Protein AF-0000000072983270 (afdb_homodimer)

Sequence (436 aa):
MSYIFQILPALLSGVKMTLGIFAITLIGSIPLGLILSVGLIPKPKSILGKAGKGLLEGYVWVFRGTPLLLQLMFIFYGLPIIGLVFDRFSAALVAFILNYAAYFAEIFRGGFGAIDEGQFEASTVLNMTRWQALRYVVIPQVVKIVLPSIGNEVINLVKDSSLVYVIGLGDLLRAGNIASARDVTLVPLVLVGIIYLLLTLILTFLQKRIESAFSYYRMSYIFQILPALLSGVKMTLGIFAITLIGSIPLGLILSVGLIPKPKSILGKAGKGLLEGYVWVFRGTPLLLQLMFIFYGLPIIGLVFDRFSAALVAFILNYAAYFAEIFRGGFGAIDEGQFEASTVLNMTRWQALRYVVIPQVVKIVLPSIGNEVINLVKDSSLVYVIGLGDLLRAGNIASARDVTLVPLVLVGIIYLLLTLILTFLQKRIESAFSYYR

Foldseek 3Di:
DVVCVVLVVLLVVQAVLLVVLLVLLCVQQQVLLLVLLVLCQDDDPDPVSVVSNVVSVVLLCVLQVDDLLVLLCCQDVNVVVVPRHDDLSVSSSVSSNSNSNSVNNVLLNVLQVVDDPVLVVVCVVVVDDPVRSCVPPRVLSSCLRSLVVVLVSSLVSSVCSLSSVVVPDSHNCVSLVVSCVVVVHCVSVVVSVVVNVVVSVVSVVVSVVVNVVSPVVD/DVVCVVLVVLLVVQAVLLVVLLVLLCVQQQVLLLVLLVLCQDDDPDPVSVVSNVVSVVLLCVLQVDDLLVLLCCQDVNVVVVPRHDDLSVSSSVSSNSNSNSVNNVLLNVLQVVDDPVLVVVCVVVVDDPVRSCVPPRVLSSCLRSLVVVLVSSLVSSVCSLSSVVVPDSHNCVSLVVSCVVVVHCVSVVVSVVVNVVVSVVSVVVSVVVNVVSVVVD

Solvent-accessible surface area (backbone atoms only — not comparable to full-atom values): 22163 Å² total; per-residue (Å²): 113,68,62,58,63,68,48,42,60,54,37,51,52,4,42,52,42,38,51,47,56,41,50,53,26,48,66,48,7,49,60,49,3,52,58,52,15,63,52,64,61,62,82,58,84,48,69,69,48,42,52,53,31,50,51,50,51,47,51,31,50,51,42,70,35,30,34,68,64,56,46,34,47,39,44,53,65,37,33,40,74,78,71,46,77,56,57,62,69,57,24,46,45,54,36,46,18,56,32,47,13,30,53,38,14,52,46,45,32,51,24,59,65,67,52,58,67,60,59,61,53,53,30,48,75,70,69,41,49,73,65,51,33,39,63,70,50,47,45,61,52,27,51,61,61,30,45,65,61,49,43,51,51,54,51,49,42,60,40,54,51,50,58,44,42,79,71,68,38,68,22,31,58,37,36,15,50,52,49,17,65,74,68,66,44,54,62,39,48,52,50,42,45,51,50,38,35,49,53,40,48,53,48,50,52,51,42,51,55,54,50,55,68,63,51,66,82,111,113,67,62,58,62,67,49,42,61,54,36,52,51,3,43,50,43,37,49,47,54,42,51,53,26,50,64,49,8,51,59,46,3,52,59,52,14,62,53,64,60,63,81,58,85,48,70,69,48,42,50,52,30,48,53,50,52,48,52,32,48,51,42,68,36,30,36,68,65,56,46,33,46,39,45,56,66,35,35,40,75,78,70,47,76,56,56,62,70,57,23,45,44,53,36,47,18,55,32,48,13,30,54,38,13,53,45,45,32,50,23,57,65,68,53,58,68,60,59,59,52,54,30,49,76,69,70,42,49,73,64,51,34,40,64,71,50,47,45,62,53,27,52,62,61,30,46,64,60,50,42,52,52,54,51,47,43,59,40,56,50,49,58,44,41,80,70,68,40,71,22,32,58,37,38,15,50,50,50,18,65,74,67,66,44,53,60,39,51,53,50,42,43,51,50,37,36,50,53,40,48,52,48,51,51,50,42,51,55,54,48,54,68,62,52,65,81,108

Nearest PDB structures (foldseek):
  4ymw-assembly1_C  TM=9.179E-01  e=9.689E-12  Caldanaerobacter subterraneus subsp. tengcongensis MB4
  3tuz-assembly2_F  TM=7.698E-01  e=1.056E-05  Escherichia coli K-12
  3tui-assembly2_E  TM=7.327E-01  e=5.352E-06  Escherichia coli K-12
  7mc0-assembly1_B  TM=7.973E-01  e=3.151E-04  Neisseria meningitidis MC58
  3dhw-assembly1_B  TM=7.697E-01  e=1.333E-04  Escherichia coli K-12

InterPro domains:
  IPR000515 ABC transporter type 1, transmembrane domain MetI-like [PF00528] (31-213)
  IPR000515 ABC transporter type 1, transmembrane domain MetI-like [PS50928] (15-207)
  IPR000515 ABC transporter type 1, transmembrane domain MetI-like [cd06261] (18-192)
  IPR010065 Amino acid ABC transporter, permease protein, 3-TM domain [TIGR01726] (8-110)
  IPR035906 MetI-like superfamily [G3DSA:1.10.3720.10] (1-215)
  IPR035906 MetI-like superfamily [SSF161098] (10-206)
  IPR043429 ABC transporter membrane protein permease protein ArtM/GltK/GlnP/TcyL/YhdX-like [PTHR30614] (9-215)

pLDDT: mean 94.03, std 8.12, range [45.69, 98.94]

Secondary structure (DSSP, 8-state):
-HHHHHHHHHHHHHHHHHHHHHHHHHHHHHHHHHHHHHHHS----SHHHHHHHHHHHHHHHHHHHS-HHHHHHIIIIIGGGGT----HHHHHHHHHHHHHHHHHHHHHHHHHHTS-HHHHHHHHHTT--HHHHIIIIIHHHHHHHHHHHHHHHHHHHHHHGGGGGGGT---HHHHHHHHHHHHT-SHHHHHHHHHHHHHHHHHHHHHHHHHHHHHTT-/-HHHHHHHHHHHHHHHHHHHHHHHHHHHHHHHHHHHHHHHS----SHHHHHHHHHHHHHHHHHHHS-HHHHHHIIIIIGGGGT----HHHHHHHHHHHHHHHHHHHHHHHHHHTS-HHHHHHHHHTT--HHHHIIIIIHHHHHHHHHHHHHHHHHHHHHHGGGGGGGT---HHHHHHHHHHHHT-SHHHHHHHHHHHHHHHHHHHHHHHHHHHHHTT-

Radius of gyration: 23.64 Å; Cα contacts (8 Å, |Δi|>4): 508; chains: 2; bounding box: 64×64×57 Å

Structure (mmCIF, N/CA/C/O backbone):
data_AF-0000000072983270-model_v1
#
loop_
_entity.id
_entity.type
_entity.pdbx_description
1 polymer 'Amino acid ABC transporter membrane protein, PAAT family'
#
loop_
_atom_site.group_PDB
_atom_site.id
_atom_site.type_symbol
_atom_site.label_atom_id
_atom_site.label_alt_id
_atom_site.label_comp_id
_atom_site.label_asym_id
_atom_site.label_entity_id
_atom_site.label_seq_id
_atom_site.pdbx_PDB_ins_code
_atom_site.Cartn_x
_atom_site.Cartn_y
_atom_site.Cartn_z
_atom_site.occupancy
_atom_site.B_iso_or_equiv
_atom_site.auth_seq_id
_atom_site.auth_comp_id
_atom_site.auth_asym_id
_atom_site.auth_atom_id
_atom_site.pdbx_PDB_model_num
ATOM 1 N N . MET A 1 1 ? 19.922 -4.582 -27.984 1 65.31 1 MET A N 1
ATOM 2 C CA . MET A 1 1 ? 18.938 -3.596 -28.438 1 65.31 1 MET A CA 1
ATOM 3 C C . MET A 1 1 ? 17.812 -4.266 -29.203 1 65.31 1 MET A C 1
ATOM 5 O O . MET A 1 1 ? 16.641 -3.957 -28.984 1 65.31 1 MET A O 1
ATOM 9 N N . SER A 1 2 ? 18.203 -5.371 -29.781 1 88 2 SER A N 1
ATOM 10 C CA . SER A 1 2 ? 17.234 -6.094 -30.594 1 88 2 SER A CA 1
ATOM 11 C C . SER A 1 2 ? 16.25 -6.871 -29.719 1 88 2 SER A C 1
ATOM 13 O O . SER A 1 2 ? 15.047 -6.891 -29.984 1 88 2 SER A O 1
ATOM 15 N N . TYR A 1 3 ? 16.703 -7.234 -28.594 1 93.38 3 TYR A N 1
ATOM 16 C CA . TYR A 1 3 ? 15.844 -8.047 -27.734 1 93.38 3 TYR A CA 1
ATOM 17 C C . TYR A 1 3 ? 14.75 -7.199 -27.094 1 93.38 3 TYR A C 1
ATOM 19 O O . TYR A 1 3 ? 13.586 -7.613 -27.047 1 93.38 3 TYR A O 1
ATOM 27 N N . ILE A 1 4 ? 15.133 -6.016 -26.703 1 93.75 4 ILE A N 1
ATOM 28 C CA . ILE A 1 4 ? 14.195 -5.102 -26.062 1 93.75 4 ILE A CA 1
ATOM 29 C C . ILE A 1 4 ? 13.047 -4.789 -27.031 1 93.75 4 ILE A C 1
ATOM 31 O O . ILE A 1 4 ? 11.883 -4.785 -26.641 1 93.75 4 ILE A O 1
ATOM 35 N N . PHE A 1 5 ? 13.391 -4.617 -28.234 1 94 5 PHE A N 1
ATOM 36 C CA . PHE A 1 5 ? 12.375 -4.293 -29.234 1 94 5 PHE A CA 1
ATOM 37 C C . PHE A 1 5 ? 11.469 -5.488 -29.484 1 94 5 PHE A C 1
ATOM 39 O O . PHE A 1 5 ? 10.289 -5.324 -29.797 1 94 5 PHE A O 1
ATOM 46 N N . GLN A 1 6 ? 12 -6.66 -29.312 1 94.31 6 GLN A N 1
ATOM 47 C CA . GLN A 1 6 ? 11.242 -7.891 -29.531 1 94.31 6 GLN A CA 1
ATOM 48 C C . GLN A 1 6 ? 10.188 -8.078 -28.453 1 94.31 6 GLN A C 1
ATOM 50 O O . GLN A 1 6 ? 9.094 -8.578 -28.719 1 94.31 6 GLN A O 1
ATOM 55 N N . ILE A 1 7 ? 10.477 -7.656 -27.266 1 96 7 ILE A N 1
ATOM 56 C CA . ILE A 1 7 ? 9.555 -7.973 -26.188 1 96 7 ILE A CA 1
ATOM 57 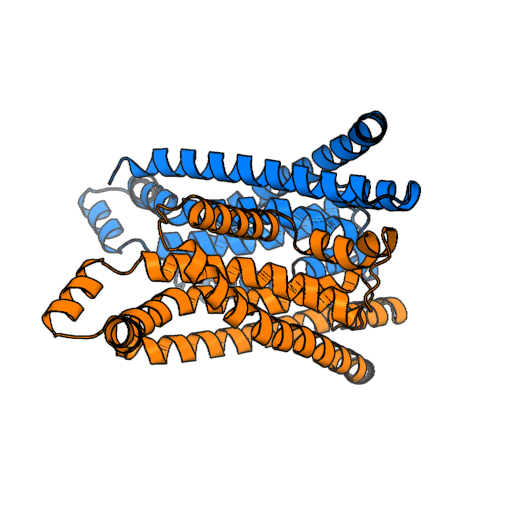C C . ILE A 1 7 ? 8.703 -6.75 -25.859 1 96 7 ILE A C 1
ATOM 59 O O . ILE A 1 7 ? 7.707 -6.855 -25.141 1 96 7 ILE A O 1
ATOM 63 N N . LEU A 1 8 ? 9.07 -5.617 -26.406 1 96.38 8 LEU A N 1
ATOM 64 C CA . LEU A 1 8 ? 8.414 -4.348 -26.094 1 96.38 8 LEU A CA 1
ATOM 65 C C . LEU A 1 8 ? 6.926 -4.41 -26.422 1 96.38 8 LEU A C 1
ATOM 67 O O . LEU A 1 8 ? 6.102 -3.914 -25.656 1 96.38 8 LEU A O 1
ATOM 71 N N . PRO A 1 9 ? 6.531 -5.051 -27.547 1 96.38 9 PRO A N 1
ATOM 72 C CA . PRO A 1 9 ? 5.098 -5.113 -27.844 1 96.38 9 PRO A CA 1
ATOM 73 C C . PRO A 1 9 ? 4.305 -5.848 -26.766 1 96.38 9 PRO A C 1
ATOM 75 O O . PRO A 1 9 ? 3.211 -5.414 -26.391 1 96.38 9 PRO A O 1
ATOM 78 N N . ALA A 1 10 ? 4.801 -6.938 -26.281 1 96.75 10 ALA A N 1
ATOM 79 C CA . ALA A 1 10 ? 4.141 -7.684 -25.219 1 96.75 10 ALA A CA 1
ATOM 80 C C . ALA A 1 10 ? 4.043 -6.848 -23.953 1 96.75 10 ALA A C 1
ATOM 82 O O . ALA A 1 10 ? 3.018 -6.859 -23.266 1 96.75 10 ALA A O 1
ATOM 83 N N . LEU A 1 11 ? 5.094 -6.102 -23.625 1 98.25 11 LEU A N 1
ATOM 84 C CA . LEU A 1 11 ? 5.102 -5.254 -22.438 1 98.25 11 LEU A CA 1
ATOM 85 C C . LEU A 1 11 ? 4.102 -4.113 -22.578 1 98.25 11 LEU A C 1
ATOM 87 O O . LEU A 1 11 ? 3.385 -3.787 -21.625 1 98.25 11 LEU A O 1
ATOM 91 N N . LEU A 1 12 ? 4.059 -3.562 -23.734 1 97.94 12 LEU A N 1
ATOM 92 C CA . LEU A 1 12 ? 3.143 -2.451 -23.969 1 97.94 12 LEU A CA 1
ATOM 93 C C . LEU A 1 12 ? 1.692 -2.922 -23.922 1 97.94 12 LEU A C 1
ATOM 95 O O . LEU A 1 12 ? 0.811 -2.182 -23.484 1 97.94 12 LEU A O 1
ATOM 99 N N . SER A 1 13 ? 1.457 -4.145 -24.406 1 98 13 SER A N 1
ATOM 100 C CA . SER A 1 13 ? 0.132 -4.73 -24.234 1 98 13 SER A CA 1
ATOM 101 C C . SER A 1 13 ? -0.217 -4.891 -22.766 1 98 13 SER A C 1
ATOM 103 O O . SER A 1 13 ? -1.356 -4.648 -22.359 1 98 13 SER A O 1
ATOM 105 N N . GLY A 1 14 ? 0.768 -5.273 -21.938 1 98.5 14 GLY A N 1
ATOM 106 C CA . GLY A 1 14 ? 0.598 -5.344 -20.5 1 98.5 14 GLY A CA 1
ATOM 107 C C . GLY A 1 14 ? 0.308 -3.994 -19.859 1 98.5 14 GLY A C 1
ATOM 108 O O . GLY A 1 14 ? -0.5 -3.898 -18.938 1 98.5 14 GLY A O 1
ATOM 109 N N . VAL A 1 15 ? 0.974 -3.006 -20.406 1 98.75 15 VAL A N 1
ATOM 110 C CA . VAL A 1 15 ? 0.749 -1.649 -19.922 1 98.75 15 VAL A CA 1
ATOM 111 C C . VAL A 1 15 ? -0.702 -1.243 -20.172 1 98.75 15 VAL A C 1
ATOM 113 O O . VAL A 1 15 ? -1.328 -0.603 -19.328 1 98.75 15 VAL A O 1
ATOM 116 N N . LYS A 1 16 ? -1.232 -1.588 -21.312 1 98.56 16 LYS A N 1
ATOM 117 C CA . LYS A 1 16 ? -2.621 -1.276 -21.641 1 98.56 16 LYS A CA 1
ATOM 118 C C . LYS A 1 16 ? -3.574 -1.886 -20.609 1 98.56 16 LYS A C 1
ATOM 120 O O . LYS A 1 16 ? -4.512 -1.226 -20.156 1 98.56 16 LYS A O 1
ATOM 125 N N . MET A 1 17 ? -3.326 -3.127 -20.297 1 98.5 17 MET A N 1
ATOM 126 C CA . MET A 1 17 ? -4.137 -3.791 -19.281 1 98.5 17 MET A CA 1
ATOM 127 C C . MET A 1 17 ? -3.988 -3.104 -17.938 1 98.5 17 MET A C 1
ATOM 129 O O . MET A 1 17 ? -4.98 -2.828 -17.25 1 98.5 17 MET A O 1
ATOM 133 N N . THR A 1 18 ? -2.764 -2.807 -17.516 1 98.81 18 THR A N 1
ATOM 134 C CA . THR A 1 18 ? -2.467 -2.105 -16.281 1 98.81 18 THR A CA 1
ATOM 135 C C . THR A 1 18 ? -3.191 -0.764 -16.234 1 98.81 18 THR A C 1
ATOM 137 O O . THR A 1 18 ? -3.854 -0.448 -15.234 1 98.81 18 THR A O 1
ATOM 140 N N . LEU A 1 19 ? -3.146 -0.014 -17.297 1 98.81 19 LEU A N 1
ATOM 141 C CA . LEU A 1 19 ? -3.773 1.302 -17.344 1 98.81 19 LEU A CA 1
ATOM 142 C C . LEU A 1 19 ? -5.293 1.18 -17.391 1 98.81 19 LEU A C 1
ATOM 144 O O . LEU A 1 19 ? -6 2.041 -16.859 1 98.81 19 LEU A O 1
ATOM 148 N N . GLY A 1 20 ? -5.754 0.139 -18.031 1 98.75 20 GLY A N 1
ATOM 149 C CA . GLY A 1 20 ? -7.188 -0.11 -18.016 1 98.75 20 GLY A CA 1
ATOM 150 C C . GLY A 1 20 ? -7.734 -0.355 -16.625 1 98.75 20 GLY A C 1
ATOM 151 O O . GLY A 1 20 ? -8.719 0.266 -16.219 1 98.75 20 GLY A O 1
ATOM 152 N N . ILE A 1 21 ? -7.121 -1.271 -15.891 1 98.81 21 ILE A N 1
ATOM 153 C CA . ILE A 1 21 ? -7.508 -1.56 -14.516 1 98.81 21 ILE A CA 1
ATOM 154 C C . ILE A 1 21 ? -7.402 -0.29 -13.672 1 98.81 21 ILE A C 1
ATOM 156 O O . ILE A 1 21 ? -8.305 0.024 -12.898 1 98.81 21 ILE A O 1
ATOM 160 N N . PHE A 1 22 ? -6.344 0.419 -13.883 1 98.88 22 PHE A N 1
ATOM 161 C CA . PHE A 1 22 ? -6.062 1.656 -13.164 1 98.88 22 PHE A CA 1
ATOM 162 C C . PHE A 1 22 ? -7.16 2.686 -13.414 1 98.88 22 PHE A C 1
ATOM 164 O O . PHE A 1 22 ? -7.758 3.203 -12.469 1 98.88 22 PHE A O 1
ATOM 171 N N . ALA A 1 23 ? -7.473 2.945 -14.641 1 98.88 23 ALA A N 1
ATOM 172 C CA . ALA A 1 23 ? -8.414 4 -15.016 1 98.88 23 ALA A CA 1
ATOM 173 C C . ALA A 1 23 ? -9.828 3.656 -14.57 1 98.88 23 ALA A C 1
ATOM 175 O O . ALA A 1 23 ? -10.523 4.488 -13.984 1 98.88 23 ALA A O 1
ATOM 176 N N . ILE A 1 24 ? -10.219 2.494 -14.797 1 98.88 24 ILE A N 1
ATOM 177 C CA . ILE A 1 24 ? -11.594 2.105 -14.477 1 98.88 24 ILE A CA 1
ATOM 178 C C . ILE A 1 24 ? -11.773 2.037 -12.961 1 98.88 24 ILE A C 1
ATOM 180 O O . ILE A 1 24 ? -12.82 2.414 -12.438 1 98.88 24 ILE A O 1
ATOM 184 N N . THR A 1 25 ? -10.75 1.52 -12.25 1 98.94 25 THR A N 1
ATOM 185 C CA . THR A 1 25 ? -10.812 1.511 -10.789 1 98.94 25 THR A CA 1
ATOM 186 C C . THR A 1 25 ? -10.961 2.93 -10.25 1 98.94 25 THR A C 1
ATOM 188 O O . THR A 1 25 ? -11.773 3.176 -9.352 1 98.94 25 THR A O 1
ATOM 191 N N . LEU A 1 26 ? -10.203 3.863 -10.812 1 98.81 26 LEU A N 1
ATOM 192 C CA . LEU A 1 26 ? -10.266 5.246 -10.352 1 98.81 26 LEU A CA 1
ATOM 193 C C . LEU A 1 26 ? -11.641 5.844 -10.609 1 98.81 26 LEU A C 1
ATOM 195 O O . LEU A 1 26 ? -12.227 6.48 -9.734 1 98.81 26 LEU A O 1
ATOM 199 N N . ILE A 1 27 ? -12.133 5.613 -11.75 1 98.75 27 ILE A N 1
ATOM 200 C CA . ILE A 1 27 ? -13.422 6.156 -12.164 1 98.75 27 ILE A CA 1
ATOM 201 C C . ILE A 1 27 ? -14.523 5.59 -11.273 1 98.75 27 ILE A C 1
ATOM 203 O O . ILE A 1 27 ? -15.484 6.289 -10.945 1 98.75 27 ILE A O 1
ATOM 207 N N . GLY A 1 28 ? -14.391 4.395 -10.883 1 98.81 28 GLY A N 1
ATOM 208 C CA . GLY A 1 28 ? -15.398 3.768 -10.039 1 98.81 28 GLY A CA 1
ATOM 209 C C . GLY A 1 28 ? -15.219 4.07 -8.562 1 98.81 28 GLY A C 1
ATOM 210 O O . GLY A 1 28 ? -16.203 4.316 -7.852 1 98.81 28 GLY A O 1
ATOM 211 N N . SER A 1 29 ? -14.016 4.098 -8.125 1 98.94 29 SER A N 1
ATOM 212 C CA . SER A 1 29 ? -13.758 4.102 -6.691 1 98.94 29 SER A CA 1
ATOM 213 C C . SER A 1 29 ? -13.836 5.516 -6.121 1 98.94 29 SER A C 1
ATOM 215 O O . SER A 1 29 ? -14.25 5.707 -4.973 1 98.94 29 SER A O 1
ATOM 217 N N . ILE A 1 30 ? -13.43 6.547 -6.879 1 98.69 30 ILE A N 1
ATOM 218 C CA . ILE A 1 30 ? -13.422 7.906 -6.348 1 98.69 30 ILE A CA 1
ATOM 219 C C . ILE A 1 30 ? -14.852 8.375 -6.105 1 98.69 30 ILE A C 1
ATOM 221 O O . ILE A 1 30 ? -15.203 8.773 -4.992 1 98.69 30 ILE A O 1
ATOM 225 N N . PRO A 1 31 ? -15.789 8.297 -7.117 1 98.44 31 PRO A N 1
ATOM 226 C CA . PRO A 1 31 ? -17.172 8.68 -6.863 1 98.44 31 PRO A CA 1
ATOM 227 C C . PRO A 1 31 ? -17.844 7.816 -5.793 1 98.44 31 PRO A C 1
ATOM 229 O O . PRO A 1 31 ? -18.578 8.328 -4.949 1 98.44 31 PRO A O 1
ATOM 232 N N . LEU A 1 32 ? -17.562 6.555 -5.844 1 98.62 32 LEU A N 1
ATOM 233 C CA . LEU A 1 32 ? -18.141 5.672 -4.836 1 98.62 32 LEU A CA 1
ATOM 234 C C . LEU A 1 32 ? -17.656 6.051 -3.439 1 98.62 32 LEU A C 1
ATOM 236 O O . LEU A 1 32 ? -18.438 6.078 -2.492 1 98.62 32 LEU A O 1
ATOM 240 N N . GLY A 1 33 ? -16.359 6.293 -3.316 1 98.56 33 GLY A N 1
ATOM 241 C CA . GLY A 1 33 ? -15.82 6.742 -2.045 1 98.56 33 GLY A CA 1
ATOM 242 C C . GLY A 1 33 ? -16.453 8.031 -1.55 1 98.56 33 GLY A C 1
ATOM 243 O O . GLY A 1 33 ? -16.719 8.18 -0.356 1 98.56 33 GLY A O 1
ATOM 244 N N . LEU A 1 34 ? -16.688 8.977 -2.469 1 96.81 34 LEU A N 1
ATOM 245 C CA . LEU A 1 34 ? -17.328 10.234 -2.123 1 96.81 34 LEU A CA 1
ATOM 246 C C . LEU A 1 34 ? -18.75 10 -1.607 1 96.81 34 LEU A C 1
ATOM 248 O O . LEU A 1 34 ? -19.141 10.562 -0.582 1 96.81 34 LEU A O 1
ATOM 252 N N . ILE A 1 35 ? -19.469 9.172 -2.25 1 96.19 35 ILE A N 1
ATOM 253 C CA . ILE A 1 35 ? -20.844 8.859 -1.866 1 96.19 35 ILE A CA 1
ATOM 254 C C . ILE A 1 35 ? -20.844 8.18 -0.499 1 96.19 35 ILE A C 1
ATOM 256 O O . ILE A 1 35 ? -21.625 8.555 0.381 1 96.19 35 ILE A O 1
ATOM 260 N N . LEU A 1 36 ? -19.953 7.246 -0.237 1 97.19 36 LEU A N 1
ATOM 261 C CA . LEU A 1 36 ? -19.891 6.523 1.028 1 97.19 36 LEU A CA 1
ATOM 262 C C . LEU A 1 36 ? -19.5 7.457 2.168 1 97.19 36 LEU A C 1
ATOM 264 O O . LEU A 1 36 ? -19.953 7.285 3.303 1 97.19 36 LEU A O 1
ATOM 268 N N . SER A 1 37 ? -18.703 8.438 1.847 1 95.62 37 SER A N 1
ATOM 269 C CA . SER A 1 37 ? -18.219 9.352 2.869 1 95.62 37 SER A CA 1
ATOM 270 C C . SER A 1 37 ? -19.359 10.18 3.465 1 95.62 37 SER A C 1
ATOM 272 O O . SER A 1 37 ? -19.297 10.555 4.637 1 95.62 37 SER A O 1
ATOM 274 N N . VAL A 1 38 ? -20.391 10.438 2.717 1 89.31 38 VAL A N 1
ATOM 275 C CA . VAL A 1 38 ? -21.547 11.211 3.178 1 89.31 38 VAL A CA 1
ATOM 276 C C . VAL A 1 38 ? -22.234 10.469 4.32 1 89.31 38 VAL A C 1
ATOM 278 O O . VAL A 1 38 ? -22.766 11.094 5.246 1 89.31 38 VAL A O 1
ATOM 281 N N . GLY A 1 39 ? -22.203 9.156 4.242 1 90.56 39 GLY A N 1
ATOM 282 C CA . GLY A 1 39 ? -22.844 8.359 5.285 1 90.56 39 GLY A CA 1
ATOM 283 C C . GLY A 1 39 ? -21.969 8.195 6.516 1 90.56 39 GLY A C 1
ATOM 284 O O . GLY A 1 39 ? -22.453 7.797 7.578 1 90.56 39 GLY A O 1
ATOM 285 N N . LEU A 1 40 ? -20.75 8.547 6.359 1 92.44 40 LEU A N 1
ATOM 286 C CA . LEU A 1 40 ? -19.797 8.328 7.441 1 92.44 40 LEU A CA 1
ATOM 287 C C . LEU A 1 40 ? -19.641 9.586 8.297 1 92.44 40 LEU A C 1
ATOM 289 O O . LEU A 1 40 ? -19.125 9.523 9.414 1 92.44 40 LEU A O 1
ATOM 293 N N . ILE A 1 41 ? -20.219 10.672 7.855 1 85 41 ILE A N 1
ATOM 294 C CA . ILE A 1 41 ? -19.938 11.953 8.492 1 85 41 ILE A CA 1
ATOM 295 C C . ILE A 1 41 ? -20.984 12.227 9.57 1 85 41 ILE A C 1
ATOM 297 O O . ILE A 1 41 ? -20.641 12.562 10.711 1 85 41 ILE A O 1
ATOM 301 N N . PRO A 1 42 ? -22.266 12.047 9.172 1 74.19 42 PRO A N 1
ATOM 302 C CA . PRO A 1 42 ? -23.297 12.445 10.133 1 74.19 42 PRO A CA 1
ATOM 303 C C . PRO A 1 42 ? -23.312 11.57 11.383 1 74.19 42 PRO A C 1
ATOM 305 O O . PRO A 1 42 ? -22.781 10.461 11.367 1 74.19 42 PRO A O 1
ATOM 308 N N . LYS A 1 43 ? -23.75 12.242 12.453 1 81.5 43 LYS A N 1
ATOM 309 C CA . LYS A 1 43 ? -24.078 11.492 13.664 1 81.5 43 LYS A CA 1
ATOM 310 C C . LYS A 1 43 ? -25.578 11.281 13.797 1 81.5 43 LYS A C 1
ATOM 312 O O . LYS A 1 43 ? -26.25 12.039 14.5 1 81.5 43 LYS A O 1
ATOM 317 N N . PRO A 1 44 ? -26 10.258 13.156 1 75.88 44 PRO A N 1
ATOM 318 C CA . PRO A 1 44 ? -27.453 10.055 13.148 1 75.88 44 PRO A CA 1
ATOM 319 C C . PRO A 1 44 ? -28 9.719 14.531 1 75.88 44 PRO A C 1
ATOM 321 O O . PRO A 1 44 ? -27.344 9.039 15.32 1 75.88 44 PRO A O 1
ATOM 324 N N . LYS A 1 45 ? -29.203 10.242 14.773 1 82.62 45 LYS A N 1
ATOM 325 C CA . LYS A 1 45 ? -29.891 9.977 16.031 1 82.62 45 LYS A CA 1
ATOM 326 C C . LYS A 1 45 ? -30.859 8.805 15.898 1 82.62 45 LYS A C 1
ATOM 328 O O . LYS A 1 45 ? -31.078 8.062 16.859 1 82.62 45 LYS A O 1
ATOM 333 N N . SER A 1 46 ? -31.328 8.523 14.766 1 84.19 46 SER A N 1
ATOM 334 C CA . SER A 1 46 ? -32.281 7.445 14.539 1 84.19 46 SER A CA 1
ATOM 335 C C . SER A 1 46 ? -31.594 6.09 14.484 1 84.19 46 SER A C 1
ATOM 337 O O . SER A 1 46 ? -30.422 5.996 14.102 1 84.19 46 SER A O 1
ATOM 339 N N . ILE A 1 47 ? -32.312 5.059 14.836 1 86 47 ILE A N 1
ATOM 340 C CA . ILE A 1 47 ? -31.812 3.691 14.867 1 86 47 ILE A CA 1
ATOM 341 C C . ILE A 1 47 ? -31.422 3.254 13.461 1 86 47 ILE A C 1
ATOM 343 O O . ILE A 1 47 ? -30.375 2.627 13.258 1 86 47 ILE A O 1
ATOM 347 N N . LEU A 1 48 ? -32.219 3.559 12.484 1 84.19 48 LEU A N 1
ATOM 348 C CA . LEU A 1 48 ? -31.969 3.205 11.094 1 84.19 48 LEU A CA 1
ATOM 349 C C . LEU A 1 48 ? -30.719 3.916 10.578 1 84.19 48 LEU A C 1
ATOM 351 O O . LEU A 1 48 ? -29.922 3.324 9.852 1 84.19 48 LEU A O 1
ATOM 355 N N . GLY A 1 49 ? -30.625 5.129 10.914 1 83.44 49 GLY A N 1
ATOM 356 C CA . GLY A 1 49 ? -29.422 5.887 10.57 1 83.44 49 GLY A CA 1
ATOM 357 C C . GLY A 1 49 ? -28.172 5.34 11.203 1 83.44 49 GLY A C 1
ATOM 358 O O . GLY A 1 49 ? -27.125 5.234 10.539 1 83.44 49 GLY A O 1
ATOM 359 N N . LYS A 1 50 ? -28.281 4.961 12.422 1 88.75 50 LYS A N 1
ATOM 360 C CA . LYS A 1 50 ? -27.141 4.391 13.141 1 88.75 50 LYS A CA 1
ATOM 361 C C . LYS A 1 50 ? -26.734 3.047 12.539 1 88.75 50 LYS A C 1
ATOM 363 O O . LYS A 1 50 ? -25.531 2.758 12.414 1 88.75 50 LYS A O 1
ATOM 368 N N . ALA A 1 51 ? -27.688 2.305 12.203 1 89.69 51 ALA A N 1
ATOM 369 C CA . ALA A 1 51 ? -27.406 1.015 11.578 1 89.69 51 ALA A CA 1
ATOM 370 C C . ALA A 1 51 ? -26.734 1.195 10.227 1 89.69 51 ALA A C 1
ATOM 372 O O . ALA A 1 51 ? -25.797 0.465 9.898 1 89.69 51 ALA A O 1
ATOM 373 N N . GLY A 1 52 ? -27.188 2.096 9.461 1 90.94 52 GLY A N 1
ATOM 374 C CA . GLY A 1 52 ? -26.578 2.396 8.172 1 90.94 52 GLY A CA 1
ATOM 375 C C . GLY A 1 52 ? -25.125 2.84 8.289 1 90.94 52 GLY A C 1
ATOM 376 O O . GLY A 1 52 ? -24.266 2.363 7.543 1 90.94 52 GLY A O 1
ATOM 377 N N . LYS A 1 53 ? -24.922 3.678 9.203 1 93.06 53 LYS A N 1
ATOM 378 C CA . LYS A 1 53 ? -23.562 4.141 9.438 1 93.06 53 LYS A CA 1
ATOM 379 C C . LYS A 1 53 ? -22.672 3.002 9.93 1 93.06 53 LYS A C 1
ATOM 381 O O . LYS A 1 53 ? -21.516 2.891 9.516 1 93.06 53 LYS A O 1
ATOM 386 N N . GLY A 1 54 ? -23.219 2.238 10.781 1 94.69 54 GLY A N 1
ATOM 387 C CA . GLY A 1 54 ? -22.469 1.087 11.266 1 94.69 54 GLY A CA 1
ATOM 388 C C . GLY A 1 54 ? -22.047 0.143 10.156 1 94.69 54 GLY A C 1
ATOM 389 O O . GLY A 1 54 ? -20.922 -0.362 10.164 1 94.69 54 GLY A O 1
ATOM 390 N N . LEU A 1 55 ? -22.891 -0.096 9.203 1 96.19 55 LEU A N 1
ATOM 391 C CA . LEU A 1 55 ? -22.594 -0.948 8.062 1 96.19 55 LEU A CA 1
ATOM 392 C C . LEU A 1 55 ? -21.484 -0.34 7.203 1 96.19 55 LEU A C 1
ATOM 394 O O . LEU A 1 55 ? -20.594 -1.052 6.734 1 96.19 55 LEU A O 1
ATOM 398 N N . LEU A 1 56 ? -21.562 0.942 7.07 1 96.94 56 LEU A N 1
ATOM 399 C CA . LEU A 1 56 ? -20.562 1.637 6.273 1 96.94 56 LEU A CA 1
ATOM 400 C C . LEU A 1 56 ? -19.203 1.615 6.973 1 96.94 56 LEU A C 1
ATOM 402 O O . LEU A 1 56 ? -18.172 1.413 6.328 1 96.94 56 LEU A O 1
ATOM 406 N N . GLU A 1 57 ? -19.266 1.778 8.242 1 97.19 57 GLU A N 1
ATOM 407 C CA . GLU A 1 57 ? -18.031 1.699 9.023 1 97.19 57 GLU A CA 1
ATOM 408 C C . GLU A 1 57 ? -17.438 0.295 8.977 1 97.19 57 GLU A C 1
ATOM 410 O O . GLU A 1 57 ? -16.219 0.133 8.938 1 97.19 57 GLU A O 1
ATOM 415 N N . GLY A 1 58 ? -18.281 -0.649 8.992 1 97.75 58 GLY A N 1
ATOM 416 C CA . GLY A 1 58 ? -17.844 -2.029 8.852 1 97.75 58 GLY A CA 1
ATOM 417 C C . GLY A 1 58 ? -17.219 -2.324 7.5 1 97.75 58 GLY A C 1
ATOM 418 O O . GLY A 1 58 ? -16.172 -2.969 7.422 1 97.75 58 GLY A O 1
ATOM 419 N N . TYR A 1 59 ? -17.906 -1.828 6.465 1 98.44 59 TYR A N 1
ATOM 420 C CA . TYR A 1 59 ? -17.375 -1.968 5.113 1 98.44 59 TYR A CA 1
ATOM 421 C C . TYR A 1 59 ? -15.969 -1.372 5.012 1 98.44 59 TYR A C 1
ATOM 423 O O . TYR A 1 59 ? -15.039 -2.033 4.547 1 98.44 59 TYR A O 1
ATOM 431 N N . VAL A 1 60 ? -15.789 -0.196 5.512 1 98.44 60 VAL A N 1
ATOM 432 C CA . VAL A 1 60 ? -14.508 0.508 5.434 1 98.44 60 VAL A CA 1
ATOM 433 C C . VAL A 1 60 ? -13.461 -0.228 6.262 1 98.44 60 VAL A C 1
ATOM 435 O O . VAL A 1 60 ? -12.328 -0.427 5.812 1 98.44 60 VAL A O 1
ATOM 438 N N . TRP A 1 61 ? -13.906 -0.662 7.402 1 98.12 61 TRP A N 1
ATOM 439 C CA . TRP A 1 61 ? -13 -1.36 8.312 1 98.12 61 TRP A CA 1
ATOM 440 C C . TRP A 1 61 ? -12.492 -2.654 7.684 1 98.12 61 TRP A C 1
ATOM 442 O O . TRP A 1 61 ? -11.297 -2.939 7.715 1 98.12 61 TRP A O 1
ATOM 452 N N . VAL A 1 62 ? -13.297 -3.359 7.062 1 98.69 62 VAL A N 1
ATOM 453 C CA . VAL A 1 62 ? -12.945 -4.652 6.48 1 98.69 62 VAL A CA 1
ATOM 454 C C . VAL A 1 62 ? -12.039 -4.445 5.273 1 98.69 62 VAL A C 1
ATOM 456 O O . VAL A 1 62 ? -10.977 -5.074 5.168 1 98.69 62 VAL A O 1
ATOM 459 N N . PHE A 1 63 ? -12.398 -3.555 4.402 1 98.88 63 PHE A N 1
ATOM 460 C CA . PHE A 1 63 ? -11.695 -3.414 3.133 1 98.88 63 PHE A CA 1
ATOM 461 C C . PHE A 1 63 ? -10.359 -2.703 3.33 1 98.88 63 PHE A C 1
ATOM 463 O O . PHE A 1 63 ? -9.398 -2.963 2.605 1 98.88 63 PHE A O 1
ATOM 470 N N . ARG A 1 64 ? -10.234 -1.877 4.34 1 98.5 64 ARG A N 1
ATOM 471 C CA . ARG A 1 64 ? -8.961 -1.213 4.613 1 98.5 64 ARG A CA 1
ATOM 472 C C . ARG A 1 64 ? -8.094 -2.053 5.551 1 98.5 64 ARG A C 1
ATOM 474 O O . ARG A 1 64 ? -6.879 -1.874 5.602 1 98.5 64 ARG A O 1
ATOM 481 N N . GLY A 1 65 ? -8.758 -3 6.258 1 98.56 65 GLY A N 1
ATOM 482 C CA . GLY A 1 65 ? -8.047 -3.738 7.289 1 98.56 65 GLY A CA 1
ATOM 483 C C . GLY A 1 65 ? -7.531 -5.082 6.809 1 98.56 65 GLY A C 1
ATOM 484 O O . GLY A 1 65 ? -6.762 -5.742 7.512 1 98.56 65 GLY A O 1
ATOM 485 N N . THR A 1 66 ? -7.891 -5.492 5.609 1 98.81 66 THR A N 1
ATOM 486 C CA . THR A 1 66 ? -7.438 -6.758 5.043 1 98.81 66 THR A CA 1
ATOM 487 C C . THR A 1 66 ? -6.617 -6.52 3.777 1 98.81 66 THR A C 1
ATOM 489 O O . THR A 1 66 ? -6.754 -5.48 3.129 1 98.81 66 THR A O 1
ATOM 492 N N . PRO A 1 67 ? -5.719 -7.457 3.447 1 98.88 67 PRO A N 1
ATOM 493 C CA . PRO A 1 67 ? -4.891 -7.281 2.252 1 98.88 67 PRO A CA 1
ATOM 494 C C . PRO A 1 67 ? -5.711 -7.25 0.964 1 98.88 67 PRO A C 1
ATOM 496 O O . PRO A 1 67 ? -6.621 -8.062 0.787 1 98.88 67 PRO A O 1
ATOM 499 N N . LEU A 1 68 ? -5.359 -6.293 0.14 1 98.88 68 LEU A N 1
ATOM 500 C CA . LEU A 1 68 ? -5.996 -6.23 -1.171 1 98.88 68 LEU A CA 1
ATOM 501 C C . LEU A 1 68 ? -5.816 -7.539 -1.929 1 98.88 68 LEU A C 1
ATOM 503 O O . LEU A 1 68 ? -6.723 -7.984 -2.635 1 98.88 68 LEU A O 1
ATOM 507 N N . LEU A 1 69 ? -4.66 -8.195 -1.774 1 98.88 69 LEU A N 1
ATOM 508 C CA . LEU A 1 69 ? -4.406 -9.469 -2.432 1 98.88 69 LEU A CA 1
ATOM 509 C C . LEU A 1 69 ? -5.402 -10.531 -1.962 1 98.88 69 LEU A C 1
ATOM 511 O O . LEU A 1 69 ? -5.902 -11.312 -2.768 1 98.88 69 LEU A O 1
ATOM 515 N N . LEU A 1 70 ? -5.664 -10.531 -0.684 1 98.88 70 LEU A N 1
ATOM 516 C CA . LEU A 1 70 ? -6.656 -11.453 -0.139 1 98.88 70 LEU A CA 1
ATOM 517 C C . LEU A 1 70 ? -8.031 -11.203 -0.756 1 98.88 70 LEU A C 1
ATOM 519 O O . LEU A 1 70 ? -8.734 -12.148 -1.12 1 98.88 70 LEU A O 1
ATOM 523 N N . GLN A 1 71 ? -8.414 -9.961 -0.879 1 98.88 71 GLN A N 1
ATOM 524 C CA . GLN A 1 71 ? -9.703 -9.586 -1.449 1 98.88 71 GLN A CA 1
ATOM 525 C C . GLN A 1 71 ? -9.812 -10.039 -2.904 1 98.88 71 GLN A C 1
ATOM 527 O O . GLN A 1 71 ? -10.844 -10.57 -3.318 1 98.88 71 GLN A O 1
ATOM 532 N N . LEU A 1 72 ? -8.758 -9.836 -3.592 1 98.75 72 LEU A N 1
ATOM 533 C CA . LEU A 1 72 ? -8.703 -10.242 -4.988 1 98.75 72 LEU A CA 1
ATOM 534 C C . LEU A 1 72 ? -8.859 -11.758 -5.117 1 98.75 72 LEU A C 1
ATOM 536 O O . LEU A 1 72 ? -9.672 -12.234 -5.914 1 98.75 72 LEU A O 1
ATOM 540 N N . MET A 1 73 ? -8.141 -12.5 -4.32 1 98.25 73 MET A N 1
ATOM 541 C CA . MET A 1 73 ? -8.188 -13.961 -4.359 1 98.25 73 MET A CA 1
ATOM 542 C C . MET A 1 73 ? -9.555 -14.477 -3.91 1 98.25 73 MET A C 1
ATOM 544 O O . MET A 1 73 ? -10.062 -15.453 -4.457 1 98.25 73 MET A O 1
ATOM 548 N N . PHE A 1 74 ? -10.109 -13.797 -2.936 1 98.5 74 PHE A N 1
ATOM 549 C CA . PHE A 1 74 ? -11.422 -14.18 -2.436 1 98.5 74 PHE A CA 1
ATOM 550 C C . PHE A 1 74 ? -12.477 -14.055 -3.529 1 98.5 74 PHE A C 1
ATOM 552 O O . PHE A 1 74 ? -13.289 -14.961 -3.729 1 98.5 74 PHE A O 1
ATOM 559 N N . ILE A 1 75 ? -12.422 -13 -4.242 1 98.5 75 ILE A N 1
ATOM 560 C CA . ILE A 1 75 ? -13.438 -12.727 -5.258 1 98.5 75 ILE A CA 1
ATOM 561 C C . ILE A 1 75 ? -13.242 -13.664 -6.449 1 98.5 75 ILE A C 1
ATOM 563 O O . ILE A 1 75 ? -14.211 -14.203 -6.984 1 98.5 75 ILE A O 1
ATOM 567 N N . PHE A 1 76 ? -12.008 -13.93 -6.828 1 97.94 76 PHE A N 1
ATOM 568 C CA . PHE A 1 76 ? -11.766 -14.688 -8.055 1 97.94 76 PHE A CA 1
ATOM 569 C C . PHE A 1 76 ? -11.805 -16.188 -7.789 1 97.94 76 PHE A C 1
ATOM 571 O O . PHE A 1 76 ? -12.336 -16.953 -8.594 1 97.94 76 PHE A O 1
ATOM 578 N N . TYR A 1 77 ? -11.242 -16.609 -6.738 1 96.25 77 TYR A N 1
ATOM 579 C CA . TYR A 1 77 ? -11.156 -18.047 -6.469 1 96.25 77 TYR A CA 1
ATOM 580 C C . TYR A 1 77 ? -12.188 -18.469 -5.438 1 96.25 77 TYR A C 1
ATOM 582 O O . TYR A 1 77 ? -12.641 -19.625 -5.441 1 96.25 77 TYR A O 1
ATOM 590 N N . GLY A 1 78 ? -12.586 -17.609 -4.484 1 97 78 GLY A N 1
ATOM 591 C CA . GLY A 1 78 ? -13.461 -17.953 -3.375 1 97 78 GLY A CA 1
ATOM 592 C C . GLY A 1 78 ? -14.93 -17.953 -3.75 1 97 78 GLY A C 1
ATOM 593 O O . GLY A 1 78 ? -15.633 -18.953 -3.553 1 97 78 GLY A O 1
ATOM 594 N N . LEU A 1 79 ? -15.359 -16.953 -4.43 1 97.56 79 LEU A N 1
ATOM 595 C CA . LEU A 1 79 ? -16.781 -16.734 -4.672 1 97.56 79 LEU A CA 1
ATOM 596 C C . LEU A 1 79 ? -17.344 -17.797 -5.605 1 97.56 79 LEU A C 1
ATOM 598 O O . LEU A 1 79 ? -18.531 -18.156 -5.504 1 97.56 79 LEU A O 1
ATOM 602 N N . PRO A 1 80 ? -16.516 -18.297 -6.48 1 97 80 PRO A N 1
ATOM 603 C CA . PRO A 1 80 ? -17.047 -19.359 -7.344 1 97 80 PRO A CA 1
ATOM 604 C C . PRO A 1 80 ? -17.531 -20.578 -6.559 1 97 80 PRO A C 1
ATOM 606 O O . PRO A 1 80 ? -18.406 -21.312 -7.027 1 97 80 PRO A O 1
ATOM 609 N N . ILE A 1 81 ? -17.016 -20.797 -5.375 1 95.75 81 ILE A N 1
ATOM 610 C CA . ILE A 1 81 ? -17.391 -21.922 -4.539 1 95.75 81 ILE A CA 1
ATOM 611 C C . ILE A 1 81 ? -18.891 -21.844 -4.219 1 95.75 81 ILE A C 1
ATOM 613 O O . ILE A 1 81 ? -19.547 -22.875 -4.09 1 95.75 81 ILE A O 1
ATOM 617 N N . ILE A 1 82 ? -19.438 -20.594 -4.234 1 96.38 82 ILE A N 1
ATOM 618 C CA . ILE A 1 82 ? -20.859 -20.453 -3.934 1 96.38 82 ILE A CA 1
ATOM 619 C C . ILE A 1 82 ? -21.625 -20.047 -5.191 1 96.38 82 ILE A C 1
ATOM 621 O O . ILE A 1 82 ? -22.703 -19.453 -5.109 1 96.38 82 ILE A O 1
ATOM 625 N N . GLY A 1 83 ? -20.984 -20.125 -6.344 1 96.62 83 GLY A N 1
ATOM 626 C CA . GLY A 1 83 ? -21.688 -19.984 -7.613 1 96.62 83 GLY A CA 1
ATOM 627 C C . GLY A 1 83 ? -21.516 -18.609 -8.242 1 96.62 83 GLY A C 1
ATOM 628 O O . GLY A 1 83 ? -22.062 -18.344 -9.312 1 96.62 83 GLY A O 1
ATOM 629 N N . LEU A 1 84 ? -20.75 -17.672 -7.695 1 97.44 84 LEU A N 1
ATOM 630 C CA . LEU A 1 84 ? -20.5 -16.344 -8.25 1 97.44 84 LEU A CA 1
ATOM 631 C C . LEU A 1 84 ? -19.156 -16.312 -8.984 1 97.44 84 LEU A C 1
ATOM 633 O O . LEU A 1 84 ? -18.109 -16.188 -8.367 1 97.44 84 LEU A O 1
ATOM 637 N N . VAL A 1 85 ? -19.297 -16.359 -10.32 1 97.62 85 VAL A N 1
ATOM 638 C CA . VAL A 1 85 ? -18.109 -16.5 -11.141 1 97.62 85 VAL A CA 1
ATOM 639 C C . VAL A 1 85 ? -17.859 -15.211 -11.922 1 97.62 85 VAL A C 1
ATOM 641 O O . VAL A 1 85 ? -18.781 -14.68 -12.555 1 97.62 85 VAL A O 1
ATOM 644 N N . PHE A 1 86 ? -16.734 -14.688 -11.812 1 98 86 PHE A N 1
ATOM 645 C CA . PHE A 1 86 ? -16.281 -13.523 -12.57 1 98 86 PHE A CA 1
ATOM 646 C C . PHE A 1 86 ? -15.148 -13.898 -13.516 1 98 86 PHE A C 1
ATOM 648 O O . PHE A 1 86 ? -14.359 -14.797 -13.219 1 98 86 PHE A O 1
ATOM 655 N N . ASP A 1 87 ? -15.117 -13.266 -14.656 1 98.25 87 ASP A N 1
ATOM 656 C CA . ASP A 1 87 ? -13.875 -13.367 -15.406 1 98.25 87 ASP A CA 1
ATOM 657 C C . ASP A 1 87 ? -12.75 -12.609 -14.703 1 98.25 87 ASP A C 1
ATOM 659 O O . ASP A 1 87 ? -13 -11.82 -13.789 1 98.25 87 ASP A O 1
ATOM 663 N N . ARG A 1 88 ? -11.523 -12.836 -15.078 1 98.44 88 ARG A N 1
ATOM 664 C CA . ARG A 1 88 ? -10.352 -12.289 -14.406 1 98.44 88 ARG A CA 1
ATOM 665 C C . ARG A 1 88 ? -10.438 -10.766 -14.312 1 98.44 88 ARG A C 1
ATOM 667 O O . ARG A 1 88 ? -10.211 -10.188 -13.25 1 98.44 88 ARG A O 1
ATOM 674 N N . PHE A 1 89 ? -10.766 -10.102 -15.406 1 98.69 89 PHE A N 1
ATOM 675 C CA . PHE A 1 89 ? -10.805 -8.648 -15.469 1 98.69 89 PHE A CA 1
ATOM 676 C C . PHE A 1 89 ? -11.883 -8.094 -14.547 1 98.69 89 PHE A C 1
ATOM 678 O O . PHE A 1 89 ? -11.625 -7.16 -13.773 1 98.69 89 PHE A O 1
ATOM 685 N N . SER A 1 90 ? -13.07 -8.641 -14.547 1 98.62 90 SER A N 1
ATOM 686 C CA . SER A 1 90 ? -14.18 -8.18 -13.719 1 98.62 90 SER A CA 1
ATOM 687 C C . SER A 1 90 ? -13.891 -8.422 -12.234 1 98.62 90 SER A C 1
ATOM 689 O O . SER A 1 90 ? -14.242 -7.598 -11.391 1 98.62 90 SER A O 1
ATOM 691 N N . ALA A 1 91 ? -13.297 -9.602 -11.945 1 98.75 91 ALA A N 1
ATOM 692 C CA . ALA A 1 91 ? -12.93 -9.898 -10.562 1 98.75 91 ALA A CA 1
ATOM 693 C C . ALA A 1 91 ? -11.961 -8.852 -10.016 1 98.75 91 ALA A C 1
ATOM 695 O O . ALA A 1 91 ? -12.125 -8.375 -8.891 1 98.75 91 ALA A O 1
ATOM 696 N N . ALA A 1 92 ? -10.984 -8.492 -10.867 1 98.88 92 ALA A N 1
ATOM 697 C CA . ALA A 1 92 ? -10.016 -7.477 -10.477 1 98.88 92 ALA A CA 1
ATOM 698 C C . ALA A 1 92 ? -10.703 -6.141 -10.211 1 98.88 92 ALA A C 1
ATOM 700 O O . ALA A 1 92 ? -10.461 -5.504 -9.18 1 98.88 92 ALA A O 1
ATOM 701 N N . LEU A 1 93 ? -11.594 -5.746 -11.117 1 98.88 93 LEU A N 1
ATOM 702 C CA . LEU A 1 93 ? -12.258 -4.457 -10.992 1 98.88 93 LEU A CA 1
ATOM 703 C C . LEU A 1 93 ? -13.125 -4.41 -9.734 1 98.88 93 LEU A C 1
ATOM 705 O O . LEU A 1 93 ? -13.117 -3.414 -9.008 1 98.88 93 LEU A O 1
ATOM 709 N N . VAL A 1 94 ? -13.82 -5.453 -9.477 1 98.81 94 VAL A N 1
ATOM 710 C CA . VAL A 1 94 ? -14.688 -5.488 -8.305 1 98.81 94 VAL A CA 1
ATOM 711 C C . VAL A 1 94 ? -13.852 -5.363 -7.039 1 98.81 94 VAL A C 1
ATOM 713 O O . VAL A 1 94 ? -14.156 -4.551 -6.164 1 98.81 94 VAL A O 1
ATOM 716 N N . ALA A 1 95 ? -12.781 -6.164 -6.961 1 98.88 95 ALA A N 1
ATOM 717 C CA . ALA A 1 95 ? -11.914 -6.141 -5.781 1 98.88 95 ALA A CA 1
ATOM 718 C C . ALA A 1 95 ? -11.273 -4.77 -5.598 1 98.88 95 ALA A C 1
ATOM 720 O O . ALA A 1 95 ? -11.32 -4.199 -4.504 1 98.88 95 ALA A O 1
ATOM 721 N N . PHE A 1 96 ? -10.773 -4.18 -6.691 1 98.94 96 PHE A N 1
ATOM 722 C CA . PHE A 1 96 ? -10.031 -2.924 -6.625 1 98.94 96 PHE A CA 1
ATOM 723 C C . PHE A 1 96 ? -10.969 -1.755 -6.348 1 98.94 96 PHE A C 1
ATOM 725 O O . PHE A 1 96 ? -10.656 -0.882 -5.535 1 98.94 96 PHE A O 1
ATOM 732 N N . ILE A 1 97 ? -12.086 -1.746 -6.996 1 98.94 97 ILE A N 1
ATOM 733 C CA . ILE A 1 97 ? -13.016 -0.638 -6.82 1 98.94 97 ILE A CA 1
ATOM 734 C C . ILE A 1 97 ? -13.539 -0.623 -5.387 1 98.94 97 ILE A C 1
ATOM 736 O O . ILE A 1 97 ? -13.562 0.427 -4.738 1 98.94 97 ILE A O 1
ATOM 740 N N . LEU A 1 98 ? -13.914 -1.749 -4.859 1 98.88 98 LEU A N 1
ATOM 741 C CA . LEU A 1 98 ? -14.438 -1.811 -3.496 1 98.88 98 LEU A CA 1
ATOM 742 C C . LEU A 1 98 ? -13.352 -1.453 -2.484 1 98.88 98 LEU A C 1
ATOM 744 O O . LEU A 1 98 ? -13.617 -0.746 -1.509 1 98.88 98 LEU A O 1
ATOM 748 N N . ASN A 1 99 ? -12.172 -1.929 -2.74 1 98.94 99 ASN A N 1
ATOM 749 C CA . ASN A 1 99 ? -11.062 -1.634 -1.833 1 98.94 99 ASN A CA 1
ATOM 750 C C . ASN A 1 99 ? -10.719 -0.147 -1.835 1 98.94 99 ASN A C 1
ATOM 752 O O . ASN A 1 99 ? -10.734 0.499 -0.785 1 98.94 99 ASN A O 1
ATOM 756 N N . TYR A 1 100 ? -10.5 0.401 -2.998 1 98.94 100 TYR A N 1
ATOM 757 C CA . TYR A 1 100 ? -10.07 1.791 -3.092 1 98.94 100 TYR A CA 1
ATOM 758 C C . TYR A 1 100 ? -11.203 2.742 -2.73 1 98.94 100 TYR A C 1
ATOM 760 O O . TYR A 1 100 ? -10.969 3.84 -2.225 1 98.94 100 TYR A O 1
ATOM 768 N N . ALA A 1 101 ? -12.445 2.32 -2.971 1 98.94 101 ALA A N 1
ATOM 769 C CA . ALA A 1 101 ? -13.578 3.131 -2.516 1 98.94 101 ALA A CA 1
ATOM 770 C C . ALA A 1 101 ? -13.547 3.316 -1.002 1 98.94 101 ALA A C 1
ATOM 772 O O . ALA A 1 101 ? -13.875 4.391 -0.495 1 98.94 101 ALA A O 1
ATOM 773 N N . ALA A 1 102 ? -13.219 2.297 -0.306 1 98.88 102 ALA A N 1
ATOM 774 C CA . ALA A 1 102 ? -13.117 2.387 1.147 1 98.88 102 ALA A CA 1
ATOM 775 C C . ALA A 1 102 ? -12.039 3.383 1.56 1 98.88 102 ALA A C 1
ATOM 777 O O . ALA A 1 102 ? -12.234 4.184 2.473 1 98.88 102 ALA A O 1
ATOM 778 N N . TYR A 1 103 ? -10.938 3.357 0.877 1 98.69 103 TYR A N 1
ATOM 779 C CA . TYR A 1 103 ? -9.852 4.293 1.165 1 98.69 103 TYR A CA 1
ATOM 780 C C . TYR A 1 103 ? -10.273 5.723 0.847 1 98.69 103 TYR A C 1
ATOM 782 O O . TYR A 1 103 ? -10.039 6.637 1.646 1 98.69 103 TYR A O 1
ATOM 790 N N . PHE A 1 104 ? -10.867 5.887 -0.264 1 98.81 104 PHE A N 1
ATOM 791 C CA . PHE A 1 104 ? -11.297 7.227 -0.653 1 98.81 104 PHE A CA 1
ATOM 792 C C . PHE A 1 104 ? -12.398 7.73 0.271 1 98.81 104 PHE A C 1
ATOM 794 O O . PHE A 1 104 ? -12.445 8.914 0.6 1 98.81 104 PHE A O 1
ATOM 801 N N . ALA A 1 105 ? -13.266 6.844 0.697 1 98.5 105 ALA A N 1
ATOM 802 C CA . ALA A 1 105 ? -14.32 7.23 1.635 1 98.5 105 ALA A CA 1
ATOM 803 C C . ALA A 1 105 ? -13.727 7.805 2.918 1 98.5 105 ALA A C 1
ATOM 805 O O . ALA A 1 105 ? -14.188 8.828 3.42 1 98.5 105 ALA A O 1
ATOM 806 N N . GLU A 1 106 ? -12.734 7.176 3.404 1 97.88 106 GLU A N 1
ATOM 807 C CA . GLU A 1 106 ? -12.07 7.637 4.621 1 97.88 106 GLU A CA 1
ATOM 808 C C . GLU A 1 106 ? -11.359 8.969 4.391 1 97.88 106 GLU A C 1
ATOM 810 O O . GLU A 1 106 ? -11.328 9.82 5.277 1 97.88 106 GLU A O 1
ATOM 815 N N . ILE A 1 107 ? -10.773 9.133 3.256 1 98.12 107 ILE A N 1
ATOM 816 C CA . ILE A 1 107 ? -10.078 10.367 2.912 1 98.12 107 ILE A CA 1
ATOM 817 C C . ILE A 1 107 ? -11.07 11.523 2.852 1 98.12 107 ILE A C 1
ATOM 819 O O . ILE A 1 107 ? -10.844 12.586 3.439 1 98.12 107 ILE A O 1
ATOM 823 N N . PHE A 1 108 ? -12.18 11.273 2.238 1 97.19 108 PHE A N 1
ATOM 824 C CA . PHE A 1 108 ? -13.203 12.305 2.143 1 97.19 108 PHE A CA 1
ATOM 825 C C . PHE A 1 108 ? -13.805 12.602 3.514 1 97.19 108 PHE A C 1
ATOM 827 O O . PHE A 1 108 ? -14.039 13.758 3.857 1 97.19 108 PHE A O 1
ATOM 834 N N . ARG A 1 109 ? -14.102 11.562 4.238 1 96 109 ARG A N 1
ATOM 835 C CA . ARG A 1 109 ? -14.609 11.758 5.594 1 96 109 ARG A CA 1
ATOM 836 C C . ARG A 1 109 ? -13.672 12.641 6.406 1 96 109 ARG A C 1
ATOM 838 O O . ARG A 1 109 ? -14.125 13.555 7.102 1 96 109 ARG A O 1
ATOM 845 N N . GLY A 1 110 ? -12.398 12.312 6.297 1 94.81 110 GLY A N 1
ATOM 846 C CA . GLY A 1 110 ? -11.406 13.133 6.977 1 94.81 110 GLY A CA 1
ATOM 847 C C . GLY A 1 110 ? -11.375 14.57 6.488 1 94.81 110 GLY A C 1
ATOM 848 O O . GLY A 1 110 ? -11.219 15.5 7.285 1 94.81 110 GLY A O 1
ATOM 849 N N . GLY A 1 111 ? -11.477 14.773 5.242 1 94.5 111 GLY A N 1
ATOM 850 C CA . GLY A 1 111 ? -11.523 16.109 4.664 1 94.5 111 GLY A CA 1
ATOM 851 C C . GLY A 1 111 ? -12.703 16.922 5.148 1 94.5 111 GLY A C 1
ATOM 852 O O . GLY A 1 111 ? -12.547 18.078 5.543 1 94.5 111 GLY A O 1
ATOM 853 N N . PHE A 1 112 ? -13.844 16.359 5.227 1 91.75 112 PHE A N 1
ATOM 854 C CA . PHE A 1 112 ? -15.039 17.047 5.707 1 91.75 112 PHE A CA 1
ATOM 855 C C . PHE A 1 112 ? -14.938 17.328 7.199 1 91.75 112 PHE A C 1
ATOM 857 O O . PHE A 1 112 ? -15.375 18.375 7.668 1 91.75 112 PHE A O 1
ATOM 864 N N . GLY A 1 113 ? -14.359 16.422 7.863 1 90.19 113 GLY A N 1
ATOM 865 C CA . GLY A 1 113 ? -14.195 16.578 9.305 1 90.19 113 GLY A CA 1
ATOM 866 C C . GLY A 1 113 ? -13.227 17.688 9.672 1 90.19 113 GLY A C 1
ATOM 867 O O . GLY A 1 113 ? -13.266 18.203 10.789 1 90.19 113 GLY A O 1
ATOM 868 N N . ALA A 1 114 ? -12.375 18 8.766 1 90.19 114 ALA A N 1
ATOM 869 C CA . ALA A 1 114 ? -11.352 19.016 9.031 1 90.19 114 ALA A CA 1
ATOM 870 C C . ALA A 1 114 ? -11.922 20.422 8.875 1 90.19 114 ALA A C 1
ATOM 872 O O . ALA A 1 114 ? -11.289 21.406 9.273 1 90.19 114 ALA A O 1
ATOM 873 N N . ILE A 1 115 ? -13.117 20.562 8.367 1 87.62 115 ILE A N 1
ATOM 874 C CA . ILE A 1 115 ? -13.727 21.859 8.148 1 87.62 115 ILE A CA 1
ATOM 875 C C . ILE A 1 115 ? -14.398 22.344 9.438 1 87.62 115 ILE A C 1
ATOM 877 O O . ILE A 1 115 ? -15.141 21.594 10.07 1 87.62 115 ILE A O 1
ATOM 881 N N . ASP A 1 116 ? -14.062 23.562 9.844 1 83.62 116 ASP A N 1
ATOM 882 C CA . ASP A 1 116 ? -14.617 24.172 11.047 1 83.62 116 ASP A CA 1
ATOM 883 C C . ASP A 1 116 ? -16.125 24.328 10.938 1 83.62 116 ASP A C 1
ATOM 885 O O . ASP A 1 116 ? -16.641 24.703 9.883 1 83.62 116 ASP A O 1
ATOM 889 N N . GLU A 1 117 ? -16.766 24 11.984 1 77.94 117 GLU A N 1
ATOM 890 C CA . GLU A 1 117 ? -18.203 24.172 12.031 1 77.94 117 GLU A CA 1
ATOM 891 C C . GLU A 1 117 ? -18.594 25.625 11.758 1 77.94 117 GLU A C 1
ATOM 893 O O . GLU A 1 117 ? -19.688 25.891 11.234 1 77.94 117 GLU A O 1
ATOM 898 N N . GLY A 1 118 ? -17.625 26.406 12.078 1 74.62 118 GLY A N 1
ATOM 899 C CA . GLY A 1 118 ? -17.859 27.828 11.875 1 74.62 118 GLY A CA 1
ATOM 900 C C . GLY A 1 118 ? -18.078 28.188 10.414 1 74.62 118 GLY A C 1
ATOM 901 O O . GLY A 1 118 ? -18.781 29.156 10.109 1 74.62 118 GLY A O 1
ATOM 902 N N . GLN A 1 119 ? -17.516 27.344 9.625 1 76.12 119 GLN A N 1
ATOM 903 C CA . GLN A 1 119 ? -17.672 27.609 8.195 1 76.12 119 GLN A CA 1
ATOM 904 C C . GLN A 1 119 ? -19.125 27.438 7.762 1 76.12 119 GLN A C 1
ATOM 906 O O . GLN A 1 119 ? -19.641 28.219 6.957 1 76.12 119 GLN A O 1
ATOM 911 N N . PHE A 1 120 ? -19.766 26.484 8.336 1 74.69 120 PHE A N 1
ATOM 912 C CA . PHE A 1 120 ? -21.188 26.25 8.039 1 74.69 120 PHE A CA 1
ATOM 913 C C . PHE A 1 120 ? -22.047 27.328 8.688 1 74.69 120 PHE A C 1
ATOM 915 O O . PHE A 1 120 ? -23.016 27.812 8.078 1 74.69 120 PHE A O 1
ATOM 922 N N . GLU A 1 121 ? -21.625 27.719 9.82 1 77.5 121 GLU A N 1
ATOM 923 C CA . GLU A 1 121 ? -22.359 28.766 10.531 1 77.5 121 GLU A CA 1
ATOM 924 C C . GLU A 1 121 ? -22.266 30.109 9.812 1 77.5 121 GLU A C 1
ATOM 926 O O . GLU A 1 121 ? -23.25 30.828 9.703 1 77.5 121 GLU A O 1
ATOM 931 N N . ALA A 1 122 ? -21.094 30.344 9.32 1 81.56 122 ALA A N 1
ATOM 932 C CA . ALA A 1 122 ? -20.875 31.594 8.617 1 81.56 122 ALA A CA 1
ATOM 933 C C . ALA A 1 122 ? -21.688 31.656 7.332 1 81.56 122 ALA A C 1
ATOM 935 O O . ALA A 1 122 ? -22.203 32.719 6.969 1 81.56 122 ALA A O 1
ATOM 936 N N . SER A 1 123 ? -21.891 30.547 6.785 1 81.69 123 SER A N 1
ATOM 937 C CA . SER A 1 123 ? -22.656 30.5 5.547 1 81.69 123 SER A CA 1
ATOM 938 C C . SER A 1 123 ? -24.141 30.734 5.801 1 81.69 123 SER A C 1
ATOM 940 O O . SER A 1 123 ? -24.844 31.281 4.949 1 81.69 123 SER A O 1
ATOM 942 N N . THR A 1 124 ? -24.594 30.406 6.957 1 77.12 124 THR A N 1
ATOM 943 C CA . THR A 1 124 ? -25.984 30.641 7.332 1 77.12 124 THR A CA 1
ATOM 944 C C . THR A 1 124 ? -26.25 32.125 7.555 1 77.12 124 THR A C 1
ATOM 946 O O . THR A 1 124 ? -27.328 32.625 7.234 1 77.12 124 THR A O 1
ATOM 949 N N . VAL A 1 125 ? -25.25 32.75 8.039 1 84.56 125 VAL A N 1
ATOM 950 C CA . VAL A 1 125 ? -25.375 34.188 8.273 1 84.56 125 VAL A CA 1
ATOM 951 C C . VAL A 1 125 ? -25.484 34.906 6.934 1 84.56 125 VAL A C 1
ATOM 953 O O . VAL A 1 125 ? -26.125 35.938 6.844 1 84.56 125 VAL A O 1
ATOM 956 N N . LEU A 1 126 ? -24.922 34.312 5.902 1 87.94 126 LEU A N 1
ATOM 957 C CA . LEU A 1 126 ? -24.953 34.906 4.566 1 87.94 126 LEU A CA 1
ATOM 958 C C . LEU A 1 126 ? -26.188 34.406 3.797 1 87.94 126 LEU A C 1
ATOM 960 O O . LEU A 1 126 ? -26.312 34.656 2.596 1 87.94 126 LEU A O 1
ATOM 964 N N . ASN A 1 127 ? -27.172 33.781 4.5 1 88 127 ASN A N 1
ATOM 965 C CA . ASN A 1 127 ? -28.438 33.281 3.965 1 88 127 ASN A CA 1
ATOM 966 C C . ASN A 1 127 ? -28.234 32.25 2.867 1 88 127 ASN A C 1
ATOM 968 O O . ASN A 1 127 ? -28.984 32.219 1.9 1 88 127 ASN A O 1
ATOM 972 N N . MET A 1 128 ? -27.156 31.594 2.951 1 87.94 128 MET A N 1
ATOM 973 C CA . MET A 1 128 ? -26.938 30.5 2.012 1 87.94 128 MET A CA 1
ATOM 974 C C . MET A 1 128 ? -27.734 29.266 2.416 1 87.94 128 MET A C 1
ATOM 976 O O . MET A 1 128 ? -27.875 28.969 3.604 1 87.94 128 MET A O 1
ATOM 980 N N . THR A 1 129 ? -28.266 28.688 1.343 1 88.88 129 THR A N 1
ATOM 981 C CA . THR A 1 129 ? -28.875 27.375 1.603 1 88.88 129 THR A CA 1
ATOM 982 C C . THR A 1 129 ? -27.797 26.344 1.892 1 88.88 129 THR A C 1
ATOM 984 O O . THR A 1 129 ? -26.609 26.578 1.651 1 88.88 129 THR A O 1
ATOM 987 N N . ARG A 1 130 ? -28.172 25.234 2.488 1 82.38 130 ARG A N 1
ATOM 988 C CA . ARG A 1 130 ? -27.234 24.141 2.779 1 82.38 130 ARG A CA 1
ATOM 989 C C . ARG A 1 130 ? -26.5 23.719 1.52 1 82.38 130 ARG A C 1
ATOM 991 O O . ARG A 1 130 ? -25.297 23.438 1.565 1 82.38 130 ARG A O 1
ATOM 998 N N . TRP A 1 131 ? -27.203 23.734 0.439 1 88.12 131 TRP A N 1
ATOM 999 C CA . TRP A 1 131 ? -26.609 23.328 -0.83 1 88.12 131 TRP A CA 1
ATOM 1000 C C . TRP A 1 131 ? -25.625 24.375 -1.334 1 88.12 131 TRP A C 1
ATOM 1002 O O . TRP A 1 131 ? -24.578 24.031 -1.886 1 88.12 131 TRP A O 1
ATOM 1012 N N . GLN A 1 132 ? -25.984 25.594 -1.141 1 89.12 132 GLN A N 1
ATOM 1013 C CA . GLN A 1 132 ? -25.078 26.672 -1.527 1 89.12 132 GLN A CA 1
ATOM 1014 C C . GLN A 1 132 ? -23.797 26.656 -0.683 1 89.12 132 GLN A C 1
ATOM 1016 O O . GLN A 1 132 ? -22.703 26.797 -1.211 1 89.12 132 GLN A O 1
ATOM 1021 N N . ALA A 1 133 ? -23.984 26.391 0.619 1 86.94 133 ALA A N 1
ATOM 1022 C CA . ALA A 1 133 ? -22.844 26.328 1.533 1 86.94 133 ALA A CA 1
ATOM 1023 C C . ALA A 1 133 ? -21.938 25.172 1.181 1 86.94 133 ALA A C 1
ATOM 1025 O O . ALA A 1 133 ? -20.703 25.312 1.182 1 86.94 133 ALA A O 1
ATOM 1026 N N . LEU A 1 134 ? -22.547 24.094 0.847 1 84.69 134 LEU A N 1
ATOM 1027 C CA . LEU A 1 134 ? -21.781 22.906 0.481 1 84.69 134 LEU A CA 1
ATOM 1028 C C . LEU A 1 134 ? -21.016 23.125 -0.82 1 84.69 134 LEU A C 1
ATOM 1030 O O . LEU A 1 134 ? -19.812 22.875 -0.892 1 84.69 134 LEU A O 1
ATOM 1034 N N . ARG A 1 135 ? -21.625 23.688 -1.729 1 88.94 135 ARG A N 1
ATOM 1035 C CA . ARG A 1 135 ? -21.078 23.797 -3.08 1 88.94 135 ARG A CA 1
ATOM 1036 C C . ARG A 1 135 ? -20.031 24.906 -3.164 1 88.94 135 ARG A C 1
ATOM 1038 O O . ARG A 1 135 ? -19 24.734 -3.805 1 88.94 135 ARG A O 1
ATOM 1045 N N . TYR A 1 136 ? -20.234 25.969 -2.4 1 89.94 136 TYR A N 1
ATOM 1046 C CA . TYR A 1 136 ? -19.422 27.156 -2.631 1 89.94 136 TYR A CA 1
ATOM 1047 C C . TYR A 1 136 ? -18.391 27.328 -1.516 1 89.94 136 TYR A C 1
ATOM 1049 O O . TYR A 1 136 ? -17.391 28.031 -1.688 1 89.94 136 TYR A O 1
ATOM 1057 N N . VAL A 1 137 ? -18.578 26.672 -0.445 1 88 137 VAL A N 1
ATOM 1058 C CA . VAL A 1 137 ? -17.688 26.938 0.682 1 88 137 VAL A CA 1
ATOM 1059 C C . VAL A 1 137 ? -17 25.656 1.103 1 88 137 VAL A C 1
ATOM 1061 O O . VAL A 1 137 ? -15.766 25.562 1.058 1 88 137 VAL A O 1
ATOM 1064 N N . VAL A 1 138 ? -17.781 24.656 1.334 1 87.62 138 VAL A N 1
ATOM 1065 C CA . VAL A 1 138 ? -17.25 23.469 1.973 1 87.62 138 VAL A CA 1
ATOM 1066 C C . VAL A 1 138 ? -16.5 22.625 0.946 1 87.62 138 VAL A C 1
ATOM 1068 O O . VAL A 1 138 ? -15.336 22.266 1.153 1 87.62 138 VAL A O 1
ATOM 1071 N N . ILE A 1 139 ? -17.078 22.438 -0.168 1 90.25 139 ILE A N 1
ATOM 1072 C CA . ILE A 1 139 ? -16.531 21.5 -1.148 1 90.25 139 ILE A CA 1
ATOM 1073 C C . ILE A 1 139 ? -15.188 22 -1.653 1 90.25 139 ILE A C 1
ATOM 1075 O O . ILE A 1 139 ? -14.203 21.25 -1.681 1 90.25 139 ILE A O 1
ATOM 1079 N N . PRO A 1 140 ? -15.117 23.25 -2.008 1 91.06 140 PRO A N 1
ATOM 1080 C CA . PRO A 1 140 ? -13.812 23.734 -2.469 1 91.06 140 PRO A CA 1
ATOM 1081 C C . PRO A 1 140 ? -12.719 23.578 -1.42 1 91.06 140 PRO A C 1
ATOM 1083 O O . PRO A 1 140 ? -11.578 23.25 -1.759 1 91.06 140 PRO A O 1
ATOM 1086 N N . GLN A 1 141 ? -13.008 23.719 -0.188 1 92.44 141 GLN A N 1
ATOM 1087 C CA . GLN A 1 141 ? -12.031 23.578 0.888 1 92.44 141 GLN A CA 1
ATOM 1088 C C . GLN A 1 141 ? -11.641 22.109 1.087 1 92.44 141 GLN A C 1
ATOM 1090 O O . GLN A 1 141 ? -10.461 21.797 1.25 1 92.44 141 GLN A O 1
ATOM 1095 N N . VAL A 1 142 ? -12.625 21.281 0.981 1 93.5 142 VAL A N 1
ATOM 1096 C CA . VAL A 1 142 ? -12.398 19.859 1.183 1 93.5 142 VAL A CA 1
ATOM 1097 C C . VAL A 1 142 ? -11.508 19.312 0.066 1 93.5 142 VAL A C 1
ATOM 1099 O O . VAL A 1 142 ? -10.602 18.516 0.318 1 93.5 142 VAL A O 1
ATOM 1102 N N . VAL A 1 143 ? -11.734 19.734 -1.099 1 94.19 143 VAL A N 1
ATOM 1103 C CA . VAL A 1 143 ? -10.961 19.281 -2.248 1 94.19 143 VAL A CA 1
ATOM 1104 C C . VAL A 1 143 ? -9.484 19.609 -2.037 1 94.19 143 VAL A C 1
ATOM 1106 O O . VAL A 1 143 ? -8.617 18.766 -2.268 1 94.19 143 VAL A O 1
ATOM 1109 N N . LYS A 1 144 ? -9.188 20.75 -1.522 1 94 144 LYS A N 1
ATOM 1110 C CA . LYS A 1 144 ? -7.816 21.172 -1.266 1 94 144 LYS A CA 1
ATOM 1111 C C . LYS A 1 144 ? -7.168 20.312 -0.186 1 94 144 LYS A C 1
ATOM 1113 O O . LYS A 1 144 ? -5.996 19.938 -0.294 1 94 144 LYS A O 1
ATOM 1118 N N . ILE A 1 145 ? -7.996 19.969 0.704 1 95.06 145 ILE A N 1
ATOM 1119 C CA . ILE A 1 145 ? -7.492 19.234 1.855 1 95.06 145 ILE A CA 1
ATOM 1120 C C . ILE A 1 145 ? -7.191 17.781 1.45 1 95.06 145 ILE A C 1
ATOM 1122 O O . ILE A 1 145 ? -6.18 17.219 1.865 1 95.06 145 ILE A O 1
ATOM 1126 N N . VAL A 1 146 ? -7.98 17.203 0.568 1 97.25 146 VAL A N 1
ATOM 1127 C CA . VAL A 1 146 ? -7.902 15.758 0.351 1 97.25 146 VAL A CA 1
ATOM 1128 C C . VAL A 1 146 ? -7.031 15.469 -0.868 1 97.25 146 VAL A C 1
ATOM 1130 O O . VAL A 1 146 ? -6.617 14.328 -1.082 1 97.25 146 VAL A O 1
ATOM 1133 N N . LEU A 1 147 ? -6.711 16.469 -1.621 1 96.94 147 LEU A N 1
ATOM 1134 C CA . LEU A 1 147 ? -6.051 16.266 -2.908 1 96.94 147 LEU A CA 1
ATOM 1135 C C . LEU A 1 147 ? -4.723 15.547 -2.734 1 96.94 147 LEU A C 1
ATOM 1137 O O . LEU A 1 147 ? -4.438 14.586 -3.451 1 96.94 147 LEU A O 1
ATOM 1141 N N . PRO A 1 148 ? -3.863 15.906 -1.76 1 96.56 148 PRO A N 1
ATOM 1142 C CA . PRO A 1 148 ? -2.596 15.188 -1.589 1 96.56 148 PRO A CA 1
ATOM 1143 C C . PRO A 1 148 ? -2.795 13.711 -1.254 1 96.56 148 PRO A C 1
ATOM 1145 O O . PRO A 1 148 ? -2.102 12.852 -1.803 1 96.56 148 PRO A O 1
ATOM 1148 N N . SER A 1 149 ? -3.795 13.453 -0.401 1 98 149 SER A N 1
ATOM 1149 C CA . SER A 1 149 ? -4.066 12.078 0.001 1 98 149 SER A CA 1
ATOM 1150 C C . SER A 1 149 ? -4.629 11.258 -1.161 1 98 149 SER A C 1
ATOM 1152 O O . SER A 1 149 ? -4.281 10.094 -1.33 1 98 149 SER A O 1
ATOM 1154 N N . ILE A 1 150 ? -5.473 11.867 -1.936 1 98.31 150 ILE A N 1
ATOM 1155 C CA . ILE A 1 150 ? -6.008 11.203 -3.117 1 98.31 150 ILE A CA 1
ATOM 1156 C C . ILE A 1 150 ? -4.875 10.883 -4.09 1 98.31 150 ILE A C 1
ATOM 1158 O O . ILE A 1 150 ? -4.793 9.773 -4.625 1 98.31 150 ILE A O 1
ATOM 1162 N N . GLY A 1 151 ? -4.008 11.906 -4.324 1 98.06 151 GLY A N 1
ATOM 1163 C CA . GLY A 1 151 ? -2.859 11.688 -5.191 1 98.06 151 GLY A CA 1
ATOM 1164 C C . GLY A 1 151 ? -2 10.516 -4.766 1 98.06 151 GLY A C 1
ATOM 1165 O O . GLY A 1 151 ? -1.562 9.727 -5.602 1 98.06 151 GLY A O 1
ATOM 1166 N N . ASN A 1 152 ? -1.802 10.406 -3.492 1 97.56 152 ASN A N 1
ATOM 1167 C CA . ASN A 1 152 ? -1.021 9.289 -2.969 1 97.56 152 ASN A CA 1
ATOM 1168 C C . ASN A 1 152 ? -1.685 7.945 -3.275 1 97.56 152 ASN A C 1
ATOM 1170 O O . ASN A 1 152 ? -1.012 6.992 -3.67 1 97.56 152 ASN A O 1
ATOM 1174 N N . GLU A 1 153 ? -2.986 7.891 -3.074 1 98.56 153 GLU A N 1
ATOM 1175 C CA . GLU A 1 153 ? -3.707 6.652 -3.359 1 98.56 153 GLU A CA 1
ATOM 1176 C C . GLU A 1 153 ? -3.688 6.336 -4.852 1 98.56 153 GLU A C 1
ATOM 1178 O O . GLU A 1 153 ? -3.658 5.164 -5.242 1 98.56 153 GLU A O 1
ATOM 1183 N N . VAL A 1 154 ? -3.699 7.359 -5.652 1 98.75 154 VAL A N 1
ATOM 1184 C CA . VAL A 1 154 ? -3.658 7.168 -7.098 1 98.75 154 VAL A CA 1
ATOM 1185 C C . VAL A 1 154 ? -2.312 6.57 -7.504 1 98.75 154 VAL A C 1
ATOM 1187 O O . VAL A 1 154 ? -2.256 5.637 -8.305 1 98.75 154 VAL A O 1
ATOM 1190 N N . ILE A 1 155 ? -1.253 7.062 -6.984 1 98.69 155 ILE A N 1
ATOM 1191 C CA . ILE A 1 155 ? 0.084 6.551 -7.262 1 98.69 155 ILE A CA 1
ATOM 1192 C C . ILE A 1 155 ? 0.207 5.121 -6.742 1 98.69 155 ILE A C 1
ATOM 1194 O O . ILE A 1 155 ? 0.766 4.25 -7.414 1 98.69 155 ILE A O 1
ATOM 1198 N N . ASN A 1 156 ? -0.343 4.824 -5.594 1 98.56 156 ASN A N 1
ATOM 1199 C CA . ASN A 1 156 ? -0.326 3.477 -5.035 1 98.56 156 ASN A CA 1
ATOM 1200 C C . ASN A 1 156 ? -1.104 2.498 -5.91 1 98.56 156 ASN A C 1
ATOM 1202 O O . ASN A 1 156 ? -0.708 1.341 -6.059 1 98.56 156 ASN A O 1
ATOM 1206 N N . LEU A 1 157 ? -2.18 2.992 -6.469 1 98.88 157 LEU A N 1
ATOM 1207 C CA . LEU A 1 157 ? -3.055 2.143 -7.27 1 98.88 157 LEU A CA 1
ATOM 1208 C C . LEU A 1 157 ? -2.312 1.583 -8.477 1 98.88 157 LEU A C 1
ATOM 1210 O O . LEU A 1 157 ? -2.498 0.419 -8.844 1 98.88 157 LEU A O 1
ATOM 1214 N N . VAL A 1 158 ? -1.513 2.363 -9.094 1 98.62 158 VAL A N 1
ATOM 1215 C CA . VAL A 1 158 ? -0.785 1.87 -10.258 1 98.62 158 VAL A CA 1
ATOM 1216 C C . VAL A 1 158 ? 0.156 0.743 -9.844 1 98.62 158 VAL A C 1
ATOM 1218 O O . VAL A 1 158 ? 0.307 -0.247 -10.562 1 98.62 158 VAL A O 1
ATOM 1221 N N . LYS A 1 159 ? 0.801 0.858 -8.727 1 98.62 159 LYS A N 1
ATOM 1222 C CA . LYS A 1 159 ? 1.677 -0.192 -8.219 1 98.62 159 LYS A CA 1
ATOM 1223 C C . LYS A 1 159 ? 0.875 -1.423 -7.801 1 98.62 159 LYS A C 1
ATOM 1225 O O . LYS A 1 159 ? 1.257 -2.553 -8.117 1 98.62 159 LYS A O 1
ATOM 1230 N N . ASP A 1 160 ? -0.317 -1.187 -7.18 1 98.75 160 ASP A N 1
ATOM 1231 C CA . ASP A 1 160 ? -1.175 -2.273 -6.719 1 98.75 160 ASP A CA 1
ATOM 1232 C C . ASP A 1 160 ? -1.742 -3.062 -7.895 1 98.75 160 ASP A C 1
ATOM 1234 O O . ASP A 1 160 ? -2.109 -4.23 -7.746 1 98.75 160 ASP A O 1
ATOM 1238 N N . SER A 1 161 ? -1.796 -2.406 -9.047 1 98.69 161 SER A N 1
ATOM 1239 C CA . SER A 1 161 ? -2.318 -3.107 -10.219 1 98.69 161 SER A CA 1
ATOM 1240 C C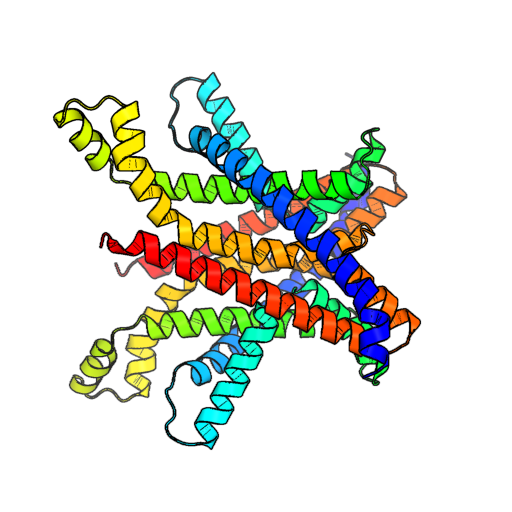 . SER A 1 161 ? -1.495 -4.355 -10.523 1 98.69 161 SER A C 1
ATOM 1242 O O . SER A 1 161 ? -1.989 -5.289 -11.164 1 98.69 161 SER A O 1
ATOM 1244 N N . SER A 1 162 ? -0.29 -4.395 -10.062 1 98.75 162 SER A N 1
ATOM 1245 C CA . SER A 1 162 ? 0.559 -5.562 -10.281 1 98.75 162 SER A CA 1
ATOM 1246 C C . SER A 1 162 ? -0.018 -6.801 -9.609 1 98.75 162 SER A C 1
ATOM 1248 O O . SER A 1 162 ? 0.323 -7.93 -9.969 1 98.75 162 SER A O 1
ATOM 1250 N N . LEU A 1 163 ? -0.92 -6.664 -8.664 1 98.81 163 LEU A N 1
ATOM 1251 C CA . LEU A 1 163 ? -1.446 -7.77 -7.871 1 98.81 163 LEU A CA 1
ATOM 1252 C C . LEU A 1 163 ? -2.297 -8.703 -8.734 1 98.81 163 LEU A C 1
ATOM 1254 O O . LEU A 1 163 ? -2.484 -9.867 -8.391 1 98.81 163 LEU A O 1
ATOM 1258 N N . VAL A 1 164 ? -2.773 -8.18 -9.867 1 98.69 164 VAL A N 1
ATOM 1259 C CA . VAL A 1 164 ? -3.643 -9 -10.711 1 98.69 164 VAL A CA 1
ATOM 1260 C C . VAL A 1 164 ? -2.838 -10.141 -11.336 1 98.69 164 VAL A C 1
ATOM 1262 O O . VAL A 1 164 ? -3.408 -11.086 -11.875 1 98.69 164 VAL A O 1
ATOM 1265 N N . TYR A 1 165 ? -1.525 -10.039 -11.195 1 97.94 165 TYR A N 1
ATOM 1266 C CA . TYR A 1 165 ? -0.632 -11.125 -11.57 1 97.94 165 TYR A CA 1
ATOM 1267 C C . TYR A 1 165 ? -1.08 -12.438 -10.945 1 97.94 165 TYR A C 1
ATOM 1269 O O . TYR A 1 165 ? -1.013 -13.492 -11.586 1 97.94 165 TYR A O 1
ATOM 1277 N N . VAL A 1 166 ? -1.591 -12.406 -9.773 1 97.19 166 VAL A N 1
ATOM 1278 C CA . VAL A 1 166 ? -1.87 -13.586 -8.961 1 97.19 166 VAL A CA 1
ATOM 1279 C C . VAL A 1 166 ? -3.051 -14.352 -9.547 1 97.19 166 VAL A C 1
ATOM 1281 O O . VAL A 1 166 ? -3.143 -15.57 -9.398 1 97.19 166 VAL A O 1
ATOM 1284 N N . ILE A 1 167 ? -3.875 -13.648 -10.258 1 97.56 167 ILE A N 1
ATOM 1285 C CA . ILE A 1 167 ? -5.039 -14.336 -10.805 1 97.56 167 ILE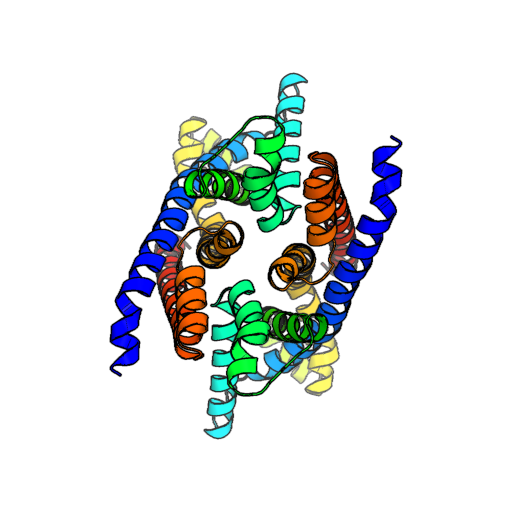 A CA 1
ATOM 1286 C C . ILE A 1 167 ? -4.848 -14.578 -12.297 1 97.56 167 ILE A C 1
ATOM 1288 O O . ILE A 1 167 ? -5.785 -14.961 -13 1 97.56 167 ILE A O 1
ATOM 1292 N N . GLY A 1 168 ? -3.693 -14.242 -12.828 1 97.25 168 GLY A N 1
ATOM 1293 C CA . GLY A 1 168 ? -3.324 -14.625 -14.18 1 97.25 168 GLY A CA 1
ATOM 1294 C C . GLY A 1 168 ? -3.766 -13.625 -15.227 1 97.25 168 GLY A C 1
ATOM 1295 O O . GLY A 1 168 ? -3.861 -13.953 -16.406 1 97.25 168 GLY A O 1
ATOM 1296 N N . LEU A 1 169 ? -4.109 -12.469 -14.766 1 97.69 169 LEU A N 1
ATOM 1297 C CA . LEU A 1 169 ? -4.449 -11.422 -15.727 1 97.69 169 LEU A CA 1
ATOM 1298 C C . LEU A 1 169 ? -3.201 -10.914 -16.438 1 97.69 169 LEU A C 1
ATOM 1300 O O . LEU A 1 169 ? -2.141 -10.773 -15.828 1 97.69 169 LEU A O 1
ATOM 1304 N N . GLY A 1 170 ? -3.258 -10.609 -17.797 1 97.06 170 GLY A N 1
ATOM 1305 C CA . GLY A 1 170 ? -2.111 -10.258 -18.609 1 97.06 170 GLY A CA 1
ATOM 1306 C C . GLY A 1 170 ? -1.699 -8.805 -18.469 1 97.06 170 GLY A C 1
ATOM 1307 O O . GLY A 1 170 ? -1.716 -8.055 -19.453 1 97.06 170 GLY A O 1
ATOM 1308 N N . ASP A 1 171 ? -1.321 -8.414 -17.266 1 98.5 171 ASP A N 1
ATOM 1309 C CA . ASP A 1 171 ? -0.847 -7.055 -17.031 1 98.5 171 ASP A CA 1
ATOM 1310 C C . ASP A 1 171 ? 0.654 -6.941 -17.281 1 98.5 171 ASP A C 1
ATOM 1312 O O . ASP A 1 171 ? 1.271 -7.871 -17.812 1 98.5 171 ASP A O 1
ATOM 1316 N N . LEU A 1 172 ? 1.224 -5.781 -16.953 1 98.81 172 LEU A N 1
ATOM 1317 C CA . LEU A 1 172 ? 2.623 -5.465 -17.219 1 98.81 172 LEU A CA 1
ATOM 1318 C C . LEU A 1 172 ? 3.547 -6.445 -16.5 1 98.81 172 LEU A C 1
ATOM 1320 O O . LEU A 1 172 ? 4.48 -6.977 -17.109 1 98.81 172 LEU A O 1
ATOM 1324 N N . LEU A 1 173 ? 3.287 -6.707 -15.227 1 98.75 173 LEU A N 1
ATOM 1325 C CA . LEU A 1 173 ? 4.152 -7.594 -14.461 1 98.75 173 LEU A CA 1
ATOM 1326 C C . LEU A 1 173 ? 4.102 -9.016 -15.016 1 98.75 173 LEU A C 1
ATOM 1328 O O . LEU A 1 173 ? 5.137 -9.68 -15.125 1 98.75 173 LEU A O 1
ATOM 1332 N N . ARG A 1 174 ? 2.918 -9.5 -15.398 1 98.38 174 ARG A N 1
ATOM 1333 C CA . ARG A 1 174 ? 2.783 -10.836 -15.961 1 98.38 174 ARG A CA 1
ATOM 1334 C C . ARG A 1 174 ? 3.551 -10.961 -17.281 1 98.38 174 ARG A C 1
ATOM 1336 O O . ARG A 1 174 ? 4.254 -11.953 -17.5 1 98.38 174 ARG A O 1
ATOM 1343 N N . ALA A 1 175 ? 3.383 -10 -18.141 1 98.31 175 ALA A N 1
ATOM 1344 C CA . ALA A 1 175 ? 4.086 -10.008 -19.422 1 98.31 175 ALA A CA 1
ATOM 1345 C C . ALA A 1 175 ? 5.598 -10.086 -19.203 1 98.31 175 ALA A C 1
ATOM 1347 O O . ALA A 1 175 ? 6.285 -10.844 -19.891 1 98.31 175 ALA A O 1
ATOM 1348 N N . GLY A 1 176 ? 6.109 -9.273 -18.266 1 98.31 176 GLY A N 1
ATOM 1349 C CA . GLY A 1 176 ? 7.535 -9.297 -17.969 1 98.31 176 GLY A CA 1
ATOM 1350 C C . GLY A 1 176 ? 8.008 -10.633 -17.422 1 98.31 176 GLY A C 1
ATOM 1351 O O . GLY A 1 176 ? 9.07 -11.125 -17.797 1 98.31 176 GLY A O 1
ATOM 1352 N N . ASN A 1 177 ? 7.191 -11.156 -16.516 1 97.44 177 ASN A N 1
ATOM 1353 C CA . ASN A 1 177 ? 7.551 -12.438 -15.914 1 97.44 177 ASN A CA 1
ATOM 1354 C C . ASN A 1 177 ? 7.582 -13.555 -16.953 1 97.44 177 ASN A C 1
ATOM 1356 O O . ASN A 1 177 ? 8.484 -14.398 -16.938 1 97.44 177 ASN A O 1
ATOM 1360 N N . ILE A 1 178 ? 6.641 -13.625 -17.844 1 97.12 178 ILE A N 1
ATOM 1361 C CA . ILE A 1 178 ? 6.574 -14.633 -18.906 1 97.12 178 ILE A CA 1
ATOM 1362 C C . ILE A 1 178 ? 7.797 -14.516 -19.812 1 97.12 178 ILE A C 1
ATOM 1364 O O . ILE A 1 178 ? 8.461 -15.508 -20.109 1 97.12 178 ILE A O 1
ATOM 1368 N N . ALA A 1 179 ? 8.078 -13.297 -20.234 1 97.5 179 ALA A N 1
ATOM 1369 C CA . ALA A 1 179 ? 9.219 -13.07 -21.109 1 97.5 179 ALA A CA 1
ATOM 1370 C C . ALA A 1 179 ? 10.523 -13.445 -20.422 1 97.5 179 ALA A C 1
ATOM 1372 O O . ALA A 1 179 ? 11.414 -14.039 -21.047 1 97.5 179 ALA A O 1
ATOM 1373 N N . SER A 1 180 ? 10.68 -13.094 -19.172 1 97.44 180 SER A N 1
ATOM 1374 C CA . SER A 1 180 ? 11.891 -13.398 -18.422 1 97.44 180 SER A CA 1
ATOM 1375 C C . SER A 1 180 ? 12.094 -14.898 -18.281 1 97.44 180 SER A C 1
ATOM 1377 O O . SER A 1 180 ? 13.211 -15.406 -18.453 1 97.44 180 SER A O 1
ATOM 1379 N N . ALA A 1 181 ? 11.047 -15.578 -18 1 95.31 181 ALA A N 1
ATOM 1380 C CA . ALA A 1 181 ? 11.117 -17.031 -17.828 1 95.31 181 ALA A CA 1
ATOM 1381 C C . ALA A 1 181 ? 11.383 -17.734 -19.156 1 95.31 181 ALA A C 1
ATOM 1383 O O . ALA A 1 181 ? 12.172 -18.672 -19.234 1 95.31 181 ALA A O 1
ATOM 1384 N N . ARG A 1 182 ? 10.703 -17.234 -20.156 1 95.44 182 ARG A N 1
ATOM 1385 C CA . ARG A 1 182 ? 10.828 -17.812 -21.484 1 95.44 182 ARG A CA 1
ATOM 1386 C C . ARG A 1 182 ? 12.25 -17.656 -22.031 1 95.44 182 ARG A C 1
ATOM 1388 O O . ARG A 1 182 ? 12.836 -18.594 -22.547 1 95.44 182 ARG A O 1
ATOM 1395 N N . ASP A 1 183 ? 12.828 -16.453 -21.828 1 96.81 183 ASP A N 1
ATOM 1396 C CA . ASP A 1 183 ? 14.094 -16.125 -22.469 1 96.81 183 ASP A CA 1
ATOM 1397 C C . ASP A 1 183 ? 15.258 -16.25 -21.484 1 96.81 183 ASP A C 1
ATOM 1399 O O . ASP A 1 183 ? 16.406 -16.047 -21.859 1 96.81 183 ASP A O 1
ATOM 1403 N N . VAL A 1 184 ? 14.984 -16.469 -20.234 1 95.88 184 VAL A N 1
ATOM 1404 C CA . VAL A 1 184 ? 15.953 -16.688 -19.172 1 95.88 184 VAL A CA 1
ATOM 1405 C C . VAL A 1 184 ? 16.891 -15.492 -19.062 1 95.88 184 VAL A C 1
ATOM 1407 O O . VAL A 1 184 ? 18.109 -15.641 -19.125 1 95.88 184 VAL A O 1
ATOM 1410 N N . THR A 1 185 ? 16.328 -14.398 -18.938 1 97.06 185 THR A N 1
ATOM 1411 C CA . THR A 1 185 ? 17.062 -13.148 -18.781 1 97.06 185 THR A CA 1
ATOM 1412 C C . THR A 1 185 ? 16.312 -12.203 -17.844 1 97.06 185 THR A C 1
ATOM 1414 O O . THR A 1 185 ? 15.094 -12.266 -17.734 1 97.06 185 THR A O 1
ATOM 1417 N N . LEU A 1 186 ? 17.062 -11.305 -17.219 1 96.81 186 LEU A N 1
ATOM 1418 C CA . LEU A 1 186 ? 16.5 -10.352 -16.25 1 96.81 186 LEU A CA 1
ATOM 1419 C C . LEU A 1 186 ? 15.938 -9.125 -16.969 1 96.81 186 LEU A C 1
ATOM 1421 O O . LEU A 1 186 ? 15.195 -8.344 -16.375 1 96.81 186 LEU A O 1
ATOM 1425 N N . VAL A 1 187 ? 16.266 -8.984 -18.125 1 97.25 187 VAL A N 1
ATOM 1426 C CA . VAL A 1 187 ? 16.016 -7.75 -18.875 1 97.25 187 VAL A CA 1
ATOM 1427 C C . VAL A 1 187 ? 14.531 -7.414 -18.844 1 97.25 187 VAL A C 1
ATOM 1429 O O . VAL A 1 187 ? 14.148 -6.27 -18.578 1 97.25 187 VAL A O 1
ATOM 1432 N N . PRO A 1 188 ? 13.586 -8.391 -19.062 1 98.19 188 PRO A N 1
ATOM 1433 C CA . PRO A 1 188 ? 12.164 -8.039 -19.047 1 98.19 188 PRO A CA 1
ATOM 1434 C C . PRO A 1 188 ? 11.703 -7.496 -17.688 1 98.19 188 PRO A C 1
ATOM 1436 O O . PRO A 1 188 ? 10.93 -6.535 -17.641 1 98.19 188 PRO A O 1
ATOM 1439 N N . LEU A 1 189 ? 12.195 -8.078 -16.641 1 98.25 189 LEU A N 1
ATOM 1440 C CA . LEU A 1 189 ? 11.797 -7.625 -15.312 1 98.25 189 LEU A CA 1
ATOM 1441 C C . LEU A 1 189 ? 12.344 -6.23 -15.031 1 98.25 189 LEU A C 1
ATOM 1443 O O . LEU A 1 189 ? 11.672 -5.406 -14.406 1 98.25 189 LEU A O 1
ATOM 1447 N N . VAL A 1 190 ? 13.539 -5.953 -15.453 1 98.12 190 VAL A N 1
ATOM 1448 C CA . VAL A 1 190 ? 14.133 -4.629 -15.305 1 98.12 190 VAL A CA 1
ATOM 1449 C C . VAL A 1 190 ? 13.32 -3.605 -16.094 1 98.12 190 VAL A C 1
ATOM 1451 O O . VAL A 1 190 ? 13.039 -2.51 -15.602 1 98.12 190 VAL A O 1
ATOM 1454 N N . LEU A 1 191 ? 12.914 -3.996 -17.281 1 98.38 191 LEU A N 1
ATOM 1455 C CA . LEU A 1 191 ? 12.109 -3.104 -18.109 1 98.38 191 LEU A CA 1
ATOM 1456 C C . LEU A 1 191 ? 10.758 -2.832 -17.469 1 98.38 191 LEU A C 1
ATOM 1458 O O . LEU A 1 191 ? 10.242 -1.713 -17.531 1 98.38 191 LEU A O 1
ATOM 1462 N N . VAL A 1 192 ? 10.141 -3.852 -16.859 1 98.81 192 VAL A N 1
ATOM 1463 C CA . VAL A 1 192 ? 8.898 -3.668 -16.125 1 98.81 192 VAL A CA 1
ATOM 1464 C C . VAL A 1 192 ? 9.102 -2.631 -15.016 1 98.81 192 VAL A C 1
ATOM 1466 O O . VAL A 1 192 ? 8.273 -1.731 -14.844 1 98.81 192 VAL A O 1
ATOM 1469 N N . GLY A 1 193 ? 10.234 -2.781 -14.258 1 98.75 193 GLY A N 1
ATOM 1470 C CA . GLY A 1 193 ? 10.562 -1.802 -13.234 1 98.75 193 GLY A CA 1
ATOM 1471 C C . GLY A 1 193 ? 10.695 -0.391 -13.773 1 98.75 193 GLY A C 1
ATOM 1472 O O . GLY A 1 193 ? 10.156 0.554 -13.188 1 98.75 193 GLY A O 1
ATOM 1473 N N . ILE A 1 194 ? 11.32 -0.243 -14.891 1 98.56 194 ILE A N 1
ATOM 1474 C CA . ILE A 1 194 ? 11.523 1.056 -15.516 1 98.56 194 ILE A CA 1
ATOM 1475 C C . ILE A 1 194 ? 10.18 1.649 -15.93 1 98.56 194 ILE A C 1
ATOM 1477 O O . ILE A 1 194 ? 9.93 2.842 -15.734 1 98.56 194 ILE A O 1
ATOM 1481 N N . ILE A 1 195 ? 9.344 0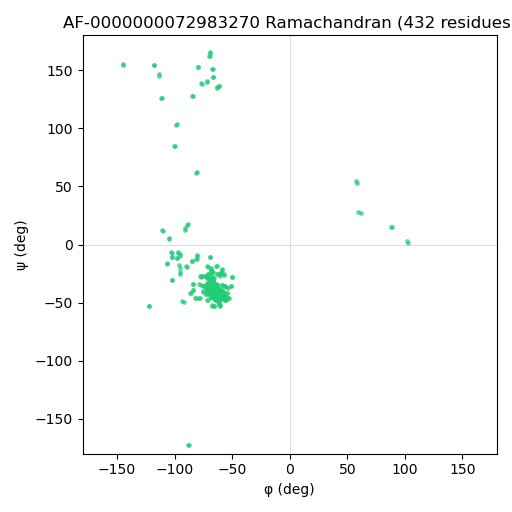.845 -16.484 1 98.81 195 ILE A N 1
ATOM 1482 C CA . ILE A 1 195 ? 8.039 1.317 -16.938 1 98.81 195 ILE A CA 1
ATOM 1483 C C . ILE A 1 195 ? 7.207 1.758 -15.727 1 98.81 195 ILE A C 1
ATOM 1485 O O . ILE A 1 195 ? 6.566 2.811 -15.758 1 98.81 195 ILE A O 1
ATOM 1489 N N . TYR A 1 196 ? 7.223 0.979 -14.688 1 98.81 196 TYR A N 1
ATOM 1490 C CA . TYR A 1 196 ? 6.504 1.392 -13.492 1 98.81 196 TYR A CA 1
ATOM 1491 C C . TYR A 1 196 ? 7.062 2.703 -12.945 1 98.81 196 TYR A C 1
ATOM 1493 O O . TYR A 1 196 ? 6.305 3.557 -12.469 1 98.81 196 TYR A O 1
ATOM 1501 N N . LEU A 1 197 ? 8.383 2.881 -12.945 1 98.75 197 LEU A N 1
ATOM 1502 C CA . LEU A 1 197 ? 9 4.121 -12.492 1 98.75 197 LEU A CA 1
ATOM 1503 C C . LEU A 1 197 ? 8.547 5.301 -13.344 1 98.75 197 LEU A C 1
ATOM 1505 O O . LEU A 1 197 ? 8.281 6.387 -12.82 1 98.75 197 LEU A O 1
ATOM 1509 N N . LEU A 1 198 ? 8.453 5.062 -14.578 1 98.62 198 LEU A N 1
ATOM 1510 C CA . LEU A 1 198 ? 7.984 6.109 -15.484 1 98.62 198 LEU A CA 1
ATOM 1511 C C . LEU A 1 198 ? 6.527 6.461 -15.195 1 98.62 198 LEU A C 1
ATOM 1513 O O . LEU A 1 198 ? 6.164 7.637 -15.164 1 98.62 198 LEU A O 1
ATOM 1517 N N . LEU A 1 199 ? 5.688 5.465 -15.039 1 98.69 199 LEU A N 1
ATOM 1518 C CA . LEU A 1 199 ? 4.277 5.699 -14.727 1 98.69 199 LEU A CA 1
ATOM 1519 C C . LEU A 1 199 ? 4.129 6.473 -13.422 1 98.69 199 LEU A C 1
ATOM 1521 O O . LEU A 1 199 ? 3.367 7.438 -13.352 1 98.69 199 LEU A O 1
ATOM 1525 N N . THR A 1 200 ? 4.887 6.055 -12.422 1 98.5 200 THR A N 1
ATOM 1526 C CA . THR A 1 200 ? 4.785 6.73 -11.133 1 98.5 200 THR A CA 1
ATOM 1527 C C . THR A 1 200 ? 5.324 8.156 -11.227 1 98.5 200 THR A C 1
ATOM 1529 O O . THR A 1 200 ? 4.812 9.062 -10.562 1 98.5 200 THR A O 1
ATOM 1532 N N . LEU A 1 201 ? 6.336 8.344 -12.016 1 98.06 201 LEU A N 1
ATOM 1533 C CA . LEU A 1 201 ? 6.891 9.68 -12.234 1 98.06 201 LEU A CA 1
ATOM 1534 C C . LEU A 1 201 ? 5.867 10.594 -12.898 1 98.06 201 LEU A C 1
ATOM 1536 O O . LEU A 1 201 ? 5.695 11.742 -12.484 1 98.06 201 LEU A O 1
ATOM 1540 N N . ILE A 1 202 ? 5.227 10.102 -13.875 1 98.38 202 ILE A N 1
ATOM 1541 C CA . ILE A 1 202 ? 4.203 10.859 -14.594 1 98.38 202 ILE A CA 1
ATOM 1542 C C . ILE A 1 202 ? 3.064 11.219 -13.641 1 98.38 202 ILE A C 1
ATOM 1544 O O . ILE A 1 202 ? 2.621 12.367 -13.602 1 98.38 202 ILE A O 1
ATOM 1548 N N . LEU A 1 203 ? 2.621 10.289 -12.867 1 98.38 203 LEU A N 1
ATOM 1549 C CA . LEU A 1 203 ? 1.514 10.523 -11.945 1 98.38 203 LEU A CA 1
ATOM 1550 C C . LEU A 1 203 ? 1.912 11.508 -10.852 1 98.38 203 LEU A C 1
ATOM 1552 O O . LEU A 1 203 ? 1.104 12.344 -10.438 1 98.38 203 LEU A O 1
ATOM 1556 N N . THR A 1 204 ? 3.146 11.344 -10.414 1 97.5 204 THR A N 1
ATOM 1557 C CA . THR A 1 204 ? 3.643 12.281 -9.414 1 97.5 204 THR A CA 1
ATOM 1558 C C . THR A 1 204 ? 3.672 13.703 -9.969 1 97.5 204 THR A C 1
ATOM 1560 O O . THR A 1 204 ? 3.279 14.648 -9.281 1 97.5 204 THR A O 1
ATOM 1563 N N . PHE A 1 205 ? 4.098 13.844 -11.18 1 97.19 205 PHE A N 1
ATOM 1564 C CA . PHE A 1 205 ? 4.137 15.141 -11.844 1 97.19 205 PHE A CA 1
ATOM 1565 C C . PHE A 1 205 ? 2.73 15.711 -12 1 97.19 205 PHE A C 1
ATOM 1567 O O . PHE A 1 205 ? 2.498 16.891 -11.711 1 97.19 205 PHE A O 1
ATOM 1574 N N . LEU A 1 206 ? 1.838 14.914 -12.375 1 97.44 206 LEU A N 1
ATOM 1575 C CA . LEU A 1 206 ? 0.454 15.344 -12.539 1 97.44 206 LEU A CA 1
ATOM 1576 C C . LEU A 1 206 ? -0.157 15.742 -11.195 1 97.44 206 LEU A C 1
ATOM 1578 O O . LEU A 1 206 ? -0.889 16.734 -11.117 1 97.44 206 LEU A O 1
ATOM 1582 N N . GLN A 1 207 ? 0.119 14.969 -10.203 1 96 207 GLN A N 1
ATOM 1583 C CA . GLN A 1 207 ? -0.376 15.273 -8.867 1 96 207 GLN A CA 1
ATOM 1584 C C . GLN A 1 207 ? 0.125 16.641 -8.391 1 96 207 GLN A C 1
ATOM 1586 O O . GLN A 1 207 ? -0.648 17.438 -7.863 1 96 207 GLN A O 1
ATOM 1591 N N . LYS A 1 208 ? 1.388 16.938 -8.609 1 95.25 208 LYS A N 1
ATOM 1592 C CA . LYS A 1 208 ? 1.979 18.203 -8.188 1 95.25 208 LYS A CA 1
ATOM 1593 C C . LYS A 1 208 ? 1.372 19.375 -8.961 1 95.25 208 LYS A C 1
ATOM 1595 O O . LYS A 1 208 ? 1.127 20.438 -8.391 1 95.25 208 LYS A O 1
ATOM 1600 N N . ARG A 1 209 ? 1.16 19.203 -10.195 1 95.38 209 ARG A N 1
ATOM 1601 C CA . ARG A 1 209 ? 0.551 20.25 -11.023 1 95.38 209 ARG A CA 1
ATOM 1602 C C . ARG A 1 209 ? -0.867 20.562 -10.555 1 95.38 209 ARG A C 1
ATOM 1604 O O . ARG A 1 209 ? -1.26 21.719 -10.484 1 95.38 209 ARG A O 1
ATOM 1611 N N . ILE A 1 210 ? -1.604 19.5 -10.195 1 95.12 210 ILE A N 1
ATOM 1612 C CA . ILE A 1 210 ? -2.975 19.672 -9.727 1 95.12 210 ILE A CA 1
ATOM 1613 C C . ILE A 1 210 ? -2.975 20.375 -8.375 1 95.12 210 ILE A C 1
ATOM 1615 O O . ILE A 1 210 ? -3.771 21.281 -8.141 1 95.12 210 ILE A O 1
ATOM 1619 N N . GLU A 1 211 ? -2.055 19.969 -7.535 1 92.81 211 GLU A N 1
ATOM 1620 C CA . GLU A 1 211 ? -1.944 20.578 -6.219 1 92.81 211 GLU A CA 1
ATOM 1621 C C . GLU A 1 211 ? -1.598 22.062 -6.332 1 92.81 211 GLU A C 1
ATOM 1623 O O . GLU A 1 211 ? -2.131 22.891 -5.59 1 92.81 211 GLU A O 1
ATOM 1628 N N . SER A 1 212 ? -0.754 22.453 -7.219 1 91.81 212 SER A N 1
ATOM 1629 C CA . SER A 1 212 ? -0.335 23.844 -7.395 1 91.81 212 SER A CA 1
ATOM 1630 C C . SER A 1 212 ? -1.479 24.703 -7.922 1 91.81 212 SER A C 1
ATOM 1632 O O . SER A 1 212 ? -1.587 25.875 -7.578 1 91.81 212 SER A O 1
ATOM 1634 N N . ALA A 1 213 ? -2.287 24.125 -8.63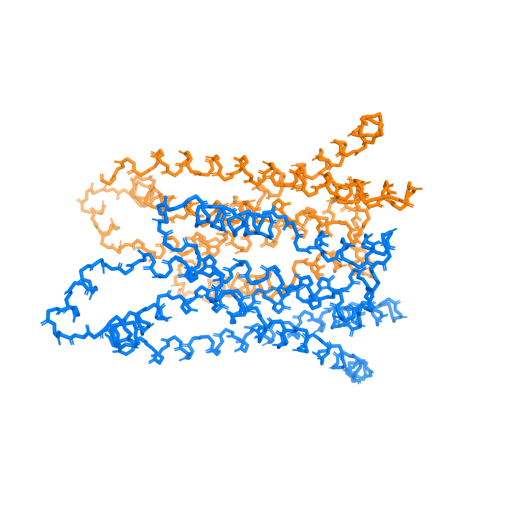3 1 89.06 213 ALA A N 1
ATOM 1635 C CA . ALA A 1 213 ? -3.432 24.844 -9.18 1 89.06 213 ALA A CA 1
ATOM 1636 C C . ALA A 1 213 ? -4.445 25.172 -8.086 1 89.06 213 ALA A C 1
ATOM 1638 O O . ALA A 1 213 ? -5.145 26.188 -8.156 1 89.06 213 ALA A O 1
ATOM 1639 N N . PHE A 1 214 ? -4.48 24.375 -7.102 1 85.31 214 PHE A N 1
ATOM 1640 C CA . PHE A 1 214 ? -5.438 24.578 -6.023 1 85.31 214 PHE A CA 1
ATOM 1641 C C . PHE A 1 214 ? -4.797 25.328 -4.867 1 85.31 214 PHE A C 1
ATOM 1643 O O . PHE A 1 214 ? -5.492 25.797 -3.955 1 85.31 214 PHE A O 1
ATOM 1650 N N . SER A 1 215 ? -3.432 25.406 -4.746 1 74.88 215 SER A N 1
ATOM 1651 C CA . SER A 1 215 ? -2.734 26.141 -3.688 1 74.88 215 SER A CA 1
ATOM 1652 C C . SER A 1 215 ? -2.84 27.641 -3.885 1 74.88 215 SER A C 1
ATOM 1654 O O . SER A 1 215 ? -2.545 28.422 -2.971 1 74.88 215 SER A O 1
ATOM 1656 N N . TYR A 1 216 ? -3.166 28.172 -5.023 1 55.78 216 TYR A N 1
ATOM 1657 C CA . TYR A 1 216 ? -3.203 29.625 -5.254 1 55.78 216 TYR A CA 1
ATOM 1658 C C . TYR A 1 216 ? -3.998 30.328 -4.16 1 55.78 216 TYR A C 1
ATOM 1660 O O . TYR A 1 216 ? -3.709 31.469 -3.816 1 55.78 216 TYR A O 1
ATOM 1668 N N . TYR A 1 217 ? -4.891 29.766 -3.561 1 48.44 217 TYR A N 1
ATOM 1669 C CA . TYR A 1 217 ? -5.672 30.594 -2.648 1 48.44 217 TYR A CA 1
ATOM 1670 C C . TYR A 1 217 ? -5.055 30.609 -1.255 1 48.44 217 TYR A C 1
ATOM 1672 O O . TYR A 1 217 ? -5.703 31 -0.284 1 48.44 217 TYR A O 1
ATOM 1680 N N . ARG A 1 218 ? -3.82 30.219 -1.052 1 45.69 218 ARG A N 1
ATOM 1681 C CA . ARG A 1 218 ? -3.242 30.609 0.232 1 45.69 218 ARG A CA 1
ATOM 1682 C C . ARG A 1 218 ? -2.748 32.062 0.199 1 45.69 218 ARG A C 1
ATOM 1684 O O . ARG A 1 218 ? -2.201 32.5 -0.81 1 45.69 218 ARG A O 1
ATOM 1691 N N . MET B 1 1 ? -18.25 -25.812 13.609 1 65.5 1 MET B N 1
ATOM 1692 C CA . MET B 1 1 ? -17.328 -25.484 14.695 1 65.5 1 MET B CA 1
ATOM 1693 C C . MET B 1 1 ? -16.125 -26.422 14.695 1 65.5 1 MET B C 1
ATOM 1695 O O . MET B 1 1 ? -14.984 -25.984 14.82 1 65.5 1 MET B O 1
ATOM 1699 N N . SER B 1 2 ? -16.438 -27.594 14.188 1 88 2 SER B N 1
ATOM 1700 C CA . SER B 1 2 ? -15.391 -28.609 14.18 1 88 2 SER B CA 1
ATOM 1701 C C . SER B 1 2 ? -14.391 -28.375 13.055 1 88 2 SER B C 1
ATOM 1703 O O . SER B 1 2 ? -13.18 -28.516 13.25 1 88 2 SER B O 1
ATOM 1705 N N . TYR B 1 3 ? -14.852 -27.766 12.047 1 93.31 3 TYR B N 1
ATOM 1706 C CA . TYR B 1 3 ? -13.969 -27.562 10.898 1 93.31 3 TYR B CA 1
ATOM 1707 C C . TYR B 1 3 ? -12.961 -26.469 11.188 1 93.31 3 TYR B C 1
ATOM 1709 O O . TYR B 1 3 ? -11.773 -26.609 10.867 1 93.31 3 TYR B O 1
ATOM 1717 N N . ILE B 1 4 ? -13.438 -25.422 11.828 1 93.56 4 ILE B N 1
ATOM 1718 C CA . ILE B 1 4 ? -12.578 -24.297 12.156 1 93.56 4 ILE B CA 1
ATOM 1719 C C . ILE B 1 4 ? -11.438 -24.766 13.047 1 93.56 4 ILE B C 1
ATOM 1721 O O . ILE B 1 4 ? -10.281 -24.375 12.844 1 93.56 4 ILE B O 1
ATOM 1725 N N . PHE B 1 5 ? -11.75 -25.609 13.945 1 93.81 5 PHE B N 1
ATOM 1726 C CA . PHE B 1 5 ? -10.727 -26.094 14.859 1 93.81 5 PHE B CA 1
ATOM 1727 C C . PHE B 1 5 ? -9.734 -27 14.133 1 93.81 5 PHE B C 1
ATOM 1729 O O . PHE B 1 5 ? -8.555 -27.062 14.5 1 93.81 5 PHE B O 1
ATOM 1736 N N . GLN B 1 6 ? -10.18 -27.641 13.094 1 94.06 6 GLN B N 1
ATOM 1737 C CA . GLN B 1 6 ? -9.328 -28.531 12.312 1 94.06 6 GLN B CA 1
ATOM 1738 C C . GLN B 1 6 ? -8.297 -27.75 11.508 1 94.06 6 GLN B C 1
ATOM 1740 O O . GLN B 1 6 ? -7.164 -28.188 11.336 1 94.06 6 GLN B O 1
ATOM 1745 N N . ILE B 1 7 ? -8.656 -26.594 11.078 1 95.88 7 ILE B N 1
ATOM 1746 C CA . ILE B 1 7 ? -7.754 -25.891 10.18 1 95.88 7 ILE B CA 1
ATOM 1747 C C . ILE B 1 7 ? -6.996 -24.797 10.945 1 95.88 7 ILE B C 1
ATOM 1749 O O . ILE B 1 7 ? -6.016 -24.25 10.438 1 95.88 7 ILE B O 1
ATOM 1753 N N . LEU B 1 8 ? -7.43 -24.531 12.156 1 96.25 8 LEU B N 1
ATOM 1754 C CA . LEU B 1 8 ? -6.879 -23.453 12.961 1 96.25 8 LEU B CA 1
ATOM 1755 C C . LEU B 1 8 ? -5.379 -23.625 13.172 1 96.25 8 LEU B C 1
ATOM 1757 O O . LEU B 1 8 ? -4.613 -22.672 13.086 1 96.25 8 LEU B O 1
ATOM 1761 N N . PRO B 1 9 ? -4.902 -24.875 13.414 1 96.25 9 PRO B N 1
ATOM 1762 C CA . PRO B 1 9 ? -3.459 -25.047 13.602 1 96.25 9 PRO B CA 1
ATOM 1763 C C . PRO B 1 9 ? -2.65 -24.625 12.375 1 96.25 9 PRO B C 1
ATOM 1765 O O . PRO B 1 9 ? -1.6 -24 12.508 1 96.25 9 PRO B O 1
ATOM 1768 N N . ALA B 1 10 ? -3.088 -25 11.219 1 96.69 10 ALA B N 1
ATOM 1769 C CA . ALA B 1 10 ? -2.406 -24.609 9.992 1 96.69 10 ALA B CA 1
ATOM 1770 C C . ALA B 1 10 ? -2.406 -23.078 9.82 1 96.69 10 ALA B C 1
ATOM 1772 O O . ALA B 1 10 ? -1.402 -22.5 9.414 1 96.69 10 ALA B O 1
ATOM 1773 N N . LEU B 1 11 ? -3.514 -22.438 10.156 1 98.25 11 LEU B N 1
ATOM 1774 C CA . LEU B 1 11 ? -3.611 -20.984 10.047 1 98.25 11 LEU B CA 1
ATOM 1775 C C . LEU B 1 11 ? -2.688 -20.297 11.055 1 98.25 11 LEU B C 1
ATOM 1777 O O . LEU B 1 11 ? -2.021 -19.312 10.719 1 98.25 11 LEU B O 1
ATOM 1781 N N . LEU B 1 12 ? -2.65 -20.844 12.219 1 97.88 12 LEU B N 1
ATOM 1782 C CA . LEU B 1 12 ? -1.805 -20.25 13.25 1 97.88 12 LEU B CA 1
ATOM 1783 C C . LEU B 1 12 ? -0.329 -20.422 12.906 1 97.88 12 LEU B C 1
ATOM 1785 O O . LEU B 1 12 ? 0.487 -19.547 13.219 1 97.88 12 LEU B O 1
ATOM 1789 N N . SER B 1 13 ? 0.003 -21.562 12.289 1 97.94 13 SER B N 1
ATOM 1790 C CA . SER B 1 13 ? 1.359 -21.703 11.773 1 97.94 13 SER B CA 1
ATOM 1791 C C . SER B 1 13 ? 1.674 -20.641 10.719 1 97.94 13 SER B C 1
ATOM 1793 O O . SER B 1 13 ? 2.783 -20.109 10.688 1 97.94 13 SER B O 1
ATOM 1795 N N . GLY B 1 14 ? 0.694 -20.312 9.859 1 98.5 14 GLY B N 1
ATOM 1796 C CA . GLY B 1 14 ? 0.826 -19.234 8.891 1 98.5 14 GLY B CA 1
ATOM 1797 C C . GLY B 1 14 ? 1.008 -17.875 9.539 1 98.5 14 GLY B C 1
ATOM 1798 O O . GLY B 1 14 ? 1.78 -17.047 9.055 1 98.5 14 GLY B O 1
ATOM 1799 N N . VAL B 1 15 ? 0.289 -17.719 10.633 1 98.75 15 VAL B N 1
ATOM 1800 C CA . VAL B 1 15 ? 0.408 -16.453 11.367 1 98.75 15 VAL B CA 1
ATOM 1801 C C . VAL B 1 15 ? 1.836 -16.297 11.883 1 98.75 15 VAL B C 1
ATOM 1803 O O . VAL B 1 15 ? 2.389 -15.195 11.859 1 98.75 15 VAL B O 1
ATOM 1806 N N . LYS B 1 16 ? 2.43 -17.375 12.367 1 98.5 16 LYS B N 1
ATOM 1807 C CA . LYS B 1 16 ? 3.805 -17.328 12.852 1 98.5 16 LYS B CA 1
ATOM 1808 C C . LYS B 1 16 ? 4.762 -16.859 11.758 1 98.5 16 LYS B C 1
ATOM 1810 O O . LYS B 1 16 ? 5.633 -16.016 12.008 1 98.5 16 LYS B O 1
ATOM 1815 N N . MET B 1 17 ? 4.586 -17.422 10.594 1 98.5 17 MET B N 1
ATOM 1816 C CA . MET B 1 17 ? 5.406 -17 9.461 1 98.5 17 MET B CA 1
ATOM 1817 C C . MET B 1 17 ? 5.164 -15.531 9.133 1 98.5 17 MET B C 1
ATOM 1819 O O . MET B 1 17 ? 6.113 -14.766 8.945 1 98.5 17 MET B O 1
ATOM 1823 N N . THR B 1 18 ? 3.906 -15.109 9.062 1 98.81 18 THR B N 1
ATOM 1824 C CA . THR B 1 18 ? 3.521 -13.727 8.805 1 98.81 18 THR B CA 1
ATOM 1825 C C . THR B 1 18 ? 4.152 -12.789 9.828 1 98.81 18 THR B C 1
ATOM 1827 O O . THR B 1 18 ? 4.762 -11.773 9.461 1 98.81 18 THR B O 1
ATOM 1830 N N . LEU B 1 19 ? 4.102 -13.133 11.078 1 98.75 19 LEU B N 1
ATOM 1831 C CA . LEU B 1 19 ? 4.641 -12.305 12.148 1 98.75 19 LEU B CA 1
ATOM 1832 C C . LEU B 1 19 ? 6.164 -12.305 12.125 1 98.75 19 LEU B C 1
ATOM 1834 O O . LEU B 1 19 ? 6.797 -11.305 12.477 1 98.75 19 LEU B O 1
ATOM 1838 N N . GLY B 1 20 ? 6.711 -13.438 11.75 1 98.75 20 GLY B N 1
ATOM 1839 C CA . GLY B 1 20 ? 8.156 -13.484 11.594 1 98.75 20 GLY B CA 1
ATOM 1840 C C . GLY B 1 20 ? 8.672 -12.523 10.539 1 98.75 20 GLY B C 1
ATOM 1841 O O . GLY B 1 20 ? 9.602 -11.758 10.789 1 98.75 20 GLY B O 1
ATOM 1842 N N . ILE B 1 21 ? 8.102 -12.578 9.344 1 98.81 21 ILE B N 1
ATOM 1843 C CA . ILE B 1 21 ? 8.461 -11.672 8.258 1 98.81 21 ILE B CA 1
ATOM 1844 C C . ILE B 1 21 ? 8.242 -10.227 8.703 1 98.81 21 ILE B C 1
ATOM 1846 O O . ILE B 1 21 ? 9.094 -9.367 8.484 1 98.81 21 ILE B O 1
ATOM 1850 N N . PHE B 1 22 ? 7.148 -10.016 9.352 1 98.88 22 PHE B N 1
ATOM 1851 C CA . PHE B 1 22 ? 6.762 -8.703 9.844 1 98.88 22 PHE B CA 1
ATOM 1852 C C . PHE B 1 22 ? 7.797 -8.164 10.828 1 98.88 22 PHE B C 1
ATOM 1854 O O . PHE B 1 22 ? 8.328 -7.07 10.648 1 98.88 22 PHE B O 1
ATOM 1861 N N . ALA B 1 23 ? 8.125 -8.93 11.82 1 98.88 23 ALA B N 1
ATOM 1862 C CA . ALA B 1 23 ? 9 -8.492 12.906 1 98.88 23 ALA B CA 1
ATOM 1863 C C . ALA B 1 23 ? 10.43 -8.281 12.406 1 98.88 23 ALA B C 1
ATOM 1865 O O . ALA B 1 23 ? 11.047 -7.25 12.695 1 98.88 23 ALA B O 1
ATOM 1866 N N . ILE B 1 24 ? 10.906 -9.156 11.664 1 98.88 24 ILE B N 1
ATOM 1867 C CA . ILE B 1 24 ? 12.289 -9.062 11.203 1 98.88 24 ILE B CA 1
ATOM 1868 C C . ILE B 1 24 ? 12.422 -7.922 10.195 1 98.88 24 ILE B C 1
ATOM 1870 O O . ILE B 1 24 ? 13.43 -7.207 10.188 1 98.88 24 ILE B O 1
ATOM 1874 N N . THR B 1 25 ? 11.414 -7.77 9.312 1 98.94 25 THR B N 1
ATOM 1875 C CA . THR B 1 25 ? 11.438 -6.648 8.383 1 98.94 25 THR B CA 1
ATOM 1876 C C . THR B 1 25 ? 11.469 -5.32 9.133 1 98.94 25 THR B C 1
ATOM 1878 O O . THR B 1 25 ? 12.234 -4.422 8.789 1 98.94 25 THR B O 1
ATOM 1881 N N . LEU B 1 26 ? 10.672 -5.215 10.195 1 98.81 26 LEU B N 1
ATOM 1882 C CA . LEU B 1 26 ? 10.625 -3.98 10.969 1 98.81 26 LEU B CA 1
ATOM 1883 C C . LEU B 1 26 ? 11.969 -3.711 11.641 1 98.81 26 LEU B C 1
ATOM 1885 O O . LEU B 1 26 ? 12.477 -2.59 11.594 1 98.81 26 LEU B O 1
ATOM 1889 N N . ILE B 1 27 ? 12.5 -4.695 12.195 1 98.75 27 ILE B N 1
ATOM 1890 C CA . ILE B 1 27 ? 13.766 -4.586 12.922 1 98.75 27 ILE B CA 1
ATOM 1891 C C . ILE B 1 27 ? 14.875 -4.184 11.953 1 98.75 27 ILE B C 1
ATOM 1893 O O . ILE B 1 27 ? 15.773 -3.422 12.32 1 98.75 27 ILE B O 1
ATOM 1897 N N . GLY B 1 28 ? 14.805 -4.648 10.781 1 98.81 28 GLY B N 1
ATOM 1898 C CA . GLY B 1 28 ? 15.828 -4.324 9.797 1 98.81 28 GLY B CA 1
ATOM 1899 C C . GLY B 1 28 ? 15.578 -3.006 9.094 1 98.81 28 GLY B C 1
ATOM 1900 O O . GLY B 1 28 ?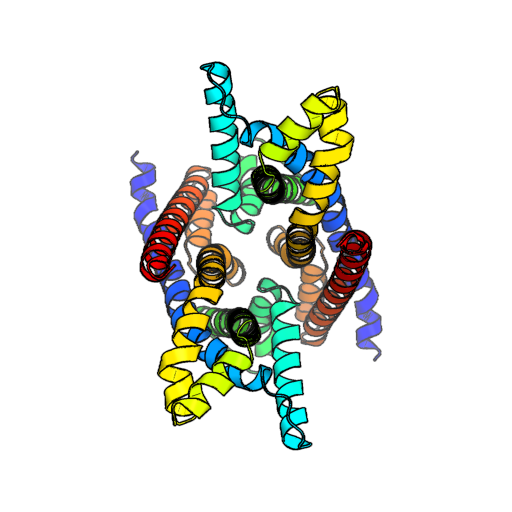 16.516 -2.232 8.859 1 98.81 28 GLY B O 1
ATOM 1901 N N . SER B 1 29 ? 14.359 -2.734 8.797 1 98.88 29 SER B N 1
ATOM 1902 C CA . SER B 1 29 ? 14.062 -1.638 7.879 1 98.88 29 SER B CA 1
ATOM 1903 C C . SER B 1 29 ? 14.023 -0.301 8.609 1 98.88 29 SER B C 1
ATOM 1905 O O . SER B 1 29 ? 14.391 0.733 8.047 1 98.88 29 SER B O 1
ATOM 1907 N N . ILE B 1 30 ? 13.57 -0.26 9.875 1 98.69 30 ILE B N 1
ATOM 1908 C CA . ILE B 1 30 ? 13.453 1.007 10.586 1 98.69 30 ILE B CA 1
ATOM 1909 C C . ILE B 1 30 ? 14.844 1.587 10.844 1 98.69 30 ILE B C 1
ATOM 1911 O O . ILE B 1 30 ? 15.133 2.723 10.453 1 98.69 30 ILE B O 1
ATOM 1915 N N . PRO B 1 31 ? 15.82 0.826 11.453 1 98.44 31 PRO B N 1
ATOM 1916 C CA . PRO B 1 31 ? 17.172 1.356 11.633 1 98.44 31 PRO B CA 1
ATOM 1917 C C . PRO B 1 31 ? 17.859 1.68 10.305 1 98.44 31 PRO B C 1
ATOM 1919 O O . PRO B 1 31 ? 18.547 2.703 10.195 1 98.44 31 PRO B O 1
ATOM 1922 N N . LEU B 1 32 ? 17.656 0.821 9.359 1 98.62 32 LEU B N 1
ATOM 1923 C CA . LEU B 1 32 ? 18.266 1.078 8.055 1 98.62 32 LEU B CA 1
ATOM 1924 C C . LEU B 1 32 ? 17.719 2.361 7.445 1 98.62 32 LEU B C 1
ATOM 1926 O O . LEU B 1 32 ? 18.469 3.164 6.891 1 98.62 32 LEU B O 1
ATOM 1930 N N . GLY B 1 33 ? 16.406 2.523 7.523 1 98.56 33 GLY B N 1
ATOM 1931 C CA . GLY B 1 33 ? 15.797 3.752 7.043 1 98.56 33 GLY B CA 1
ATOM 1932 C C . GLY B 1 33 ? 16.312 4.992 7.742 1 98.56 33 GLY B C 1
ATOM 1933 O O . GLY B 1 33 ? 16.547 6.02 7.105 1 98.56 33 GLY B O 1
ATOM 1934 N N . LEU B 1 34 ? 16.531 4.898 9.055 1 96.75 34 LEU B N 1
ATOM 1935 C CA . LEU B 1 34 ? 17.078 6.008 9.828 1 96.75 34 LEU B CA 1
ATOM 1936 C C . LEU B 1 34 ? 18.484 6.352 9.359 1 96.75 34 LEU B C 1
ATOM 1938 O O . LEU B 1 34 ? 18.797 7.523 9.148 1 96.75 34 LEU B O 1
ATOM 1942 N N . ILE B 1 35 ? 19.281 5.379 9.164 1 96.19 35 ILE B N 1
ATOM 1943 C CA . ILE B 1 35 ? 20.656 5.57 8.719 1 96.19 35 ILE B CA 1
ATOM 1944 C C . ILE B 1 35 ? 20.672 6.195 7.328 1 96.19 35 ILE B C 1
ATOM 1946 O O . ILE B 1 35 ? 21.391 7.164 7.082 1 96.19 35 ILE B O 1
ATOM 1950 N N . LEU B 1 36 ? 19.844 5.742 6.41 1 97.19 36 LEU B N 1
ATOM 1951 C CA . LEU B 1 36 ? 19.781 6.254 5.047 1 97.19 36 LEU B CA 1
ATOM 1952 C C . LEU B 1 36 ? 19.281 7.699 5.027 1 97.19 36 LEU B C 1
ATOM 1954 O O . LEU B 1 36 ? 19.719 8.492 4.188 1 97.19 36 LEU B O 1
ATOM 1958 N N . SER B 1 37 ? 18.438 8.016 5.969 1 95.62 37 SER B N 1
ATOM 1959 C CA . SER B 1 37 ? 17.859 9.352 6.008 1 95.62 37 SER B CA 1
ATOM 1960 C C . SER B 1 37 ? 18.922 10.414 6.305 1 95.62 37 SER B C 1
ATOM 1962 O O . SER B 1 37 ? 18.812 11.547 5.844 1 95.62 37 SER B O 1
ATOM 1964 N N . VAL B 1 38 ? 19.969 10.078 7.023 1 89.31 38 VAL B N 1
ATOM 1965 C CA . VAL B 1 38 ? 21.047 10.992 7.367 1 89.31 38 VAL B CA 1
ATOM 1966 C C . VAL B 1 38 ? 21.75 11.453 6.094 1 89.31 38 VAL B C 1
ATOM 1968 O O . VAL B 1 38 ? 22.203 12.602 6.004 1 89.31 38 VAL B O 1
ATOM 1971 N N . GLY B 1 39 ? 21.828 10.562 5.129 1 90.56 39 GLY B N 1
ATOM 1972 C CA . GLY B 1 39 ? 22.469 10.906 3.873 1 90.56 39 GLY B CA 1
ATOM 1973 C C . GLY B 1 39 ? 21.578 11.688 2.936 1 90.56 39 GLY B C 1
ATOM 1974 O O . GLY B 1 39 ? 22.047 12.289 1.971 1 90.56 39 GLY B O 1
ATOM 1975 N N . LEU B 1 40 ? 20.328 11.719 3.266 1 92.5 40 LEU B N 1
ATOM 1976 C CA . LEU B 1 40 ? 19.359 12.352 2.381 1 92.5 40 LEU B CA 1
ATOM 1977 C C . LEU B 1 40 ? 19.109 13.797 2.801 1 92.5 40 LEU B C 1
ATOM 1979 O O . LEU B 1 40 ? 18.562 14.578 2.027 1 92.5 40 LEU B O 1
ATOM 1983 N N . ILE B 1 41 ? 19.609 14.172 3.939 1 84.88 41 ILE B N 1
ATOM 1984 C CA . ILE B 1 41 ? 19.234 15.453 4.523 1 84.88 41 ILE B CA 1
ATOM 1985 C C . ILE B 1 41 ? 20.219 16.531 4.078 1 84.88 41 ILE B C 1
ATOM 1987 O O . ILE B 1 41 ? 19.812 17.594 3.605 1 84.88 41 ILE B O 1
ATOM 1991 N N . PRO B 1 42 ? 21.516 16.188 4.238 1 73.94 42 PRO B N 1
ATOM 1992 C CA . PRO B 1 42 ? 22.5 17.25 3.977 1 73.94 42 PRO B CA 1
ATOM 1993 C C . PRO B 1 42 ? 22.547 17.656 2.508 1 73.94 42 PRO B C 1
ATOM 1995 O O . PRO B 1 42 ? 22.078 16.922 1.639 1 73.94 42 PRO B O 1
ATOM 1998 N N . LYS B 1 43 ? 22.906 18.938 2.355 1 81.44 43 LYS B N 1
ATOM 1999 C CA . LYS B 1 43 ? 23.25 19.422 1.022 1 81.44 43 LYS B CA 1
ATOM 2000 C C . LYS B 1 43 ? 24.75 19.484 0.826 1 81.44 43 LYS B C 1
ATOM 2002 O O . LYS B 1 43 ? 25.359 20.547 0.982 1 81.44 43 LYS B O 1
ATOM 2007 N N . PRO B 1 44 ? 25.266 18.375 0.466 1 75.38 44 PRO B N 1
ATOM 2008 C CA . PRO B 1 44 ? 26.719 18.344 0.365 1 75.38 44 PRO B CA 1
ATOM 2009 C C . PRO B 1 44 ? 27.25 19.234 -0.755 1 75.38 44 PRO B C 1
ATOM 2011 O O . PRO B 1 44 ? 26.609 19.359 -1.802 1 75.38 44 PRO B O 1
ATOM 2014 N N . LYS B 1 45 ? 28.406 19.828 -0.464 1 82.12 45 LYS B N 1
ATOM 2015 C CA . LYS B 1 45 ? 29.062 20.672 -1.447 1 82.12 45 LYS B CA 1
ATOM 2016 C C . LYS B 1 45 ? 30.125 19.891 -2.23 1 82.12 45 LYS B C 1
ATOM 2018 O O . LYS B 1 45 ? 30.359 20.172 -3.404 1 82.12 45 LYS B O 1
ATOM 2023 N N . SER B 1 46 ? 30.656 18.859 -1.723 1 83.81 46 SER B N 1
ATOM 2024 C CA . SER B 1 46 ? 31.688 18.062 -2.375 1 83.81 46 SER B CA 1
ATOM 2025 C C . SER B 1 46 ? 31.094 17.125 -3.414 1 83.81 46 SER B C 1
ATOM 2027 O O . SER B 1 46 ? 29.938 16.688 -3.285 1 83.81 46 SER B O 1
ATOM 2029 N N . ILE B 1 47 ? 31.859 16.781 -4.41 1 85.69 47 ILE B N 1
ATOM 2030 C CA . ILE B 1 47 ? 31.453 15.914 -5.504 1 85.69 47 ILE B CA 1
ATOM 2031 C C . ILE B 1 47 ? 31.125 14.523 -4.961 1 85.69 47 ILE B C 1
ATOM 2033 O O . ILE B 1 47 ? 30.125 13.914 -5.359 1 85.69 47 ILE B O 1
ATOM 2037 N N . LEU B 1 48 ? 31.938 14.016 -4.082 1 84.44 48 LEU B N 1
ATOM 2038 C CA . LEU B 1 48 ? 31.734 12.703 -3.479 1 84.44 48 LEU B CA 1
ATOM 2039 C C . LEU B 1 48 ? 30.469 12.672 -2.645 1 84.44 48 LEU B C 1
ATOM 2041 O O . LEU B 1 48 ? 29.719 11.688 -2.668 1 84.44 48 LEU B O 1
ATOM 2045 N N . GLY B 1 49 ? 30.266 13.695 -1.942 1 83.19 49 GLY B N 1
ATOM 2046 C CA . GLY B 1 49 ? 29.031 13.828 -1.177 1 83.19 49 GLY B CA 1
ATOM 2047 C C . GLY B 1 49 ? 27.797 13.898 -2.047 1 83.19 49 GLY B C 1
ATOM 2048 O O . GLY B 1 49 ? 26.781 13.258 -1.746 1 83.19 49 GLY B O 1
ATOM 2049 N N . LYS B 1 50 ? 27.906 14.609 -3.104 1 88.62 50 LYS B N 1
ATOM 2050 C CA . LYS B 1 50 ? 26.781 14.727 -4.039 1 88.62 50 LYS B CA 1
ATOM 2051 C C . LYS B 1 50 ? 26.484 13.391 -4.707 1 88.62 50 LYS B C 1
ATOM 2053 O O . LYS B 1 50 ? 25.312 13.031 -4.891 1 88.62 50 LYS B O 1
ATOM 2058 N N . ALA B 1 51 ? 27.5 12.727 -5.031 1 89.75 51 ALA B N 1
ATOM 2059 C CA . ALA B 1 51 ? 27.328 11.414 -5.641 1 89.75 51 ALA B CA 1
ATOM 2060 C C . ALA B 1 51 ? 26.672 10.438 -4.672 1 89.75 51 ALA B C 1
ATOM 2062 O O . ALA B 1 51 ? 25.797 9.664 -5.059 1 89.75 51 ALA B O 1
ATOM 2063 N N . GLY B 1 52 ? 27.078 10.445 -3.479 1 91 52 GLY B N 1
ATOM 2064 C CA . GLY B 1 52 ? 26.484 9.602 -2.451 1 91 52 GLY B CA 1
ATOM 2065 C C . GLY B 1 52 ? 25.016 9.875 -2.229 1 91 52 GLY B C 1
ATOM 2066 O O . GLY B 1 52 ? 24.203 8.945 -2.16 1 91 52 GLY B O 1
ATOM 2067 N N . LYS B 1 53 ? 24.734 11.102 -2.168 1 93.06 53 LYS B N 1
ATOM 2068 C CA . LYS B 1 53 ? 23.328 11.492 -2.008 1 93.06 53 LYS B CA 1
ATOM 2069 C C . LYS B 1 53 ? 22.516 11.086 -3.227 1 93.06 53 LYS B C 1
ATOM 2071 O O . LYS B 1 53 ? 21.375 10.625 -3.09 1 93.06 53 LYS B O 1
ATOM 2076 N N . GLY B 1 54 ? 23.078 11.297 -4.332 1 94.75 54 GLY B N 1
ATOM 2077 C CA . GLY B 1 54 ? 22.406 10.898 -5.555 1 94.75 54 GLY B CA 1
ATOM 2078 C C . GLY B 1 54 ? 22.078 9.414 -5.594 1 94.75 54 GLY B C 1
ATOM 2079 O O . GLY B 1 54 ? 20.984 9.031 -6.027 1 94.75 54 GLY B O 1
ATOM 2080 N N . LEU B 1 55 ? 22.969 8.586 -5.148 1 96.19 55 LEU B N 1
ATOM 2081 C CA . LEU B 1 55 ? 22.766 7.141 -5.09 1 96.19 55 LEU B CA 1
ATOM 2082 C C . LEU B 1 55 ? 21.641 6.793 -4.113 1 96.19 55 LEU B C 1
ATOM 2084 O O . LEU B 1 55 ? 20.812 5.922 -4.395 1 96.19 55 LEU B O 1
ATOM 2088 N N . LEU B 1 56 ? 21.641 7.508 -3.043 1 96.94 56 LEU B N 1
ATOM 2089 C CA . LEU B 1 56 ? 20.609 7.266 -2.035 1 96.94 56 LEU B CA 1
ATOM 2090 C C . LEU B 1 56 ? 19.234 7.703 -2.543 1 96.94 56 LEU B C 1
ATOM 2092 O O . LEU B 1 56 ? 18.25 7.008 -2.326 1 96.94 56 LEU B O 1
ATOM 2096 N N . GLU B 1 57 ? 19.25 8.789 -3.213 1 97.12 57 GLU B N 1
ATOM 2097 C CA . GLU B 1 57 ? 18 9.266 -3.812 1 97.12 57 GLU B CA 1
ATOM 2098 C C . GLU B 1 57 ? 17.5 8.297 -4.887 1 97.12 57 GLU B C 1
ATOM 2100 O O . GLU B 1 57 ? 16.297 8.086 -5.027 1 97.12 57 GLU B O 1
ATOM 2105 N N . GLY B 1 58 ? 18.406 7.766 -5.598 1 97.75 58 GLY B N 1
ATOM 2106 C CA . GLY B 1 58 ? 18.062 6.758 -6.586 1 97.75 58 GLY B CA 1
ATOM 2107 C C . GLY B 1 58 ? 17.516 5.488 -5.977 1 97.75 58 GLY B C 1
ATOM 2108 O O . GLY B 1 58 ? 16.516 4.945 -6.461 1 97.75 58 GLY B O 1
ATOM 2109 N N . TYR B 1 59 ? 18.172 5.047 -4.922 1 98.44 59 TYR B N 1
ATOM 2110 C CA . TYR B 1 59 ? 17.703 3.877 -4.188 1 98.44 59 TYR B CA 1
ATOM 2111 C C . TYR B 1 59 ? 16.266 4.086 -3.709 1 98.44 59 TYR B C 1
ATOM 2113 O O . TYR B 1 59 ? 15.398 3.244 -3.953 1 98.44 59 TYR B O 1
ATOM 2121 N N . VAL B 1 60 ? 15.992 5.195 -3.129 1 98.5 60 VAL B N 1
ATOM 2122 C CA . VAL B 1 60 ? 14.672 5.496 -2.574 1 98.5 60 VAL B CA 1
ATOM 2123 C C . VAL B 1 60 ? 13.648 5.605 -3.703 1 98.5 60 VAL B C 1
ATOM 2125 O O . VAL B 1 60 ? 12.547 5.059 -3.607 1 98.5 60 VAL B O 1
ATOM 2128 N N . TRP B 1 61 ? 14.094 6.238 -4.75 1 98.06 61 TRP B N 1
ATOM 2129 C CA . TRP B 1 61 ? 13.211 6.438 -5.891 1 98.06 61 TRP B CA 1
ATOM 2130 C C . TRP B 1 61 ? 12.812 5.102 -6.512 1 98.06 61 TRP B C 1
ATOM 2132 O O . TRP B 1 61 ? 11.633 4.867 -6.789 1 98.06 61 TRP B O 1
ATOM 2142 N N . VAL B 1 62 ? 13.672 4.234 -6.633 1 98.69 62 VAL B N 1
ATOM 2143 C CA . VAL B 1 62 ? 13.43 2.947 -7.277 1 98.69 62 VAL B CA 1
ATOM 2144 C C . VAL B 1 62 ? 12.547 2.082 -6.379 1 98.69 62 VAL B C 1
ATOM 2146 O O . VAL B 1 62 ? 11.539 1.535 -6.828 1 98.69 62 VAL B O 1
ATOM 2149 N N . PHE B 1 63 ? 12.867 1.995 -5.129 1 98.88 63 PHE B N 1
ATOM 2150 C CA . PHE B 1 63 ? 12.203 1.056 -4.234 1 98.88 63 PHE B CA 1
ATOM 2151 C C . PHE B 1 63 ? 10.82 1.568 -3.85 1 98.88 63 PHE B C 1
ATOM 2153 O O . PHE B 1 63 ? 9.898 0.779 -3.617 1 98.88 63 PHE B O 1
ATOM 2160 N N . ARG B 1 64 ? 10.602 2.855 -3.855 1 98.5 64 ARG B N 1
ATOM 2161 C CA . ARG B 1 64 ? 9.281 3.402 -3.559 1 98.5 64 ARG B CA 1
ATOM 2162 C C . ARG B 1 64 ? 8.445 3.537 -4.828 1 98.5 64 ARG B C 1
ATOM 2164 O O . ARG B 1 64 ? 7.215 3.617 -4.762 1 98.5 64 ARG B O 1
ATOM 2171 N N . GLY B 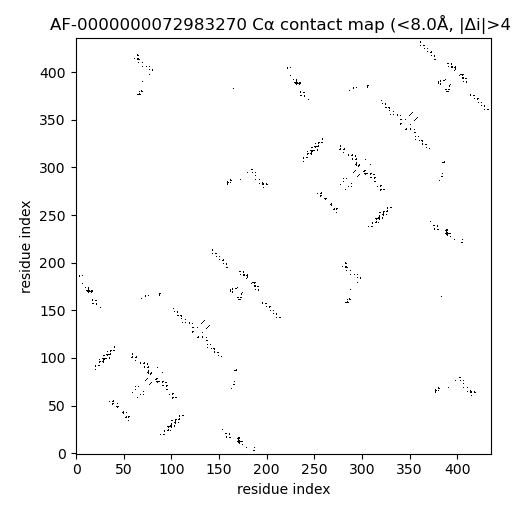1 65 ? 9.148 3.533 -5.984 1 98.56 65 GLY B N 1
ATOM 2172 C CA . GLY B 1 65 ? 8.453 3.814 -7.23 1 98.56 65 GLY B CA 1
ATOM 2173 C C . GLY B 1 65 ? 8.047 2.562 -7.984 1 98.56 65 GLY B C 1
ATOM 2174 O O . GLY B 1 65 ? 7.309 2.637 -8.969 1 98.56 65 GLY B O 1
ATOM 2175 N N . THR B 1 66 ? 8.469 1.397 -7.523 1 98.81 66 THR B N 1
ATOM 2176 C CA . THR B 1 66 ? 8.117 0.131 -8.156 1 98.81 66 THR B CA 1
ATOM 2177 C C . THR B 1 66 ? 7.324 -0.751 -7.195 1 98.81 66 THR B C 1
ATOM 2179 O O . THR B 1 66 ? 7.414 -0.588 -5.977 1 98.81 66 THR B O 1
ATOM 2182 N N . PRO B 1 67 ? 6.504 -1.657 -7.742 1 98.88 67 PRO B N 1
ATOM 2183 C CA . PRO B 1 67 ? 5.699 -2.525 -6.875 1 98.88 67 PRO B CA 1
ATOM 2184 C C . PRO B 1 67 ? 6.555 -3.445 -6.008 1 98.88 67 PRO B C 1
ATOM 2186 O O . PRO B 1 67 ? 7.523 -4.035 -6.496 1 98.88 67 PRO B O 1
ATOM 2189 N N . LEU B 1 68 ? 6.16 -3.504 -4.754 1 98.88 68 LEU B N 1
ATOM 2190 C CA . LEU B 1 68 ? 6.836 -4.434 -3.852 1 98.88 68 LEU B CA 1
ATOM 2191 C C . LEU B 1 68 ? 6.766 -5.859 -4.391 1 98.88 68 LEU B C 1
ATOM 2193 O O . LEU B 1 68 ? 7.723 -6.621 -4.258 1 98.88 68 LEU B O 1
ATOM 2197 N N . LEU B 1 69 ? 5.656 -6.223 -5.027 1 98.88 69 LEU B N 1
ATOM 2198 C CA . LEU B 1 69 ? 5.512 -7.555 -5.605 1 98.88 69 LEU B CA 1
ATOM 2199 C C . LEU B 1 69 ? 6.559 -7.793 -6.691 1 98.88 69 LEU B C 1
ATOM 2201 O O . LEU B 1 69 ? 7.137 -8.875 -6.773 1 98.88 69 LEU B O 1
ATOM 2205 N N . LEU B 1 70 ? 6.785 -6.801 -7.492 1 98.88 70 LEU B N 1
ATOM 2206 C CA . LEU B 1 70 ? 7.82 -6.895 -8.523 1 98.88 70 LEU B CA 1
ATOM 2207 C C . LEU B 1 70 ? 9.188 -7.117 -7.895 1 98.88 70 LEU B C 1
ATOM 2209 O O . LEU B 1 70 ? 9.969 -7.949 -8.367 1 98.88 70 LEU B O 1
ATOM 2213 N N . GLN B 1 71 ? 9.492 -6.395 -6.844 1 98.88 71 GLN B N 1
ATOM 2214 C CA . GLN B 1 71 ? 10.773 -6.512 -6.156 1 98.88 71 GLN B CA 1
ATOM 2215 C C . GLN B 1 71 ? 10.961 -7.914 -5.578 1 98.88 71 GLN B C 1
ATOM 2217 O O . GLN B 1 71 ? 12.039 -8.5 -5.699 1 98.88 71 GLN B O 1
ATOM 2222 N N . LEU B 1 72 ? 9.914 -8.383 -5.023 1 98.75 72 LEU B N 1
ATOM 2223 C CA . LEU B 1 72 ? 9.93 -9.727 -4.457 1 98.75 72 LEU B CA 1
ATOM 2224 C C . LEU B 1 72 ? 10.195 -10.773 -5.539 1 98.75 72 LEU B C 1
ATOM 2226 O O . LEU B 1 72 ? 11.055 -11.641 -5.379 1 98.75 72 LEU B O 1
ATOM 2230 N N . MET B 1 73 ? 9.508 -10.672 -6.645 1 98.25 73 MET B N 1
ATOM 2231 C CA . MET B 1 73 ? 9.648 -11.625 -7.742 1 98.25 73 MET B CA 1
ATOM 2232 C C . MET B 1 73 ? 11.031 -11.508 -8.383 1 98.25 73 MET B C 1
ATOM 2234 O O . MET B 1 73 ? 11.625 -12.516 -8.781 1 98.25 73 MET B O 1
ATOM 2238 N N . PHE B 1 74 ? 11.508 -10.297 -8.461 1 98.56 74 PHE B N 1
ATOM 2239 C CA . PHE B 1 74 ? 12.836 -10.055 -9.031 1 98.56 74 PHE B CA 1
ATOM 2240 C C . PHE B 1 74 ? 13.906 -10.758 -8.211 1 98.56 74 PHE B C 1
ATOM 2242 O O . PHE B 1 74 ? 14.781 -11.43 -8.766 1 98.56 74 PHE B O 1
ATOM 2249 N N . ILE B 1 75 ? 13.812 -10.641 -6.941 1 98.5 75 ILE B N 1
ATOM 2250 C CA . ILE B 1 75 ? 14.836 -11.188 -6.055 1 98.5 75 ILE B CA 1
ATOM 2251 C C . ILE B 1 75 ? 14.75 -12.711 -6.031 1 98.5 75 ILE B C 1
ATOM 2253 O O . ILE B 1 75 ? 15.766 -13.398 -6.082 1 98.5 75 ILE B O 1
ATOM 2257 N N . PHE B 1 76 ? 13.547 -13.258 -6.043 1 98 76 PHE B N 1
ATOM 2258 C CA . PHE B 1 76 ? 13.391 -14.695 -5.852 1 98 76 PHE B CA 1
ATOM 2259 C C . PHE B 1 76 ? 13.516 -15.438 -7.18 1 98 76 PHE B C 1
ATOM 2261 O O . PHE B 1 76 ? 14.117 -16.516 -7.242 1 98 76 PHE B O 1
ATOM 2268 N N . TYR B 1 77 ? 12.953 -14.938 -8.195 1 96.38 77 TYR B N 1
ATOM 2269 C CA . TYR B 1 77 ? 12.945 -15.641 -9.477 1 96.38 77 TYR B CA 1
ATOM 2270 C C . TYR B 1 77 ? 13.977 -15.039 -10.43 1 96.38 77 TYR B C 1
ATOM 2272 O O . TYR B 1 77 ? 14.5 -15.734 -11.305 1 96.38 77 TYR B O 1
ATOM 2280 N N . GLY B 1 78 ? 14.289 -13.734 -10.344 1 97.06 78 GLY B N 1
ATOM 2281 C CA . GLY B 1 78 ? 15.148 -13.039 -11.289 1 97.06 78 GLY B CA 1
ATOM 2282 C C . GLY B 1 78 ? 16.625 -13.227 -11 1 97.06 78 GLY B C 1
ATOM 2283 O O . GLY B 1 78 ? 17.375 -13.664 -11.875 1 97.06 78 GLY B O 1
ATOM 2284 N N . LEU B 1 79 ? 17.016 -13.086 -9.781 1 97.62 79 LEU B N 1
ATOM 2285 C CA . LEU B 1 79 ? 18.422 -13.039 -9.414 1 97.62 79 LEU B CA 1
ATOM 2286 C C . LEU B 1 79 ? 19.078 -14.398 -9.633 1 97.62 79 LEU B C 1
ATOM 2288 O O . LEU B 1 79 ? 20.281 -14.469 -9.945 1 97.62 79 LEU B O 1
ATOM 2292 N N . PRO B 1 80 ? 18.312 -15.445 -9.492 1 97.06 80 PRO B N 1
ATOM 2293 C CA . PRO B 1 80 ? 18.953 -16.75 -9.742 1 97.06 80 PRO B CA 1
ATOM 2294 C C . PRO B 1 80 ? 19.484 -16.875 -11.164 1 97.06 80 PRO B C 1
ATOM 2296 O O . PRO B 1 80 ? 20.422 -17.641 -11.414 1 97.06 80 PRO B O 1
ATOM 2299 N N . ILE B 1 81 ? 18.938 -16.141 -12.109 1 95.75 81 ILE B N 1
ATOM 2300 C CA . ILE B 1 81 ? 19.375 -16.188 -13.5 1 95.75 81 ILE B CA 1
ATOM 2301 C C . ILE B 1 81 ? 20.844 -15.789 -13.602 1 95.75 81 ILE B C 1
ATOM 2303 O O . ILE B 1 81 ? 21.562 -16.297 -14.461 1 95.75 81 ILE B O 1
ATOM 2307 N N . ILE B 1 82 ? 21.312 -14.969 -12.594 1 96.38 82 ILE B N 1
ATOM 2308 C CA . ILE B 1 82 ? 22.703 -14.555 -12.641 1 96.38 82 ILE B CA 1
ATOM 2309 C C . ILE B 1 82 ? 23.469 -15.219 -11.5 1 96.38 82 ILE B C 1
ATOM 2311 O O . ILE B 1 82 ? 24.516 -14.711 -11.062 1 96.38 82 ILE B O 1
ATOM 2315 N N . GLY B 1 83 ? 22.891 -16.188 -10.844 1 96.56 83 GLY B N 1
ATOM 2316 C CA . GLY B 1 83 ? 23.625 -17.031 -9.906 1 96.56 83 GLY B CA 1
ATOM 2317 C C . GLY B 1 83 ? 23.375 -16.672 -8.461 1 96.56 83 GLY B C 1
ATOM 2318 O O . GLY B 1 83 ? 23.938 -17.281 -7.551 1 96.56 83 GLY B O 1
ATOM 2319 N N . LEU B 1 84 ? 22.531 -15.695 -8.102 1 97.44 84 LEU B N 1
ATOM 2320 C CA . LEU B 1 84 ? 22.203 -15.305 -6.738 1 97.44 84 LEU B CA 1
ATOM 2321 C C . LEU B 1 84 ? 20.891 -15.953 -6.293 1 97.44 84 LEU B C 1
ATOM 2323 O O . LEU B 1 84 ? 19.812 -15.469 -6.629 1 97.44 84 LEU B O 1
ATOM 2327 N N . VAL B 1 85 ? 21.094 -16.984 -5.473 1 97.62 85 VAL B N 1
ATOM 2328 C CA . VAL B 1 85 ? 19.938 -17.797 -5.098 1 97.62 85 VAL B CA 1
ATOM 2329 C C . VAL B 1 85 ? 19.625 -17.594 -3.611 1 97.62 85 VAL B C 1
ATOM 2331 O O . VAL B 1 85 ? 20.531 -17.703 -2.771 1 97.62 85 VAL B O 1
ATOM 2334 N N . PHE B 1 86 ? 18.469 -17.25 -3.307 1 98 86 PHE B N 1
ATOM 2335 C CA . PHE B 1 86 ? 17.969 -17.141 -1.943 1 98 86 PHE B CA 1
ATOM 2336 C C . PHE B 1 86 ? 16.891 -18.188 -1.672 1 98 86 PHE B C 1
ATOM 2338 O O . PHE B 1 86 ? 16.156 -18.578 -2.582 1 98 86 PHE B O 1
ATOM 2345 N N . ASP B 1 87 ? 16.859 -18.656 -0.453 1 98.25 87 ASP B N 1
ATOM 2346 C CA . ASP B 1 87 ? 15.641 -19.391 -0.095 1 98.25 87 ASP B CA 1
ATOM 2347 C C . ASP B 1 87 ? 14.445 -18.453 0.002 1 98.25 87 ASP B C 1
ATOM 2349 O O . ASP B 1 87 ? 14.617 -17.219 0.039 1 98.25 87 ASP B O 1
ATOM 2353 N N . ARG B 1 88 ? 13.25 -18.969 0.021 1 98.44 88 ARG B N 1
ATOM 2354 C CA . ARG B 1 88 ? 12.023 -18.172 -0.017 1 98.44 88 ARG B CA 1
ATOM 2355 C C . ARG B 1 88 ? 12 -17.141 1.103 1 98.44 88 ARG B C 1
ATOM 2357 O O . ARG B 1 88 ? 11.703 -15.969 0.866 1 98.44 88 ARG B O 1
ATOM 2364 N N . PHE B 1 89 ? 12.32 -17.547 2.316 1 98.69 89 PHE B N 1
ATOM 2365 C CA . PHE B 1 89 ? 12.258 -16.672 3.484 1 98.69 89 PHE B CA 1
ATOM 2366 C C . PHE B 1 89 ? 13.266 -15.531 3.363 1 98.69 89 PHE B C 1
ATOM 2368 O O . PHE B 1 89 ? 12.922 -14.367 3.588 1 98.69 89 PHE B O 1
ATOM 2375 N N . SER B 1 90 ? 14.492 -15.805 2.982 1 98.62 90 SER B N 1
ATOM 2376 C CA . SER B 1 90 ? 15.539 -14.797 2.842 1 98.62 90 SER B CA 1
ATOM 2377 C C . SER B 1 90 ? 15.219 -13.828 1.709 1 98.62 90 SER B C 1
ATOM 2379 O O . SER B 1 90 ? 15.484 -12.625 1.82 1 98.62 90 SER B O 1
ATOM 2381 N N . ALA B 1 91 ? 14.695 -14.391 0.602 1 98.69 91 ALA B N 1
ATOM 2382 C CA . ALA B 1 91 ? 14.305 -13.531 -0.514 1 98.69 91 ALA B CA 1
ATOM 2383 C C . ALA B 1 91 ? 13.25 -12.516 -0.081 1 98.69 91 ALA B C 1
ATOM 2385 O O . ALA B 1 91 ? 13.344 -11.336 -0.427 1 98.69 91 ALA B O 1
ATOM 2386 N N . ALA B 1 92 ? 12.281 -13.008 0.695 1 98.88 92 ALA B N 1
ATOM 2387 C CA . ALA B 1 92 ? 11.234 -12.125 1.209 1 98.88 92 ALA B CA 1
ATOM 2388 C C . ALA B 1 92 ? 11.82 -11.031 2.092 1 98.88 92 ALA B C 1
ATOM 2390 O O . ALA B 1 92 ? 11.5 -9.852 1.925 1 98.88 92 ALA B O 1
ATOM 2391 N N . LEU B 1 93 ? 12.703 -11.422 2.992 1 98.88 93 LEU B N 1
ATOM 2392 C CA . LEU B 1 93 ? 13.281 -10.461 3.934 1 98.88 93 LEU B CA 1
ATOM 2393 C C . LEU B 1 93 ? 14.102 -9.406 3.201 1 98.88 93 LEU B C 1
ATOM 2395 O O . LEU B 1 93 ? 14.008 -8.219 3.51 1 98.88 93 LEU B O 1
ATOM 2399 N N . VAL B 1 94 ? 14.859 -9.812 2.258 1 98.81 94 VAL B N 1
ATOM 2400 C CA . VAL B 1 94 ? 15.688 -8.875 1.513 1 98.81 94 VAL B CA 1
ATOM 2401 C C . VAL B 1 94 ? 14.805 -7.871 0.779 1 98.81 94 VAL B C 1
ATOM 2403 O O . VAL B 1 94 ? 15.031 -6.66 0.86 1 98.81 94 VAL B O 1
ATOM 2406 N N . ALA B 1 95 ? 13.789 -8.398 0.073 1 98.88 95 ALA B N 1
ATOM 2407 C CA . ALA B 1 95 ? 12.883 -7.531 -0.683 1 98.88 95 ALA B CA 1
ATOM 2408 C C . ALA B 1 95 ? 12.148 -6.566 0.242 1 98.88 95 ALA B C 1
ATOM 2410 O O . ALA B 1 95 ? 12.117 -5.359 -0.01 1 98.88 95 ALA B O 1
ATOM 2411 N N . PHE B 1 96 ? 11.641 -7.066 1.377 1 98.94 96 PHE B N 1
ATOM 2412 C CA . PHE B 1 96 ? 10.812 -6.277 2.283 1 98.94 96 PHE B CA 1
ATOM 2413 C C . PHE B 1 96 ? 11.664 -5.262 3.039 1 98.94 96 PHE B C 1
ATOM 2415 O O . PHE B 1 96 ? 11.266 -4.102 3.188 1 98.94 96 PHE B O 1
ATOM 2422 N N . ILE B 1 97 ? 12.797 -5.676 3.49 1 98.94 97 ILE B N 1
ATOM 2423 C CA . ILE B 1 97 ? 13.641 -4.777 4.266 1 98.94 97 ILE B CA 1
ATOM 2424 C C . ILE B 1 97 ? 14.117 -3.625 3.381 1 98.94 97 ILE B C 1
ATOM 2426 O O . ILE B 1 97 ? 14.055 -2.461 3.781 1 98.94 97 ILE B O 1
ATOM 2430 N N . LEU B 1 98 ? 14.555 -3.902 2.189 1 98.88 98 LEU B N 1
ATOM 2431 C CA . LEU B 1 98 ? 15.039 -2.855 1.293 1 98.88 98 LEU B CA 1
ATOM 2432 C C . LEU B 1 98 ? 13.898 -1.92 0.895 1 98.88 98 LEU B C 1
ATOM 2434 O O . LEU B 1 98 ? 14.086 -0.703 0.83 1 98.88 98 LEU B O 1
ATOM 2438 N N . ASN B 1 99 ? 12.75 -2.498 0.656 1 98.94 99 ASN B N 1
ATOM 2439 C CA . ASN B 1 99 ? 11.602 -1.684 0.277 1 98.94 99 ASN B CA 1
ATOM 2440 C C . ASN B 1 99 ? 11.164 -0.769 1.416 1 98.94 99 ASN B C 1
ATOM 2442 O O . ASN B 1 99 ? 11.102 0.451 1.251 1 98.94 99 ASN B O 1
ATOM 2446 N N . TYR B 1 100 ? 10.945 -1.34 2.566 1 98.94 100 TYR B N 1
ATOM 2447 C CA . TYR B 1 100 ? 10.422 -0.563 3.686 1 98.94 100 TYR B CA 1
ATOM 2448 C C . TYR B 1 100 ? 11.484 0.388 4.23 1 98.94 100 TYR B C 1
ATOM 2450 O O . TYR B 1 100 ? 11.156 1.457 4.754 1 98.94 100 TYR B O 1
ATOM 2458 N N . ALA B 1 101 ? 12.766 0.018 4.102 1 98.94 101 ALA B N 1
ATOM 2459 C CA . ALA B 1 101 ? 13.82 0.954 4.473 1 98.94 101 ALA B CA 1
ATOM 2460 C C . ALA B 1 101 ? 13.727 2.238 3.654 1 98.94 101 ALA B C 1
ATOM 2462 O O . ALA B 1 101 ? 13.969 3.332 4.176 1 98.94 101 ALA B O 1
ATOM 2463 N N . ALA B 1 102 ? 13.453 2.107 2.414 1 98.88 102 ALA B N 1
ATOM 2464 C CA . ALA B 1 102 ? 13.297 3.281 1.559 1 98.88 102 ALA B CA 1
ATOM 2465 C C . ALA B 1 102 ? 12.141 4.156 2.029 1 98.88 102 ALA B C 1
ATOM 2467 O O . ALA B 1 102 ? 12.258 5.383 2.078 1 98.88 102 ALA B O 1
ATOM 2468 N N . TYR B 1 103 ? 11.062 3.543 2.41 1 98.69 103 TYR B N 1
ATOM 2469 C CA . TYR B 1 103 ? 9.914 4.285 2.914 1 98.69 103 TYR B CA 1
ATOM 2470 C C . TYR B 1 103 ? 10.242 4.973 4.234 1 98.69 103 TYR B C 1
ATOM 2472 O O . TYR B 1 103 ? 9.93 6.148 4.426 1 98.69 103 TYR B O 1
ATOM 2480 N N . PHE B 1 104 ? 10.859 4.258 5.082 1 98.81 104 PHE B N 1
ATOM 2481 C CA . PHE B 1 104 ? 11.211 4.832 6.375 1 98.81 104 PHE B CA 1
ATOM 2482 C C . PHE B 1 104 ? 12.25 5.938 6.215 1 98.81 104 PHE B C 1
ATOM 2484 O O . PHE B 1 104 ? 12.203 6.945 6.926 1 98.81 104 PHE B O 1
ATOM 2491 N N . ALA B 1 105 ? 13.164 5.758 5.289 1 98.5 105 ALA B N 1
ATOM 2492 C CA . ALA B 1 105 ? 14.156 6.801 5.027 1 98.5 105 ALA B CA 1
ATOM 2493 C C . ALA B 1 105 ? 13.484 8.109 4.633 1 98.5 105 ALA B C 1
ATOM 2495 O O . ALA B 1 105 ? 13.859 9.18 5.121 1 98.5 105 ALA B O 1
ATOM 2496 N N . GLU B 1 106 ? 12.523 8.023 3.812 1 97.88 106 GLU B N 1
ATOM 2497 C CA . GLU B 1 106 ? 11.789 9.211 3.373 1 97.88 106 GLU B CA 1
ATOM 2498 C C . GLU B 1 106 ? 11 9.82 4.52 1 97.88 106 GLU B C 1
ATOM 2500 O O . GLU B 1 106 ? 10.883 11.047 4.617 1 97.88 106 GLU B O 1
ATOM 2505 N N . ILE B 1 107 ? 10.438 9.016 5.352 1 98.12 107 ILE B N 1
ATOM 2506 C CA . ILE B 1 107 ? 9.672 9.484 6.5 1 98.12 107 ILE B CA 1
ATOM 2507 C C . ILE B 1 107 ? 10.586 10.234 7.461 1 98.12 107 ILE B C 1
ATOM 2509 O O . ILE B 1 107 ? 10.266 11.344 7.898 1 98.12 107 ILE B O 1
ATOM 2513 N N . PHE B 1 108 ? 11.734 9.68 7.695 1 97.19 108 PHE B N 1
ATOM 2514 C CA . PHE B 1 108 ? 12.695 10.328 8.586 1 97.19 108 PHE B CA 1
ATOM 2515 C C . PHE B 1 108 ? 13.227 11.609 7.957 1 97.19 108 PHE B C 1
ATOM 2517 O O . PHE B 1 108 ? 13.367 12.625 8.641 1 97.19 108 PHE B O 1
ATOM 2524 N N . ARG B 1 109 ? 13.578 11.531 6.707 1 96.06 109 ARG B N 1
ATOM 2525 C CA . ARG B 1 109 ? 14.023 12.734 6.008 1 96.06 109 ARG B CA 1
ATOM 2526 C C . ARG B 1 109 ? 13 13.859 6.141 1 96.06 109 ARG B C 1
ATOM 2528 O O . ARG B 1 109 ? 13.359 15 6.426 1 96.06 109 ARG B O 1
ATOM 2535 N N . GLY B 1 110 ? 11.75 13.484 5.922 1 94.81 110 GLY B N 1
ATOM 2536 C CA . GLY B 1 110 ? 10.68 14.453 6.086 1 94.81 110 GLY B CA 1
ATOM 2537 C C . GLY B 1 110 ? 10.57 14.984 7.5 1 94.81 110 GLY B C 1
ATOM 2538 O O . GLY B 1 110 ? 10.328 16.172 7.707 1 94.81 110 GLY B O 1
ATOM 2539 N N . GLY B 1 111 ? 10.695 14.156 8.453 1 94.5 111 GLY B N 1
ATOM 2540 C CA . GLY B 1 111 ? 10.664 14.562 9.852 1 94.5 111 GLY B CA 1
ATOM 2541 C C . GLY B 1 111 ? 11.773 15.539 10.211 1 94.5 111 GLY B C 1
ATOM 2542 O O . GLY B 1 111 ? 11.516 16.562 10.852 1 94.5 111 GLY B O 1
ATOM 2543 N N . PHE B 1 112 ? 12.945 15.312 9.766 1 91.69 112 PHE B N 1
ATOM 2544 C CA . PHE B 1 112 ? 14.078 16.203 10.039 1 91.69 112 PHE B CA 1
ATOM 2545 C C . PHE B 1 112 ? 13.906 17.531 9.305 1 91.69 112 PHE B C 1
ATOM 2547 O O . PHE B 1 112 ? 14.266 18.578 9.828 1 91.69 112 PHE B O 1
ATOM 2554 N N . GLY B 1 113 ? 13.375 17.422 8.164 1 90.25 113 GLY B N 1
ATOM 2555 C CA . GLY B 1 113 ? 13.156 18.625 7.371 1 90.25 113 GLY B CA 1
ATOM 2556 C C . GLY B 1 113 ? 12.102 19.547 7.953 1 90.25 113 GLY B C 1
ATOM 2557 O O . GLY B 1 113 ? 12.062 20.734 7.645 1 90.25 113 GLY B O 1
ATOM 2558 N N . ALA B 1 114 ? 11.266 18.984 8.742 1 90.12 114 ALA B N 1
ATOM 2559 C CA . ALA B 1 114 ? 10.172 19.75 9.32 1 90.12 114 ALA B CA 1
ATOM 2560 C C . ALA B 1 114 ? 10.648 20.562 10.523 1 90.12 114 ALA B C 1
ATOM 2562 O O . ALA B 1 114 ? 9.93 21.453 11 1 90.12 114 ALA B O 1
ATOM 2563 N N . ILE B 1 115 ? 11.844 20.344 10.992 1 87.44 115 ILE B N 1
ATOM 2564 C CA . ILE B 1 115 ? 12.367 21.047 12.156 1 87.44 115 ILE B CA 1
ATOM 2565 C C . ILE B 1 115 ? 12.969 22.391 11.727 1 87.44 115 ILE B C 1
ATOM 2567 O O . ILE B 1 115 ? 13.734 22.453 10.766 1 87.44 115 ILE B O 1
ATOM 2571 N N . ASP B 1 116 ? 12.531 23.438 12.391 1 83.56 116 ASP B N 1
ATOM 2572 C CA . ASP B 1 116 ? 13.008 24.797 12.109 1 83.56 116 ASP B CA 1
ATOM 2573 C C . ASP B 1 116 ? 14.508 24.922 12.359 1 83.56 116 ASP B C 1
ATOM 2575 O O . ASP B 1 116 ? 15.023 24.375 13.344 1 83.56 116 ASP B O 1
ATOM 2579 N N . GLU B 1 117 ? 15.117 25.562 11.469 1 77.88 117 GLU B N 1
ATOM 2580 C CA . GLU B 1 117 ? 16.547 25.812 11.625 1 77.88 117 GLU B CA 1
ATOM 2581 C C . GLU B 1 117 ? 16.844 26.547 12.93 1 77.88 117 GLU B C 1
ATOM 2583 O O . GLU B 1 117 ? 17.922 26.391 13.508 1 77.88 117 GLU B O 1
ATOM 2588 N N . GLY B 1 118 ? 15.805 27.219 13.281 1 74.44 118 GLY B N 1
ATOM 2589 C CA . GLY B 1 118 ? 15.938 27.984 14.516 1 74.44 118 GLY B CA 1
ATOM 2590 C C . GLY B 1 118 ? 16.172 27.109 15.734 1 74.44 118 GLY B C 1
ATOM 2591 O O . GLY B 1 118 ? 16.812 27.531 16.688 1 74.44 118 GLY B O 1
ATOM 2592 N N . GLN B 1 119 ? 15.711 25.922 15.586 1 76.06 119 GLN B N 1
ATOM 2593 C CA . GLN B 1 119 ? 15.898 25 16.703 1 76.06 119 GLN B CA 1
ATOM 2594 C C . GLN B 1 119 ? 17.375 24.656 16.891 1 76.06 119 GLN B C 1
ATOM 2596 O O . GLN B 1 119 ? 17.859 24.578 18.016 1 76.06 119 GLN B O 1
ATOM 2601 N N . PHE B 1 120 ? 18.062 24.547 15.805 1 74.75 120 PHE B N 1
ATOM 2602 C CA . PHE B 1 120 ? 19.5 24.281 15.867 1 74.75 120 PHE B CA 1
ATOM 2603 C C . PHE B 1 120 ? 20.266 25.516 16.312 1 74.75 120 PHE B C 1
ATOM 2605 O O . PHE B 1 120 ? 21.203 25.406 17.109 1 74.75 120 PHE B O 1
ATOM 2612 N N . GLU B 1 121 ? 19.781 26.609 15.891 1 77.44 121 GLU B N 1
ATOM 2613 C CA . GLU B 1 121 ? 20.422 27.875 16.266 1 77.44 121 GLU B CA 1
ATOM 2614 C C . GLU B 1 121 ? 20.25 28.156 17.75 1 77.44 121 GLU B C 1
ATOM 2616 O O . GLU B 1 121 ? 21.188 28.594 18.406 1 77.44 121 GLU B O 1
ATOM 2621 N N . ALA B 1 122 ? 19.094 27.828 18.203 1 81.75 122 ALA B N 1
ATOM 2622 C CA . ALA B 1 122 ? 18.797 28.062 19.625 1 81.75 122 ALA B CA 1
ATOM 2623 C C . ALA B 1 122 ? 19.656 27.172 20.516 1 81.75 122 ALA B C 1
ATOM 2625 O O . ALA B 1 122 ? 20.094 27.594 21.594 1 81.75 122 ALA B O 1
ATOM 2626 N N . SER B 1 123 ? 19.938 26.062 20.016 1 81.81 123 SER B N 1
ATOM 2627 C CA . SER B 1 123 ? 20.75 25.125 20.797 1 81.81 123 SER B CA 1
ATOM 2628 C C . SER B 1 123 ? 22.203 25.578 20.859 1 81.81 123 SER B C 1
ATOM 2630 O O . SER B 1 123 ? 22.891 25.312 21.844 1 81.81 123 SER B O 1
ATOM 2632 N N . THR B 1 124 ? 22.641 26.297 19.891 1 77.25 124 THR B N 1
ATOM 2633 C CA . THR B 1 124 ? 24 26.828 19.859 1 77.25 124 THR B CA 1
ATOM 2634 C C . THR B 1 124 ? 24.156 27.953 20.875 1 77.25 124 THR B C 1
ATOM 2636 O O . THR B 1 124 ? 25.219 28.094 21.5 1 77.25 124 THR B O 1
ATOM 2639 N N . VAL B 1 125 ? 23.109 28.641 21.016 1 84.62 125 VAL B N 1
ATOM 2640 C CA . VAL B 1 125 ? 23.141 29.75 21.969 1 84.62 125 VAL B CA 1
ATOM 2641 C C . VAL B 1 125 ? 23.234 29.188 23.391 1 84.62 125 VAL B C 1
ATOM 2643 O O . VAL B 1 125 ? 23.812 29.828 24.281 1 84.62 125 VAL B O 1
ATOM 2646 N N . LEU B 1 126 ? 22.75 27.984 23.562 1 88.12 126 LEU B N 1
ATOM 2647 C CA . LEU B 1 126 ? 22.797 27.328 24.875 1 88.12 126 LEU B CA 1
ATOM 2648 C C . LEU B 1 126 ? 24.078 26.516 25.031 1 88.12 126 LEU B C 1
ATOM 2650 O O . LEU B 1 126 ? 24.219 25.75 25.984 1 88.12 126 LEU B O 1
ATOM 2654 N N . ASN B 1 127 ? 25.078 26.688 24.125 1 87.81 127 ASN B N 1
ATOM 2655 C CA . ASN B 1 127 ? 26.391 26.062 24.141 1 87.81 127 ASN B CA 1
ATOM 2656 C C . ASN B 1 127 ? 26.281 24.547 24.031 1 87.81 127 ASN B C 1
ATOM 2658 O O . ASN B 1 127 ? 27.078 23.812 24.625 1 87.81 127 ASN B O 1
ATOM 2662 N N . MET B 1 128 ? 25.25 24.125 23.438 1 88.31 128 MET B N 1
ATOM 2663 C CA . MET B 1 128 ? 25.125 22.688 23.172 1 88.31 128 MET B CA 1
ATOM 2664 C C . MET B 1 128 ? 26 22.266 22 1 88.31 128 MET B C 1
ATOM 2666 O O . MET B 1 128 ? 26.125 23 21.016 1 88.31 128 MET B O 1
ATOM 2670 N N . THR B 1 129 ? 26.609 21.109 22.25 1 88.88 129 THR B N 1
ATOM 2671 C CA . THR B 1 129 ? 27.281 20.516 21.109 1 88.88 129 THR B CA 1
ATOM 2672 C C . THR B 1 129 ? 26.281 20.016 20.078 1 88.88 129 THR B C 1
ATOM 2674 O O . THR B 1 129 ? 25.078 19.906 20.375 1 88.88 129 THR B O 1
ATOM 2677 N N . ARG B 1 130 ? 26.719 19.781 18.859 1 82.38 130 ARG B N 1
ATOM 2678 C CA . ARG B 1 130 ? 25.844 19.266 17.812 1 82.38 130 ARG B CA 1
ATOM 2679 C C . ARG B 1 130 ? 25.172 17.969 18.266 1 82.38 130 ARG B C 1
ATOM 2681 O O . ARG B 1 130 ? 23.984 17.75 17.984 1 82.38 130 ARG B O 1
ATOM 2688 N N . TRP B 1 131 ? 25.906 17.203 18.984 1 88 131 TRP B N 1
ATOM 2689 C CA . TRP B 1 131 ? 25.391 15.922 19.453 1 88 131 TRP B CA 1
ATOM 2690 C C . TRP B 1 131 ? 24.344 16.125 20.547 1 88 131 TRP B C 1
ATOM 2692 O O . TRP B 1 131 ? 23.344 15.422 20.594 1 88 131 TRP B O 1
ATOM 2702 N N . GLN B 1 132 ? 24.609 17.078 21.359 1 88.88 132 GLN B N 1
ATOM 2703 C CA . GLN B 1 132 ? 23.641 17.406 22.406 1 88.88 132 GLN B CA 1
ATOM 2704 C C . GLN B 1 132 ? 22.344 17.969 21.812 1 88.88 132 GLN B C 1
ATOM 2706 O O . GLN B 1 132 ? 21.25 17.562 22.219 1 88.88 132 GLN B O 1
ATOM 2711 N N . ALA B 1 133 ? 22.531 18.812 20.812 1 86.75 133 ALA B N 1
ATOM 2712 C CA . ALA B 1 133 ? 21.375 19.391 20.141 1 86.75 133 ALA B CA 1
ATOM 2713 C C . ALA B 1 133 ? 20.547 18.328 19.438 1 86.75 133 ALA B C 1
ATOM 2715 O O . ALA B 1 133 ? 19.312 18.328 19.5 1 86.75 133 ALA B O 1
ATOM 2716 N N . LEU B 1 134 ? 21.234 17.422 18.828 1 84.31 134 LEU B N 1
ATOM 2717 C CA . LEU B 1 134 ? 20.562 16.344 18.109 1 84.31 134 LEU B CA 1
ATOM 2718 C C . LEU B 1 134 ? 19.828 15.43 19.094 1 84.31 134 LEU B C 1
ATOM 2720 O O . LEU B 1 134 ? 18.656 15.102 18.875 1 84.31 134 LEU B O 1
ATOM 2724 N N . ARG B 1 135 ? 20.422 15.125 20.094 1 88.25 135 ARG B N 1
ATOM 2725 C CA . ARG B 1 135 ? 19.922 14.117 21.016 1 88.25 135 ARG B CA 1
ATOM 2726 C C . ARG B 1 135 ? 18.797 14.688 21.875 1 88.25 135 ARG B C 1
ATOM 2728 O O . ARG B 1 135 ? 17.797 14.016 22.125 1 88.25 135 ARG B O 1
ATOM 2735 N N . TYR B 1 136 ? 18.875 15.984 22.25 1 89.5 136 TYR B N 1
ATOM 2736 C CA . TYR B 1 136 ? 17.984 16.5 23.281 1 89.5 136 TYR B CA 1
ATOM 2737 C C . TYR B 1 136 ? 16.906 17.406 22.672 1 89.5 136 TYR B C 1
ATOM 2739 O O . TYR B 1 136 ? 15.875 17.641 23.281 1 89.5 136 TYR B O 1
ATOM 2747 N N . VAL B 1 137 ? 17.125 17.812 21.5 1 87.94 137 VAL B N 1
ATOM 2748 C CA . VAL B 1 137 ? 16.188 18.781 20.953 1 87.94 137 VAL B CA 1
ATOM 2749 C C . VAL B 1 137 ? 15.57 18.234 19.672 1 87.94 137 VAL B C 1
ATOM 2751 O O . VAL B 1 137 ? 14.352 18.062 19.594 1 87.94 137 VAL B O 1
ATOM 2754 N N . VAL B 1 138 ? 16.422 17.844 18.797 1 87.56 138 VAL B N 1
ATOM 2755 C CA . VAL B 1 138 ? 15.961 17.547 17.453 1 87.56 138 VAL B CA 1
ATOM 2756 C C . VAL B 1 138 ? 15.297 16.172 17.422 1 87.56 138 VAL B C 1
ATOM 2758 O O . VAL B 1 138 ? 14.156 16.031 16.984 1 87.56 138 VAL B O 1
ATOM 2761 N N . ILE B 1 139 ? 15.914 15.234 18 1 90 139 ILE B N 1
ATOM 2762 C CA . ILE B 1 139 ? 15.469 13.844 17.891 1 90 139 ILE B CA 1
ATOM 2763 C C . ILE B 1 139 ? 14.109 13.68 18.547 1 90 139 ILE B C 1
ATOM 2765 O O . ILE B 1 139 ? 13.188 13.117 17.953 1 90 139 ILE B O 1
ATOM 2769 N N . PRO B 1 140 ? 13.961 14.188 19.719 1 90.88 140 PRO B N 1
ATOM 2770 C CA . PRO B 1 140 ? 12.641 14.055 20.359 1 90.88 140 PRO B CA 1
ATOM 2771 C C . PRO B 1 140 ? 11.523 14.688 19.531 1 90.88 140 PRO B C 1
ATOM 2773 O O . PRO B 1 140 ? 10.422 14.141 19.453 1 90.88 140 PRO B O 1
ATOM 2776 N N . GLN B 1 141 ? 11.766 15.758 18.859 1 92.31 141 GLN B N 1
ATOM 2777 C CA . GLN B 1 141 ? 10.773 16.438 18.031 1 92.31 141 GLN B CA 1
ATOM 2778 C C . GLN B 1 141 ? 10.477 15.633 16.766 1 92.31 141 GLN B C 1
ATOM 2780 O O . GLN B 1 141 ? 9.32 15.477 16.391 1 92.31 141 GLN B O 1
ATOM 2785 N N . VAL B 1 142 ? 11.516 15.086 16.234 1 93.44 142 VAL B N 1
ATOM 2786 C CA . VAL B 1 142 ? 11.383 14.32 15.008 1 93.44 142 VAL B CA 1
ATOM 2787 C C . VAL B 1 142 ? 10.562 13.055 15.266 1 93.44 142 VAL B C 1
ATOM 2789 O O . VAL B 1 142 ? 9.711 12.68 14.461 1 93.44 142 VAL B O 1
ATOM 2792 N N . VAL B 1 143 ? 10.797 12.438 16.328 1 94.25 143 VAL B N 1
ATOM 2793 C CA . VAL B 1 143 ? 10.094 11.211 16.688 1 94.25 143 VAL B CA 1
ATOM 2794 C C . VAL B 1 143 ? 8.594 11.477 16.75 1 94.25 143 VAL B C 1
ATOM 2796 O O . VAL B 1 143 ? 7.789 10.711 16.219 1 94.25 143 VAL B O 1
ATOM 2799 N N . LYS B 1 144 ? 8.203 12.594 17.297 1 93.94 144 LYS B N 1
ATOM 2800 C CA . LYS B 1 144 ? 6.793 12.961 17.406 1 93.94 144 LYS B CA 1
ATOM 2801 C C . LYS B 1 144 ? 6.18 13.203 16.031 1 93.94 144 LYS B C 1
ATOM 2803 O O . LYS B 1 144 ? 5.039 12.805 15.781 1 93.94 144 LYS B O 1
ATOM 2808 N N . ILE B 1 145 ? 7.004 13.727 15.234 1 95 145 ILE B N 1
ATOM 2809 C CA . ILE B 1 145 ? 6.516 14.109 13.914 1 95 145 ILE B CA 1
ATOM 2810 C C . ILE B 1 145 ? 6.332 12.859 13.055 1 95 145 ILE B C 1
ATOM 2812 O O . ILE B 1 145 ? 5.352 12.75 12.312 1 95 145 ILE B O 1
ATOM 2816 N N . VAL B 1 146 ? 7.18 11.859 13.195 1 97.25 146 VAL B N 1
ATOM 2817 C CA . VAL B 1 146 ? 7.211 10.781 12.219 1 97.25 146 VAL B CA 1
ATOM 2818 C C . VAL B 1 146 ? 6.406 9.594 12.734 1 97.25 146 VAL B C 1
ATOM 2820 O O . VAL B 1 146 ? 6.078 8.672 11.977 1 97.25 146 VAL B O 1
ATOM 2823 N N . LEU B 1 147 ? 6.043 9.625 13.977 1 96.94 147 LEU B N 1
ATOM 2824 C CA . LEU B 1 147 ? 5.441 8.461 14.625 1 96.94 147 LEU B CA 1
ATOM 2825 C C . LEU B 1 147 ? 4.16 8.047 13.914 1 96.94 147 LEU B C 1
ATOM 2827 O O . LEU B 1 147 ? 3.965 6.867 13.617 1 96.94 147 LEU B O 1
ATOM 2831 N N . PRO B 1 148 ? 3.246 8.969 13.539 1 96.56 148 PRO B N 1
ATOM 2832 C CA . PRO B 1 148 ? 2.029 8.562 12.836 1 96.56 148 PRO B CA 1
ATOM 2833 C C . PRO B 1 148 ? 2.318 7.898 11.492 1 96.56 148 PRO B C 1
ATOM 2835 O O . PRO B 1 148 ? 1.703 6.883 11.156 1 96.56 148 PRO B O 1
ATOM 2838 N N . SER B 1 149 ? 3.305 8.461 10.781 1 98 149 SER B N 1
ATOM 2839 C CA . SER B 1 149 ? 3.66 7.918 9.477 1 98 149 SER B CA 1
ATOM 2840 C C . SER B 1 149 ? 4.309 6.543 9.602 1 98 149 SER B C 1
ATOM 2842 O O . SER B 1 149 ? 4.047 5.648 8.797 1 98 149 SER B O 1
ATOM 2844 N N . ILE B 1 150 ? 5.129 6.383 10.594 1 98.31 150 ILE B N 1
ATOM 2845 C CA . ILE B 1 150 ? 5.742 5.086 10.844 1 98.31 150 ILE B CA 1
ATOM 2846 C C . ILE B 1 150 ? 4.664 4.059 11.18 1 98.31 150 ILE B C 1
ATOM 2848 O O . ILE B 1 150 ? 4.68 2.943 10.656 1 98.31 150 ILE B O 1
ATOM 2852 N N . GLY B 1 151 ? 3.736 4.461 12.078 1 98.06 151 GLY B N 1
ATOM 2853 C CA . GLY B 1 151 ? 2.633 3.578 12.43 1 98.06 151 GLY B CA 1
ATOM 2854 C C . GLY B 1 151 ? 1.844 3.107 11.219 1 98.06 151 GLY B C 1
ATOM 2855 O O . GLY B 1 151 ? 1.486 1.932 11.125 1 98.06 151 GLY B O 1
ATOM 2856 N N . ASN B 1 152 ? 1.617 4.004 10.32 1 97.56 152 ASN B N 1
ATOM 2857 C CA . ASN B 1 152 ? 0.901 3.648 9.094 1 97.56 152 ASN B CA 1
ATOM 2858 C C . ASN B 1 152 ? 1.664 2.607 8.281 1 97.56 152 ASN B C 1
ATOM 2860 O O . ASN B 1 152 ? 1.072 1.653 7.773 1 97.56 152 ASN B O 1
ATOM 2864 N N . GLU B 1 153 ? 2.957 2.828 8.156 1 98.56 153 GLU B N 1
ATOM 2865 C CA . GLU B 1 153 ? 3.771 1.874 7.406 1 98.56 153 GLU B CA 1
ATOM 2866 C C . GLU B 1 153 ? 3.818 0.52 8.109 1 98.56 153 GLU B C 1
ATOM 2868 O O . GLU B 1 153 ? 3.883 -0.522 7.449 1 98.56 153 GLU B O 1
ATOM 2873 N N . VAL B 1 154 ? 3.783 0.543 9.406 1 98.75 154 VAL B N 1
ATOM 2874 C CA . VAL B 1 154 ? 3.801 -0.697 10.18 1 98.75 154 VAL B CA 1
ATOM 2875 C C . VAL B 1 154 ? 2.512 -1.477 9.93 1 98.75 154 VAL B C 1
ATOM 2877 O O . VAL B 1 154 ? 2.545 -2.689 9.711 1 98.75 154 VAL B O 1
ATOM 2880 N N . ILE B 1 155 ? 1.403 -0.84 9.938 1 98.69 155 ILE B N 1
ATOM 2881 C CA . ILE B 1 155 ? 0.115 -1.473 9.68 1 98.69 155 ILE B CA 1
ATOM 2882 C C . ILE B 1 155 ? 0.072 -1.979 8.234 1 98.69 155 ILE B C 1
ATOM 2884 O O . ILE B 1 155 ? -0.407 -3.086 7.977 1 98.69 155 ILE B O 1
ATOM 2888 N N . ASN B 1 156 ? 0.602 -1.232 7.301 1 98.56 156 ASN B N 1
ATOM 2889 C CA . ASN B 1 156 ? 0.658 -1.656 5.906 1 98.56 156 ASN B CA 1
ATOM 2890 C C . ASN B 1 156 ? 1.528 -2.898 5.73 1 98.56 156 ASN B C 1
ATOM 2892 O O . ASN B 1 156 ? 1.216 -3.771 4.922 1 98.56 156 ASN B O 1
ATOM 2896 N N . LEU B 1 157 ? 2.59 -2.947 6.5 1 98.88 157 LEU B N 1
ATOM 2897 C CA . LEU B 1 157 ? 3.545 -4.043 6.383 1 98.88 157 LEU B CA 1
ATOM 2898 C C . LEU B 1 157 ? 2.879 -5.379 6.695 1 98.88 157 LEU B C 1
ATOM 2900 O O . LEU B 1 157 ? 3.154 -6.383 6.035 1 98.88 157 LEU B O 1
ATOM 2904 N N . VAL B 1 158 ? 2.053 -5.41 7.66 1 98.62 158 VAL B N 1
ATOM 2905 C CA . VAL B 1 158 ? 1.397 -6.668 7.996 1 98.62 158 VAL B CA 1
ATOM 2906 C C . VAL B 1 158 ? 0.52 -7.121 6.832 1 98.62 158 VAL B C 1
ATOM 2908 O O . VAL B 1 158 ? 0.457 -8.312 6.523 1 98.62 158 VAL B O 1
ATOM 2911 N N . LYS B 1 159 ? -0.172 -6.238 6.199 1 98.62 159 LYS B N 1
ATOM 2912 C CA . LYS B 1 159 ? -0.991 -6.57 5.035 1 98.62 159 LYS B CA 1
ATOM 2913 C C . LYS B 1 159 ? -0.121 -6.98 3.85 1 98.62 159 LYS B C 1
ATOM 2915 O O . LYS B 1 159 ? -0.414 -7.965 3.166 1 98.62 159 LYS B O 1
ATOM 2920 N N . ASP B 1 160 ? 1.031 -6.258 3.666 1 98.75 160 ASP B N 1
ATOM 2921 C CA . ASP B 1 160 ? 1.946 -6.531 2.561 1 98.75 160 ASP B CA 1
ATOM 2922 C C . ASP B 1 160 ? 2.604 -7.902 2.717 1 98.75 160 ASP B C 1
ATOM 2924 O O . ASP B 1 160 ? 3.041 -8.5 1.733 1 98.75 160 ASP B O 1
ATOM 2928 N N . SER B 1 161 ? 2.648 -8.367 3.959 1 98.69 161 SER B N 1
ATOM 2929 C CA . SER B 1 161 ? 3.256 -9.68 4.176 1 98.69 161 SER B CA 1
ATOM 2930 C C . SER B 1 161 ? 2.531 -10.766 3.387 1 98.69 161 SER B C 1
ATOM 2932 O O . SER B 1 161 ? 3.111 -11.805 3.084 1 98.69 161 SER B O 1
ATOM 2934 N N . SER B 1 162 ? 1.322 -10.523 3.021 1 98.75 162 SER B N 1
ATOM 2935 C CA . SER B 1 162 ? 0.563 -11.492 2.236 1 98.75 162 SER B CA 1
ATOM 2936 C C . SER B 1 162 ? 1.197 -11.711 0.868 1 98.75 162 SER B C 1
ATOM 2938 O O . SER B 1 162 ? 0.945 -12.727 0.218 1 98.75 162 SER B O 1
ATOM 2940 N N . LEU B 1 163 ? 2.051 -10.828 0.4 1 98.81 163 LEU B N 1
ATOM 2941 C CA . LEU B 1 163 ? 2.621 -10.875 -0.942 1 98.81 163 LEU B CA 1
ATOM 2942 C C . LEU B 1 163 ? 3.561 -12.07 -1.09 1 98.81 163 LEU B C 1
ATOM 2944 O O . LEU B 1 163 ? 3.814 -12.531 -2.205 1 98.81 163 LEU B O 1
ATOM 2948 N N . VAL B 1 164 ? 4.039 -12.594 0.054 1 98.69 164 VAL B N 1
ATOM 2949 C CA . VAL B 1 164 ? 4.988 -13.695 -0.019 1 98.69 164 VAL B CA 1
ATOM 2950 C C . VAL B 1 164 ? 4.285 -14.953 -0.525 1 98.69 164 VAL B C 1
ATOM 2952 O O . VAL B 1 164 ? 4.938 -15.93 -0.907 1 98.69 164 VAL B O 1
ATOM 2955 N N . TYR B 1 165 ? 2.967 -14.875 -0.581 1 97.94 165 TYR B N 1
ATOM 2956 C CA . TYR B 1 165 ? 2.16 -15.914 -1.206 1 97.94 165 TYR B CA 1
ATOM 2957 C C . TYR B 1 165 ? 2.672 -16.234 -2.607 1 97.94 165 TYR B C 1
ATOM 2959 O O . TYR B 1 165 ? 2.697 -17.391 -3.016 1 97.94 165 TYR B O 1
ATOM 2967 N N . VAL B 1 166 ? 3.139 -15.281 -3.305 1 97.19 166 VAL B N 1
ATOM 2968 C CA . VAL B 1 166 ? 3.465 -15.375 -4.723 1 97.19 166 VAL B CA 1
ATOM 2969 C C . VAL B 1 166 ? 4.711 -16.234 -4.906 1 97.19 166 VAL B C 1
ATOM 2971 O O . VAL B 1 166 ? 4.875 -16.891 -5.941 1 97.19 166 VAL B O 1
ATOM 2974 N N . ILE B 1 167 ? 5.516 -16.281 -3.885 1 97.62 167 ILE B N 1
ATOM 2975 C CA . ILE B 1 167 ? 6.738 -17.062 -4.043 1 97.62 167 ILE B CA 1
ATOM 2976 C C . ILE B 1 167 ? 6.613 -18.375 -3.281 1 97.62 167 ILE B C 1
ATOM 2978 O O . ILE B 1 167 ? 7.602 -19.094 -3.107 1 97.62 167 ILE B O 1
ATOM 2982 N N . GLY B 1 168 ? 5.457 -18.656 -2.73 1 97.25 168 GLY B N 1
ATOM 2983 C CA . GLY B 1 168 ? 5.16 -19.969 -2.178 1 97.25 168 GLY B CA 1
ATOM 2984 C C . GLY B 1 168 ? 5.566 -20.109 -0.724 1 97.25 168 GLY B C 1
ATOM 2985 O O . GLY B 1 168 ? 5.723 -21.219 -0.223 1 97.25 168 GLY B O 1
ATOM 2986 N N . LEU B 1 169 ? 5.812 -19 -0.112 1 97.69 169 LEU B N 1
ATOM 2987 C CA . LEU B 1 169 ? 6.113 -19.047 1.314 1 97.69 169 LEU B CA 1
ATOM 2988 C C . LEU B 1 169 ? 4.859 -19.359 2.121 1 97.69 169 LEU B C 1
ATOM 2990 O O . LEU B 1 169 ? 3.771 -18.875 1.806 1 97.69 169 LEU B O 1
ATOM 2994 N N . GLY B 1 170 ? 4.949 -20.219 3.215 1 97 170 GLY B N 1
ATOM 2995 C CA . GLY B 1 170 ? 3.809 -20.703 3.973 1 97 170 GLY B CA 1
ATOM 2996 C C . GLY B 1 170 ? 3.299 -19.703 4.996 1 97 170 GLY B C 1
ATOM 2997 O O . GLY B 1 170 ? 3.305 -19.984 6.195 1 97 170 GLY B O 1
ATOM 2998 N N . ASP B 1 171 ? 2.848 -18.562 4.531 1 98.5 171 ASP B N 1
ATOM 2999 C CA . ASP B 1 171 ? 2.277 -17.547 5.41 1 98.5 171 ASP B CA 1
ATOM 3000 C C . ASP B 1 171 ? 0.78 -17.766 5.613 1 98.5 171 ASP B C 1
ATOM 3002 O O . ASP B 1 171 ? 0.245 -18.812 5.215 1 98.5 171 ASP B O 1
ATOM 3006 N N . LEU B 1 172 ? 0.124 -16.812 6.277 1 98.81 172 LEU B N 1
ATOM 3007 C CA . LEU B 1 172 ? -1.284 -16.922 6.645 1 98.81 172 LEU B CA 1
ATOM 3008 C C . LEU B 1 172 ? -2.162 -17.047 5.406 1 98.81 172 LEU B C 1
ATOM 3010 O O . LEU B 1 172 ? -3.043 -17.906 5.348 1 98.81 172 LEU B O 1
ATOM 3014 N N . LEU B 1 173 ? -1.93 -16.219 4.406 1 98.75 173 LEU B N 1
ATOM 3015 C CA . LEU B 1 173 ? -2.758 -16.234 3.205 1 98.75 173 LEU B CA 1
ATOM 3016 C C . LEU B 1 173 ? -2.602 -17.562 2.465 1 98.75 173 LEU B C 1
ATOM 3018 O O . LEU B 1 173 ? -3.586 -18.141 1.994 1 98.75 173 LEU B O 1
ATOM 3022 N N . ARG B 1 174 ? -1.366 -18.094 2.371 1 98.38 174 ARG B N 1
ATOM 3023 C CA . ARG B 1 174 ? -1.127 -19.359 1.698 1 98.38 174 ARG B CA 1
ATOM 3024 C C . ARG B 1 174 ? -1.843 -20.5 2.412 1 98.38 174 ARG B C 1
ATOM 3026 O O . ARG B 1 174 ? -2.473 -21.344 1.771 1 98.38 174 ARG B O 1
ATOM 3033 N N . ALA B 1 175 ? -1.716 -20.547 3.711 1 98.31 175 ALA B N 1
ATOM 3034 C CA . ALA B 1 175 ? -2.379 -21.578 4.496 1 98.31 175 ALA B CA 1
ATOM 3035 C C . ALA B 1 175 ? -3.887 -21.578 4.258 1 98.31 175 ALA B C 1
ATOM 3037 O O . ALA B 1 175 ? -4.5 -22.625 4.086 1 98.31 175 ALA B O 1
ATOM 3038 N N . GLY B 1 176 ? -4.484 -20.375 4.266 1 98.25 176 GLY B N 1
ATOM 3039 C CA . GLY B 1 176 ? -5.914 -20.25 4.016 1 98.25 176 GLY B CA 1
ATOM 3040 C C . GLY B 1 176 ? -6.309 -20.703 2.621 1 98.25 176 GLY B C 1
ATOM 3041 O O . GLY B 1 176 ? -7.328 -21.375 2.447 1 98.25 176 GLY B O 1
ATOM 3042 N N . ASN B 1 177 ? -5.488 -20.297 1.664 1 97.38 177 ASN B N 1
ATOM 3043 C CA . ASN B 1 177 ? -5.777 -20.672 0.282 1 97.38 177 ASN B CA 1
ATOM 3044 C C . ASN B 1 177 ? -5.699 -22.172 0.076 1 97.38 177 ASN B C 1
ATOM 3046 O O . ASN B 1 177 ? -6.543 -22.75 -0.611 1 97.38 177 ASN B O 1
ATOM 3050 N N . ILE B 1 178 ? -4.723 -22.828 0.627 1 97.06 178 ILE B N 1
ATOM 3051 C CA . ILE B 1 178 ? -4.555 -24.281 0.518 1 97.06 178 ILE B CA 1
ATOM 3052 C C . ILE B 1 178 ? -5.754 -24.984 1.146 1 97.06 178 ILE B C 1
ATOM 3054 O O . ILE B 1 178 ? -6.336 -25.891 0.54 1 97.06 178 ILE B O 1
ATOM 3058 N N . ALA B 1 179 ? -6.109 -24.562 2.344 1 97.44 179 ALA B N 1
ATOM 3059 C CA . ALA B 1 179 ? -7.238 -25.172 3.039 1 97.44 179 ALA B CA 1
ATOM 3060 C C . ALA B 1 179 ? -8.539 -24.969 2.264 1 97.44 179 ALA B C 1
ATOM 3062 O O . ALA B 1 179 ? -9.359 -25.891 2.168 1 97.44 179 ALA B O 1
ATOM 3063 N N . SER B 1 180 ? -8.758 -23.781 1.746 1 97.38 180 SER B N 1
ATOM 3064 C CA . SER B 1 180 ? -9.961 -23.469 0.988 1 97.38 180 SER B CA 1
ATOM 3065 C C . SER B 1 180 ? -10.07 -24.328 -0.268 1 97.38 180 SER B C 1
ATOM 3067 O O . SER B 1 180 ? -11.141 -24.844 -0.586 1 97.38 180 SER B O 1
ATOM 3069 N N . ALA B 1 181 ? -8.977 -24.484 -0.934 1 95.19 181 ALA B N 1
ATOM 3070 C CA . ALA B 1 181 ? -8.945 -25.281 -2.162 1 95.19 181 ALA B CA 1
ATOM 3071 C C . ALA B 1 181 ? -9.133 -26.766 -1.861 1 95.19 181 ALA B C 1
ATOM 3073 O O . ALA B 1 181 ? -9.852 -27.453 -2.576 1 95.19 181 ALA B O 1
ATOM 3074 N N . ARG B 1 182 ? -8.445 -27.172 -0.824 1 95.38 182 ARG B N 1
ATOM 3075 C CA . ARG B 1 182 ? -8.5 -28.578 -0.437 1 95.38 182 ARG B CA 1
ATOM 3076 C C . ARG B 1 182 ? -9.906 -28.969 -0.019 1 95.38 182 ARG B C 1
ATOM 3078 O O . ARG B 1 182 ? -10.414 -30.016 -0.44 1 95.38 182 ARG B O 1
ATOM 3085 N N . ASP B 1 183 ? -10.578 -28.094 0.752 1 96.75 183 ASP B N 1
ATOM 3086 C CA . ASP B 1 183 ? -11.852 -28.469 1.37 1 96.75 183 ASP B CA 1
ATOM 3087 C C . ASP B 1 183 ? -13.023 -27.859 0.612 1 96.75 183 ASP B C 1
ATOM 3089 O O . ASP B 1 183 ? -14.188 -28.094 0.962 1 96.75 183 ASP B O 1
ATOM 3093 N N . VAL B 1 184 ? -12.781 -27.031 -0.348 1 95.81 184 VAL B N 1
ATOM 3094 C CA . VAL B 1 184 ? -13.766 -26.406 -1.224 1 95.81 184 VAL B CA 1
ATOM 3095 C C . VAL B 1 184 ? -14.781 -25.641 -0.388 1 95.81 184 VAL B C 1
ATOM 3097 O O . VAL B 1 184 ? -15.992 -25.859 -0.513 1 95.81 184 VAL B O 1
ATOM 3100 N N . THR B 1 185 ? -14.289 -24.812 0.391 1 97 185 THR B N 1
ATOM 3101 C CA . THR B 1 185 ? -15.109 -23.938 1.232 1 97 185 THR B CA 1
ATOM 3102 C C . THR B 1 185 ? -14.461 -22.562 1.391 1 97 185 THR B C 1
ATOM 3104 O O . THR B 1 185 ? -13.242 -22.438 1.309 1 97 185 THR B O 1
ATOM 3107 N N . LEU B 1 186 ? -15.289 -21.562 1.669 1 96.69 186 LEU B N 1
ATOM 3108 C CA . LEU B 1 186 ? -14.82 -20.188 1.814 1 96.69 186 LEU B CA 1
ATOM 3109 C C . LEU B 1 186 ? -14.32 -19.938 3.23 1 96.69 186 LEU B C 1
ATOM 3111 O O . LEU B 1 186 ? -13.648 -18.938 3.482 1 96.69 186 LEU B O 1
ATOM 3115 N N . VAL B 1 187 ? -14.609 -20.75 4.066 1 97.19 187 VAL B N 1
ATOM 3116 C CA . VAL B 1 187 ? -14.438 -20.547 5.496 1 97.19 187 VAL B CA 1
ATOM 3117 C C . VAL B 1 187 ? -12.977 -20.203 5.793 1 97.19 187 VAL B C 1
ATOM 3119 O O . VAL B 1 187 ? -12.68 -19.25 6.512 1 97.19 187 VAL B O 1
ATOM 3122 N N . PRO B 1 188 ? -11.953 -20.922 5.203 1 98.12 188 PRO B N 1
ATOM 3123 C CA . PRO B 1 188 ? -10.562 -20.594 5.516 1 98.12 188 PRO B CA 1
ATOM 3124 C C . PRO B 1 188 ? -10.18 -19.172 5.09 1 98.12 188 PRO B C 1
ATOM 3126 O O . PRO B 1 188 ? -9.477 -18.484 5.824 1 98.12 188 PRO B O 1
ATOM 3129 N N . LEU B 1 189 ? -10.664 -18.766 3.957 1 98.19 189 LEU B N 1
ATOM 3130 C CA . LEU B 1 189 ? -10.336 -17.422 3.48 1 98.19 189 LEU B CA 1
ATOM 3131 C C . LEU B 1 189 ? -10.992 -16.359 4.355 1 98.19 189 LEU B C 1
ATOM 3133 O O . LEU B 1 189 ? -10.391 -15.312 4.625 1 98.19 189 LEU B O 1
ATOM 3137 N N . VAL B 1 190 ? -12.188 -16.594 4.797 1 98.06 190 VAL B N 1
ATOM 3138 C CA . VAL B 1 190 ? -12.875 -15.68 5.707 1 98.06 190 VAL B CA 1
ATOM 3139 C C . VAL B 1 190 ? -12.109 -15.586 7.027 1 98.06 190 VAL B C 1
ATOM 3141 O O . VAL B 1 190 ? -11.922 -14.5 7.57 1 98.06 190 VAL B O 1
ATOM 3144 N N . LEU B 1 191 ? -11.641 -16.719 7.492 1 98.38 191 LEU B N 1
ATOM 3145 C CA . LEU B 1 191 ? -10.875 -16.75 8.734 1 98.38 191 LEU B CA 1
ATOM 3146 C C . LEU B 1 191 ? -9.562 -15.984 8.578 1 98.38 191 LEU B C 1
ATOM 3148 O O . LEU B 1 191 ? -9.125 -15.297 9.5 1 98.38 191 LEU B O 1
ATOM 3152 N N . VAL B 1 192 ? -8.898 -16.125 7.426 1 98.81 192 VAL B N 1
ATOM 3153 C CA . VAL B 1 192 ? -7.691 -15.352 7.137 1 98.81 192 VAL B CA 1
ATOM 3154 C C . VAL B 1 192 ? -8 -13.859 7.234 1 98.81 192 VAL B C 1
ATOM 3156 O O . VAL B 1 192 ? -7.246 -13.102 7.844 1 98.81 192 VAL B O 1
ATOM 3159 N N . GLY B 1 193 ? -9.148 -13.438 6.598 1 98.75 193 GLY B N 1
ATOM 3160 C CA . GLY B 1 193 ? -9.578 -12.055 6.691 1 98.75 193 GLY B CA 1
ATOM 3161 C C . GLY B 1 193 ? -9.781 -11.594 8.125 1 98.75 193 GLY B C 1
ATOM 3162 O O . GLY B 1 193 ? -9.336 -10.508 8.5 1 98.75 193 GLY B O 1
ATOM 3163 N N . ILE B 1 194 ? -10.383 -12.398 8.93 1 98.56 194 ILE B N 1
ATOM 3164 C CA . ILE B 1 194 ? -10.656 -12.078 10.32 1 98.56 194 ILE B CA 1
ATOM 3165 C C . ILE B 1 194 ? -9.344 -11.93 11.086 1 98.56 194 ILE B C 1
ATOM 3167 O O . ILE B 1 194 ? -9.18 -11.008 11.891 1 98.56 194 ILE B O 1
ATOM 3171 N N . ILE B 1 195 ? -8.438 -12.812 10.844 1 98.81 195 ILE B N 1
ATOM 3172 C CA . ILE B 1 195 ? -7.152 -12.773 11.539 1 98.81 195 ILE B CA 1
ATOM 3173 C C . ILE B 1 195 ? -6.387 -11.508 11.141 1 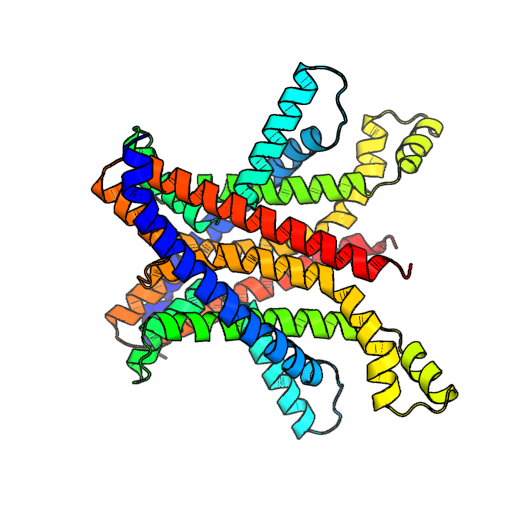98.81 195 ILE B C 1
ATOM 3175 O O . ILE B 1 195 ? -5.82 -10.828 11.992 1 98.81 195 ILE B O 1
ATOM 3179 N N . TYR B 1 196 ? -6.379 -11.203 9.867 1 98.81 196 TYR B N 1
ATOM 3180 C CA . TYR B 1 196 ? -5.73 -9.969 9.453 1 98.81 196 TYR B CA 1
ATOM 3181 C C . TYR B 1 196 ? -6.391 -8.758 10.102 1 98.81 196 TYR B C 1
ATOM 3183 O O . TYR B 1 196 ? -5.711 -7.801 10.477 1 98.81 196 TYR B O 1
ATOM 3191 N N . LEU B 1 197 ? -7.723 -8.734 10.195 1 98.75 197 LEU B N 1
ATOM 3192 C CA . LEU B 1 197 ? -8.438 -7.637 10.836 1 98.75 197 LEU B CA 1
ATOM 3193 C C . LEU B 1 197 ? -8.031 -7.516 12.305 1 98.75 197 LEU B C 1
ATOM 3195 O O . LEU B 1 197 ? -7.863 -6.406 12.82 1 98.75 197 LEU B O 1
ATOM 3199 N N . LEU B 1 198 ? -7.887 -8.609 12.914 1 98.62 198 LEU B N 1
ATOM 3200 C CA . LEU B 1 198 ? -7.461 -8.617 14.305 1 98.62 198 LEU B CA 1
ATOM 3201 C C . LEU B 1 198 ? -6.043 -8.07 14.445 1 98.62 198 LEU B C 1
ATOM 3203 O O . LEU B 1 198 ? -5.762 -7.277 15.344 1 98.62 198 LEU B O 1
ATOM 3207 N N . LEU B 1 199 ? -5.145 -8.523 13.609 1 98.69 199 LEU B N 1
ATOM 3208 C CA . LEU B 1 199 ? -3.766 -8.047 13.641 1 98.69 199 LEU B CA 1
ATOM 3209 C C . LEU B 1 199 ? -3.713 -6.539 13.414 1 98.69 199 LEU B C 1
ATOM 3211 O O . LEU B 1 199 ? -3.02 -5.82 14.141 1 98.69 199 LEU B O 1
ATOM 3215 N N . THR B 1 200 ? -4.473 -6.086 12.43 1 98.5 200 THR B N 1
ATOM 3216 C CA . THR B 1 200 ? -4.457 -4.66 12.133 1 98.5 200 THR B CA 1
ATOM 3217 C C . THR B 1 200 ? -5.094 -3.863 13.273 1 98.5 200 THR B C 1
ATOM 3219 O O . THR B 1 200 ? -4.668 -2.744 13.562 1 98.5 200 THR B O 1
ATOM 3222 N N . LEU B 1 201 ? -6.086 -4.418 13.883 1 98.06 201 LEU B N 1
ATOM 3223 C CA . LEU B 1 201 ? -6.723 -3.779 15.031 1 98.06 201 LEU B CA 1
ATOM 3224 C C . LEU B 1 201 ? -5.746 -3.646 16.188 1 98.06 201 LEU B C 1
ATOM 3226 O O . LEU B 1 201 ? -5.668 -2.59 16.828 1 98.06 201 LEU B O 1
ATOM 3230 N N . ILE B 1 202 ? -5.047 -4.656 16.469 1 98.38 202 ILE B N 1
ATOM 3231 C CA . ILE B 1 202 ? -4.055 -4.664 17.531 1 98.38 202 ILE B CA 1
ATOM 3232 C C . ILE B 1 202 ? -2.975 -3.625 17.25 1 98.38 202 ILE B C 1
ATOM 3234 O O . ILE B 1 202 ? -2.611 -2.838 18.125 1 98.38 202 ILE B O 1
ATOM 3238 N N . LEU B 1 203 ? -2.49 -3.588 16.047 1 98.38 203 LEU B N 1
ATOM 3239 C CA . LEU B 1 203 ? -1.431 -2.656 15.68 1 98.38 203 LEU B CA 1
ATOM 3240 C C . LEU B 1 203 ? -1.93 -1.217 15.734 1 98.38 203 LEU B C 1
ATOM 3242 O O . LEU B 1 203 ? -1.192 -0.315 16.141 1 98.38 203 LEU B O 1
ATOM 3246 N N . THR B 1 204 ? -3.162 -1.066 15.281 1 97.56 204 THR B N 1
ATOM 3247 C CA . THR B 1 204 ? -3.754 0.265 15.352 1 97.56 204 THR B CA 1
ATOM 3248 C C . THR B 1 204 ? -3.863 0.733 16.797 1 97.56 204 THR B C 1
ATOM 3250 O O . THR B 1 204 ? -3.561 1.888 17.109 1 97.56 204 THR B O 1
ATOM 3253 N N . PHE B 1 205 ? -4.254 -0.14 17.672 1 97.19 205 PHE B N 1
ATOM 3254 C CA . PHE B 1 205 ? -4.359 0.166 19.094 1 97.19 205 PHE B CA 1
ATOM 3255 C C . PHE B 1 205 ? -2.994 0.504 19.672 1 97.19 205 PHE B C 1
ATOM 3257 O O . PHE B 1 205 ? -2.854 1.484 20.406 1 97.19 205 PHE B O 1
ATOM 3264 N N . LEU B 1 206 ? -2.043 -0.231 19.328 1 97.44 206 LEU B N 1
ATOM 3265 C CA . LEU B 1 206 ? -0.687 0.006 19.812 1 97.44 206 LEU B CA 1
ATOM 3266 C C . LEU B 1 206 ? -0.148 1.334 19.297 1 97.44 206 LEU B C 1
ATOM 3268 O O . LEU B 1 206 ? 0.513 2.072 20.031 1 97.44 206 LEU B O 1
ATOM 3272 N N . GLN B 1 207 ? -0.397 1.587 18.047 1 95.94 207 GLN B N 1
ATOM 3273 C CA . GLN B 1 207 ? 0.032 2.846 17.453 1 95.94 207 GLN B CA 1
ATOM 3274 C C . GLN B 1 207 ? -0.576 4.039 18.188 1 95.94 207 GLN B C 1
ATOM 3276 O O . GLN B 1 207 ? 0.123 5.008 18.5 1 95.94 207 GLN B O 1
ATOM 3281 N N . LYS B 1 208 ? -1.849 3.982 18.5 1 95.25 208 LYS B N 1
ATOM 3282 C CA . LYS B 1 208 ? -2.539 5.066 19.203 1 95.25 208 LYS B CA 1
ATOM 3283 C C . LYS B 1 208 ? -1.991 5.25 20.609 1 95.25 208 LYS B C 1
ATOM 3285 O O . LYS B 1 208 ? -1.838 6.379 21.078 1 95.25 208 LYS B O 1
ATOM 3290 N N . ARG B 1 209 ? -1.726 4.211 21.266 1 95.38 209 ARG B N 1
ATOM 3291 C CA . ARG B 1 209 ? -1.164 4.27 22.609 1 95.38 209 ARG B CA 1
ATOM 3292 C C . ARG B 1 209 ? 0.213 4.922 22.609 1 95.38 209 ARG B C 1
ATOM 3294 O O . ARG B 1 209 ? 0.519 5.75 23.469 1 95.38 209 ARG B O 1
ATOM 3301 N N . ILE B 1 210 ? 1.01 4.578 21.609 1 95.12 210 ILE B N 1
ATOM 3302 C CA . ILE B 1 210 ? 2.352 5.141 21.484 1 95.12 210 ILE B CA 1
ATOM 3303 C C . ILE B 1 210 ? 2.26 6.633 21.156 1 95.12 210 ILE B C 1
ATOM 3305 O O . ILE B 1 210 ? 2.984 7.441 21.734 1 95.12 210 ILE B O 1
ATOM 3309 N N . GLU B 1 211 ? 1.344 6.949 20.266 1 92.75 211 GLU B N 1
ATOM 3310 C CA . GLU B 1 211 ? 1.149 8.352 19.906 1 92.75 211 GLU B CA 1
ATOM 3311 C C . GLU B 1 211 ? 0.703 9.172 21.109 1 92.75 211 GLU B C 1
ATOM 3313 O O . GLU B 1 211 ? 1.148 10.312 21.297 1 92.75 211 GLU B O 1
ATOM 3318 N N . SER B 1 212 ? -0.136 8.688 21.938 1 91.75 212 SER B N 1
ATOM 3319 C CA . SER B 1 212 ? -0.644 9.398 23.109 1 91.75 212 SER B CA 1
ATOM 3320 C C . SER B 1 212 ? 0.455 9.617 24.141 1 91.75 212 SER B C 1
ATOM 3322 O O . SER B 1 212 ? 0.469 10.633 24.844 1 91.75 212 SER B O 1
ATOM 3324 N N . ALA B 1 213 ? 1.322 8.773 24.188 1 89.06 213 ALA B N 1
ATOM 3325 C CA . ALA B 1 213 ? 2.432 8.891 25.141 1 89.06 213 ALA B CA 1
ATOM 3326 C C . ALA B 1 213 ? 3.383 10.008 24.719 1 89.06 213 ALA B C 1
ATOM 3328 O O . ALA B 1 213 ? 4.008 10.648 25.578 1 89.06 213 ALA B O 1
ATOM 3329 N N . PHE B 1 214 ? 3.441 10.25 23.484 1 85.25 214 PHE B N 1
ATOM 3330 C CA . PHE B 1 214 ? 4.348 11.281 22.984 1 85.25 214 PHE B CA 1
ATOM 3331 C C . PHE B 1 214 ? 3.617 12.609 22.828 1 85.25 214 PHE B C 1
ATOM 3333 O O . PHE B 1 214 ? 4.25 13.648 22.641 1 85.25 214 PHE B O 1
ATOM 3340 N N . SER B 1 215 ? 2.252 12.664 22.734 1 74.56 215 SER B N 1
ATOM 3341 C CA . SER B 1 215 ? 1.471 13.883 22.594 1 74.56 215 SER B CA 1
ATOM 3342 C C . SER B 1 215 ? 1.479 14.695 23.891 1 74.56 215 SER B C 1
ATOM 3344 O O . SER B 1 215 ? 1.122 15.875 23.891 1 74.56 215 SER B O 1
ATOM 3346 N N . TYR B 1 216 ? 1.785 14.156 25.047 1 56.16 216 TYR B N 1
ATOM 3347 C CA . TYR B 1 216 ? 1.738 14.898 26.297 1 56.16 216 TYR B CA 1
ATOM 3348 C C . TYR B 1 216 ? 2.498 16.219 26.188 1 56.16 216 TYR B C 1
ATOM 3350 O O . TYR B 1 216 ? 2.148 17.203 26.828 1 56.16 216 TYR B O 1
ATOM 3358 N N . TYR B 1 217 ? 3.428 16.359 25.422 1 48.5 217 TYR B N 1
ATOM 3359 C CA . TYR B 1 217 ? 4.16 17.609 25.5 1 48.5 217 TYR B CA 1
ATOM 3360 C C . TYR B 1 217 ? 3.531 18.672 24.594 1 48.5 217 TYR B C 1
ATOM 3362 O O . TYR B 1 217 ? 4.176 19.656 24.25 1 48.5 217 TYR B O 1
ATOM 3370 N N . ARG B 1 218 ? 2.307 18.547 24.141 1 45.75 218 ARG B N 1
ATOM 3371 C CA . ARG B 1 218 ? 1.694 19.766 23.609 1 45.75 218 ARG B CA 1
ATOM 3372 C C . ARG B 1 218 ? 1.177 20.656 24.734 1 45.75 218 ARG B C 1
ATOM 3374 O O . ARG B 1 218 ? 0.664 20.156 25.734 1 45.75 218 ARG B O 1
#

Organism: Lacticaseibacillus paracasei (strain ATCC 334 / BCRC 17002 / CCUG 31169 / CIP 107868 / KCTC 3260 / NRRL B-441) (NCBI:txid321967)